Protein 6D2C (pdb70)

Secondary structure (DSSP, 8-state):
------S---S--GGG--SSTT---SS-SS-SEEEEE-SS---EEEEETTEEEEEEEEETT-----TTSSPPEEEEE---B---STT-EEEEEEEEEEEE----SSGGG--EE--EE--BTT--S-SS-EEEEEEEEEEEEE-SSS-EEEEEEEEEEEEESSTT--HHHHEEEEEEEEEETT--EEEEEEEEEEE-TTSTT-EEEEEEEEETTEEE--BPS-GGGB--BEEEEEEE--SSSEEEEEEEEEEEEEE---/------S---S--STT--SSTT---SS-SS-SEEEEE-SS---EEEEETTEEEEEEEEETT-----TTSSPPEEEEE---B---STT-EEEEEEEEEEEE----SSGGG--EE--EE--BSS--SSSS-EEEEEEEEEEEEE-SSS-EEEEEEEEEEEEESSTT--HHHHEEEEEEEEEETT--EEEEEEEEEEEETTEEEEEEEEEEEEETTEEE--EES-GGGB--BEEEEEEE--SSSEEEEEEEEEEEEEE---

InterPro domains:
  IPR054591 PL28 ulvan lyase [PF22826] (44-300)

Solvent-accessible surface area: 21473 Å² total

Organism: Nonlabens ulvanivorans (NCBI:txid906888)

Structure (mmCIF, N/CA/C/O backbone):
data_6D2C
#
_entry.id   6D2C
#
_cell.length_a   82.488
_cell.length_b   102.117
_cell.length_c   103.708
_cell.angle_alpha   90.00
_cell.angle_beta   90.00
_cell.angle_gamma   90.00
#
_symmetry.space_group_name_H-M   'P 21 21 21'
#
loop_
_entity.id
_entity.type
_entity.pdbx_description
1 polymer 'Ulvan lyase'
2 non-polymer 'PHOSPHATE ION'
3 non-polymer 'CALCIUM ION'
4 non-polymer 1,2-ETHANEDIOL
5 water water
#
loop_
_atom_site.group_PDB
_atom_site.id
_atom_site.type_symbol
_atom_site.label_atom_id
_atom_site.label_alt_id
_atom_site.label_comp_id
_atom_site.label_asym_id
_atom_site.label_entity_id
_atom_site.label_seq_id
_atom_site.pdbx_PDB_ins_code
_atom_site.Cartn_x
_atom_site.Cartn_y
_atom_site.Cartn_z
_atom_site.occupancy
_atom_site.B_iso_or_equiv
_atom_site.auth_seq_id
_atom_site.auth_comp_id
_atom_site.auth_asym_id
_atom_site.auth_atom_id
_atom_site.pdbx_PDB_model_num
ATOM 1 N N . GLN A 1 44 ? 10.814 13.363 24.869 1.00 62.92 44 GLN A N 1
ATOM 2 C CA . GLN A 1 44 ? 12.039 13.954 24.322 1.00 59.59 44 GLN A CA 1
ATOM 3 C C . GLN A 1 44 ? 12.398 15.240 25.081 1.00 63.18 44 GLN A C 1
ATOM 4 O O . GLN A 1 44 ? 11.612 16.207 25.108 1.00 57.34 44 GLN A O 1
ATOM 6 N N . THR A 1 45 ? 13.593 15.251 25.681 1.00 61.15 45 THR A N 1
ATOM 7 C CA . THR A 1 45 ? 14.010 16.321 26.583 1.00 51.83 45 THR A CA 1
ATOM 8 C C . THR A 1 45 ? 15.485 16.651 26.391 1.00 45.28 45 THR A C 1
ATOM 9 O O . THR A 1 45 ? 16.306 15.768 26.126 1.00 43.45 45 THR A O 1
ATOM 13 N N . ASP A 1 46 ? 15.836 17.938 26.546 1.00 33.67 46 ASP A N 1
ATOM 14 C CA . ASP A 1 46 ? 17.250 18.297 26.532 1.00 30.02 46 ASP A CA 1
ATOM 15 C C . ASP A 1 46 ? 17.647 19.012 27.837 1.00 31.46 46 ASP A C 1
ATOM 16 O O . ASP A 1 46 ? 18.554 19.851 27.849 1.00 27.44 46 ASP A O 1
ATOM 21 N N . GLU A 1 47 ? 16.939 18.685 28.927 1.00 30.01 47 GLU A N 1
ATOM 22 C CA . GLU A 1 47 ? 17.131 19.296 30.235 1.00 25.35 47 GLU A CA 1
ATOM 23 C C . GLU A 1 47 ? 18.282 18.657 30.985 1.00 31.22 47 GLU A C 1
ATOM 24 O O . GLU A 1 47 ? 18.358 17.432 31.088 1.00 27.37 47 GLU A O 1
ATOM 30 N N . ASP A 1 48 ? 19.137 19.487 31.563 1.00 23.59 48 ASP A N 1
ATOM 31 C CA . ASP A 1 48 ? 20.122 19.008 32.518 1.00 29.93 48 ASP A CA 1
ATOM 32 C C . ASP A 1 48 ? 19.421 18.700 33.823 1.00 28.34 48 ASP A C 1
ATOM 33 O O . ASP A 1 48 ? 18.774 19.586 34.393 1.00 26.80 48 ASP A O 1
ATOM 38 N N . THR A 1 49 ? 19.553 17.457 34.323 1.00 27.22 49 THR A N 1
ATOM 39 C CA . THR A 1 49 ? 19.000 17.118 35.640 1.00 25.74 49 THR A CA 1
ATOM 40 C C . THR A 1 49 ? 20.061 16.624 36.616 1.00 31.38 49 THR A C 1
ATOM 41 O O . THR A 1 49 ? 19.713 16.222 37.722 1.00 30.78 49 THR A O 1
ATOM 45 N N . GLY A 1 50 ? 21.334 16.630 36.244 1.00 28.06 50 GLY A N 1
ATOM 46 C CA . GLY A 1 50 ? 22.365 16.199 37.141 1.00 28.57 50 GLY A CA 1
ATOM 47 C C . GLY A 1 50 ? 22.605 17.200 38.261 1.00 30.79 50 GLY A C 1
ATOM 48 O O . GLY A 1 50 ? 21.937 18.227 38.347 1.00 26.53 50 GLY A O 1
ATOM 49 N N . PRO A 1 51 ? 23.573 16.886 39.139 1.00 28.37 51 PRO A N 1
ATOM 50 C CA . PRO A 1 51 ? 23.897 17.788 40.249 1.00 30.78 51 PRO A CA 1
ATOM 51 C C . PRO A 1 51 ? 24.357 19.143 39.739 1.00 25.87 51 PRO A C 1
ATOM 52 O O . PRO A 1 51 ? 25.034 19.252 38.720 1.00 25.61 51 PRO A O 1
ATOM 56 N N . VAL A 1 52 ? 24.000 20.174 40.481 1.00 20.79 52 VAL A N 1
ATOM 57 C CA . VAL A 1 52 ? 24.443 21.530 40.180 1.00 20.68 52 VAL A CA 1
ATOM 58 C C . VAL A 1 52 ? 25.890 21.644 40.639 1.00 27.34 52 VAL A C 1
ATOM 59 O O . VAL A 1 52 ? 26.186 21.487 41.821 1.00 29.56 52 VAL A O 1
ATOM 63 N N . VAL A 1 53 ? 26.800 21.897 39.702 1.00 21.93 53 VAL A N 1
ATOM 64 C CA . VAL A 1 53 ? 28.193 22.124 40.016 1.00 24.58 53 VAL A CA 1
ATOM 65 C C . VAL A 1 53 ? 28.573 23.396 39.278 1.00 21.80 53 VAL A C 1
ATOM 66 O O . VAL A 1 53 ? 27.842 23.854 38.400 1.00 23.66 53 VAL A O 1
ATOM 70 N N . ASP A 1 54 ? 29.708 23.986 39.669 1.00 23.94 54 ASP A N 1
ATOM 71 C CA . ASP A 1 54 ? 30.090 25.248 39.040 1.00 27.09 54 ASP A CA 1
ATOM 72 C C . ASP A 1 54 ? 30.793 25.035 37.701 1.00 28.29 54 ASP A C 1
ATOM 73 O O . ASP A 1 54 ? 30.635 25.843 36.797 1.00 35.60 54 ASP A O 1
ATOM 78 N N A CYS A 1 55 ? 31.615 24.001 37.554 0.53 23.33 55 CYS A N 1
ATOM 79 N N B CYS A 1 55 ? 31.466 23.911 37.512 0.47 23.39 55 CYS A N 1
ATOM 80 C CA A CYS A 1 55 ? 32.277 23.804 36.273 0.53 22.93 55 CYS A CA 1
ATOM 81 C CA B CYS A 1 55 ? 32.322 23.786 36.345 0.47 22.94 55 CYS A CA 1
ATOM 82 C C A CYS A 1 55 ? 32.194 22.344 35.849 0.53 28.53 55 CYS A C 1
ATOM 83 C C B CYS A 1 55 ? 32.337 22.344 35.853 0.47 28.52 55 CYS A C 1
ATOM 84 O O A CYS A 1 55 ? 32.140 21.433 36.683 0.53 26.03 55 CYS A O 1
ATOM 85 O O B CYS A 1 55 ? 32.469 21.427 36.673 0.47 26.11 55 CYS A O 1
ATOM 90 N N . THR A 1 56 ? 32.188 22.138 34.527 1.00 23.46 56 THR A N 1
ATOM 91 C CA . THR A 1 56 ? 32.487 20.844 33.931 1.00 25.12 56 THR A CA 1
ATOM 92 C C . THR A 1 56 ? 33.595 21.039 32.912 1.00 27.11 56 THR A C 1
ATOM 93 O O . THR A 1 56 ? 33.805 22.151 32.405 1.00 22.75 56 THR A O 1
ATOM 97 N N . ASN A 1 57 ? 34.352 19.964 32.650 1.00 22.69 57 ASN A N 1
ATOM 98 C CA . ASN A 1 57 ? 35.382 20.040 31.613 1.00 21.36 57 ASN A CA 1
ATOM 99 C C . ASN A 1 57 ? 34.811 20.601 30.331 1.00 21.37 57 ASN A C 1
ATOM 100 O O . ASN A 1 57 ? 35.394 21.515 29.731 1.00 24.45 57 ASN A O 1
ATOM 105 N N . GLN A 1 58 ? 33.705 20.002 29.862 1.00 22.52 58 GLN A N 1
ATOM 106 C CA . GLN A 1 58 ? 33.150 20.339 28.558 1.00 24.02 58 GLN A CA 1
ATOM 107 C C . GLN A 1 58 ? 32.624 21.765 28.510 1.00 26.00 58 GLN A C 1
ATOM 108 O O . GLN A 1 58 ? 32.422 22.302 27.406 1.00 23.45 58 GLN A O 1
ATOM 114 N N . GLY A 1 59 ? 32.357 22.373 29.663 1.00 20.89 59 GLY A N 1
ATOM 115 C CA . GLY A 1 59 ? 31.963 23.768 29.647 1.00 18.59 59 GLY A CA 1
ATOM 116 C C . GLY A 1 59 ? 33.084 24.754 29.953 1.00 26.03 59 GLY A C 1
ATOM 117 O O . GLY A 1 59 ? 32.842 25.968 30.005 1.00 23.51 59 GLY A O 1
ATOM 118 N N . THR A 1 60 ? 34.309 24.284 30.180 1.00 21.31 60 THR A N 1
ATOM 119 C CA . THR A 1 60 ? 35.380 25.189 30.609 1.00 22.48 60 THR A CA 1
ATOM 120 C C . THR A 1 60 ? 36.082 25.733 29.373 1.00 31.25 60 THR A C 1
ATOM 121 O O . THR A 1 60 ? 37.210 25.376 29.057 1.00 25.71 60 THR A O 1
ATOM 125 N N . ASN A 1 61 ? 35.415 26.675 28.696 1.00 21.48 61 ASN A N 1
ATOM 126 C CA . ASN A 1 61 ? 36.006 27.283 27.502 1.00 22.72 61 ASN A CA 1
ATOM 127 C C . ASN A 1 61 ? 37.170 28.203 27.873 1.00 24.51 61 ASN A C 1
ATOM 128 O O . ASN A 1 61 ? 37.114 28.908 28.886 1.00 25.75 61 ASN A O 1
ATOM 133 N N . PRO A 1 62 ? 38.206 28.277 27.036 1.00 23.93 62 PRO A N 1
ATOM 134 C CA . PRO A 1 62 ? 39.351 29.149 27.352 1.00 24.18 62 PRO A CA 1
ATOM 135 C C . PRO A 1 62 ? 39.158 30.617 26.953 1.00 25.74 62 PRO A C 1
ATOM 136 O O . PRO A 1 62 ? 39.878 31.473 27.479 1.00 24.90 62 PRO A O 1
ATOM 140 N N . THR A 1 63 ? 38.230 30.940 26.057 1.00 22.50 63 THR A N 1
ATOM 141 C CA . THR A 1 63 ? 37.997 32.314 25.610 1.00 24.34 63 THR A CA 1
ATOM 142 C C . THR A 1 63 ? 36.491 32.530 25.527 1.00 22.71 63 THR A C 1
ATOM 143 O O . THR A 1 63 ? 35.748 31.587 25.287 1.00 20.36 63 THR A O 1
ATOM 147 N N . ARG A 1 64 ? 36.040 33.794 25.666 1.00 20.56 64 ARG A N 1
ATOM 148 C CA . ARG A 1 64 ? 34.603 34.062 25.605 1.00 19.21 64 ARG A CA 1
ATOM 149 C C . ARG A 1 64 ? 34.035 33.749 24.234 1.00 20.74 64 ARG A C 1
ATOM 150 O O . ARG A 1 64 ? 32.832 33.492 24.096 1.00 23.68 64 ARG A O 1
ATOM 158 N N . ASP A 1 65 ? 34.848 33.807 23.200 1.00 20.46 65 ASP A N 1
ATOM 159 C CA . ASP A 1 65 ? 34.308 33.584 21.867 1.00 22.49 65 ASP A CA 1
ATOM 160 C C . ASP A 1 65 ? 34.328 32.117 21.457 1.00 24.87 65 ASP A C 1
ATOM 161 O O . ASP A 1 65 ? 34.238 31.804 20.262 1.00 28.98 65 ASP A O 1
ATOM 166 N N . THR A 1 66 ? 34.363 31.213 22.402 1.00 23.67 66 THR A N 1
ATOM 167 C CA . THR A 1 66 ? 34.302 29.792 22.049 1.00 24.72 66 THR A CA 1
ATOM 168 C C . THR A 1 66 ? 32.915 29.397 21.572 1.00 27.00 66 THR A C 1
ATOM 169 O O . THR A 1 66 ? 31.946 29.522 22.326 1.00 26.11 66 THR A O 1
ATOM 173 N N . ASP A 1 67 ? 32.824 28.857 20.351 1.00 25.10 67 ASP A N 1
ATOM 174 C CA . ASP A 1 67 ? 31.546 28.520 19.711 1.00 29.59 67 ASP A CA 1
ATOM 175 C C . ASP A 1 67 ? 31.693 27.185 18.967 1.00 30.34 67 ASP A C 1
ATOM 176 O O . ASP A 1 67 ? 32.801 26.737 18.677 1.00 27.40 67 ASP A O 1
ATOM 181 N N . ILE A 1 68 ? 30.574 26.623 18.533 1.00 28.81 68 ILE A N 1
ATOM 182 C CA . ILE A 1 68 ? 30.614 25.441 17.662 1.00 28.36 68 ILE A CA 1
ATOM 183 C C . ILE A 1 68 ? 30.712 25.934 16.216 1.00 35.85 68 ILE A C 1
ATOM 184 O O . ILE A 1 68 ? 30.521 27.135 15.955 1.00 29.78 68 ILE A O 1
ATOM 189 N N A PRO A 1 69 ? 31.014 25.069 15.250 0.58 34.72 69 PRO A N 1
ATOM 190 N N B PRO A 1 69 ? 30.998 25.058 15.244 0.42 34.73 69 PRO A N 1
ATOM 191 C CA A PRO A 1 69 ? 30.967 25.507 13.850 0.58 37.38 69 PRO A CA 1
ATOM 192 C CA B PRO A 1 69 ? 31.451 25.555 13.921 0.42 37.02 69 PRO A CA 1
ATOM 193 C C A PRO A 1 69 ? 29.522 25.691 13.413 0.58 32.49 69 PRO A C 1
ATOM 194 C C B PRO A 1 69 ? 30.436 26.386 13.134 0.42 34.07 69 PRO A C 1
ATOM 195 O O A PRO A 1 69 ? 28.640 24.940 13.820 0.58 35.63 69 PRO A O 1
ATOM 196 O O B PRO A 1 69 ? 30.823 27.411 12.554 0.42 33.73 69 PRO A O 1
ATOM 203 N N A ASN A 1 70 ? 29.274 26.722 12.615 0.58 34.74 70 ASN A N 1
ATOM 204 N N B ASN A 1 70 ? 29.164 25.972 13.061 0.42 33.02 70 ASN A N 1
ATOM 205 C CA A ASN A 1 70 ? 27.955 26.987 12.051 0.58 30.98 70 ASN A CA 1
ATOM 206 C CA B ASN A 1 70 ? 28.132 26.700 12.309 0.42 31.99 70 ASN A CA 1
ATOM 207 C C A ASN A 1 70 ? 26.815 26.860 13.069 0.58 34.80 70 ASN A C 1
ATOM 208 C C B ASN A 1 70 ? 26.861 26.781 13.147 0.42 34.79 70 ASN A C 1
ATOM 209 O O A ASN A 1 70 ? 25.928 26.011 12.918 0.58 33.34 70 ASN A O 1
ATOM 210 O O B ASN A 1 70 ? 25.896 26.030 12.915 0.42 33.34 70 ASN A O 1
ATOM 219 N N . PRO A 1 71 ? 26.817 27.684 14.129 1.00 29.65 71 PRO A N 1
ATOM 220 C CA . PRO A 1 71 ? 25.680 27.702 15.054 1.00 29.35 71 PRO A CA 1
ATOM 221 C C . PRO A 1 71 ? 24.388 28.094 14.366 1.00 29.83 71 PRO A C 1
ATOM 222 O O . PRO A 1 71 ? 24.359 28.933 13.468 1.00 28.29 71 PRO A O 1
ATOM 226 N N . ARG A 1 72 ? 23.297 27.489 14.816 1.00 31.90 72 ARG A N 1
ATOM 227 C CA . ARG A 1 72 ? 22.000 27.879 14.266 1.00 31.89 72 ARG A CA 1
ATOM 228 C C . ARG A 1 72 ? 21.505 29.194 14.824 1.00 30.01 72 ARG A C 1
ATOM 229 O O . ARG A 1 72 ? 20.863 29.964 14.097 1.00 28.27 72 ARG A O 1
ATOM 237 N N . ASN A 1 73 ? 21.800 29.468 16.094 1.00 26.05 73 ASN A N 1
ATOM 238 C CA . ASN A 1 73 ? 21.461 30.755 16.703 1.00 26.53 73 ASN A CA 1
ATOM 239 C C . ASN A 1 73 ? 22.347 31.872 16.152 1.00 29.15 73 ASN A C 1
ATOM 240 O O . ASN A 1 73 ? 23.584 31.738 16.080 1.00 26.67 73 ASN A O 1
ATOM 245 N N . ILE A 1 74 ? 21.712 33.014 15.838 1.00 23.82 74 ILE A N 1
ATOM 246 C CA . ILE A 1 74 ? 22.376 34.166 15.239 1.00 24.16 74 ILE A CA 1
ATOM 247 C C . ILE A 1 74 ? 23.038 35.011 16.327 1.00 26.87 74 ILE A C 1
ATOM 248 O O . ILE A 1 74 ? 22.567 35.048 17.466 1.00 23.23 74 ILE A O 1
ATOM 253 N N . GLY A 1 75 ? 24.142 35.684 15.982 1.00 22.71 75 GLY A N 1
ATOM 254 C CA . GLY A 1 75 ? 24.862 36.579 16.872 1.00 27.06 75 GLY A CA 1
ATOM 255 C C . GLY A 1 75 ? 26.141 35.942 17.400 1.00 28.61 75 GLY A C 1
ATOM 256 O O . GLY A 1 75 ? 26.360 34.722 17.311 1.00 25.94 75 GLY A O 1
ATOM 257 N N . ASP A 1 76 ? 27.004 36.790 17.963 1.00 25.01 76 ASP A N 1
ATOM 258 C CA . ASP A 1 76 ? 28.362 36.373 18.360 1.00 25.66 76 ASP A CA 1
ATOM 259 C C . ASP A 1 76 ? 28.366 35.843 19.796 1.00 25.57 76 ASP A C 1
ATOM 260 O O . ASP A 1 76 ? 27.934 36.545 20.719 1.00 22.79 76 ASP A O 1
ATOM 265 N N . ILE A 1 77 ? 28.923 34.646 20.003 1.00 21.50 77 ILE A N 1
ATOM 266 C CA . ILE A 1 77 ? 28.859 34.018 21.326 1.00 20.30 77 ILE A CA 1
ATOM 267 C C . ILE A 1 77 ? 29.705 34.802 22.313 1.00 21.14 77 ILE A C 1
ATOM 268 O O . ILE A 1 77 ? 30.734 35.387 21.966 1.00 22.96 77 ILE A O 1
ATOM 273 N N . ASP A 1 78 ? 29.282 34.791 23.573 1.00 19.56 78 ASP A N 1
ATOM 274 C CA . ASP A 1 78 ? 29.979 35.456 24.679 1.00 21.55 78 ASP A CA 1
ATOM 275 C C . ASP A 1 78 ? 29.762 34.513 25.869 1.00 22.06 78 ASP A C 1
ATOM 276 O O . ASP A 1 78 ? 28.747 34.613 26.581 1.00 19.62 78 ASP A O 1
ATOM 281 N N . ASP A 1 79 ? 30.686 33.550 26.029 1.00 19.13 79 ASP A N 1
ATOM 282 C CA . ASP A 1 79 ? 30.548 32.424 26.962 1.00 19.12 79 ASP A CA 1
ATOM 283 C C . ASP A 1 79 ? 31.380 32.731 28.199 1.00 18.79 79 ASP A C 1
ATOM 284 O O . ASP A 1 79 ? 32.624 32.700 28.159 1.00 21.15 79 ASP A O 1
ATOM 289 N N . ARG A 1 80 ? 30.708 33.047 29.295 1.00 17.85 80 ARG A N 1
ATOM 290 C CA . ARG A 1 80 ? 31.363 33.317 30.567 1.00 16.35 80 ARG A CA 1
ATOM 291 C C . ARG A 1 80 ? 30.795 32.415 31.657 1.00 19.90 80 ARG A C 1
ATOM 292 O O . ARG A 1 80 ? 30.413 32.885 32.742 1.00 23.15 80 ARG A O 1
ATOM 300 N N . SER A 1 81 ? 30.752 31.099 31.366 1.00 20.50 81 SER A N 1
ATOM 301 C CA . SER A 1 81 ? 30.328 30.086 32.335 1.00 22.66 81 SER A CA 1
ATOM 302 C C . SER A 1 81 ? 31.157 28.845 32.081 1.00 20.55 81 SER A C 1
ATOM 303 O O . SER A 1 81 ? 31.195 28.348 30.939 1.00 19.88 81 SER A O 1
ATOM 306 N N . CYS A 1 82 ? 31.805 28.332 33.125 1.00 20.92 82 CYS A N 1
ATOM 307 C CA . CYS A 1 82 ? 32.549 27.099 32.927 1.00 21.18 82 CYS A CA 1
ATOM 308 C C . CYS A 1 82 ? 31.645 25.884 33.138 1.00 25.73 82 CYS A C 1
ATOM 309 O O . CYS A 1 82 ? 32.123 24.739 33.060 1.00 24.49 82 CYS A O 1
ATOM 312 N N . TYR A 1 83 ? 30.338 26.104 33.393 1.00 22.50 83 TYR A N 1
ATOM 313 C CA . TYR A 1 83 ? 29.413 24.984 33.558 1.00 23.06 83 TYR A CA 1
ATOM 314 C C . TYR A 1 83 ? 29.130 24.295 32.226 1.00 22.82 83 TYR A C 1
ATOM 315 O O . TYR A 1 83 ? 29.044 23.046 32.159 1.00 20.92 83 TYR A O 1
ATOM 324 N N . ALA A 1 84 ? 28.952 25.078 31.166 1.00 22.30 84 ALA A N 1
ATOM 325 C CA . ALA A 1 84 ? 28.566 24.528 29.878 1.00 21.94 84 ALA A CA 1
ATOM 326 C C . ALA A 1 84 ? 29.108 25.445 28.804 1.00 24.09 84 ALA A C 1
ATOM 327 O O . ALA A 1 84 ? 29.504 26.574 29.072 1.00 23.70 84 ALA A O 1
ATOM 329 N N . ASN A 1 85 ? 29.148 24.937 27.584 1.00 21.64 85 ASN A N 1
ATOM 330 C CA . ASN A 1 85 ? 29.364 25.760 26.407 1.00 19.75 85 ASN A CA 1
ATOM 331 C C . ASN A 1 85 ? 28.072 25.743 25.608 1.00 24.93 85 ASN A C 1
ATOM 332 O O . ASN A 1 85 ? 27.228 24.864 25.775 1.00 23.54 85 ASN A O 1
ATOM 337 N N . TYR A 1 86 ? 27.966 26.655 24.659 1.00 22.56 86 TYR A N 1
ATOM 338 C CA . TYR A 1 86 ? 26.873 26.555 23.702 1.00 26.13 86 TYR A CA 1
ATOM 339 C C . TYR A 1 86 ? 26.912 25.195 22.996 1.00 25.15 86 TYR A C 1
ATOM 340 O O . TYR A 1 86 ? 27.980 24.726 22.584 1.00 22.91 86 TYR A O 1
ATOM 349 N N . SER A 1 87 ? 25.730 24.579 22.870 1.00 22.15 87 SER A N 1
ATOM 350 C CA . SER A 1 87 ? 25.514 23.349 22.115 1.00 24.75 87 SER A CA 1
ATOM 351 C C . SER A 1 87 ? 24.095 23.376 21.589 1.00 30.66 87 SER A C 1
ATOM 352 O O . SER A 1 87 ? 23.345 24.310 21.844 1.00 24.23 87 SER A O 1
ATOM 355 N N . GLU A 1 88 ? 23.709 22.342 20.865 1.00 22.43 88 GLU A N 1
ATOM 356 C CA . GLU A 1 88 ? 22.415 22.343 20.210 1.00 25.94 88 GLU A CA 1
ATOM 357 C C . GLU A 1 88 ? 21.720 21.003 20.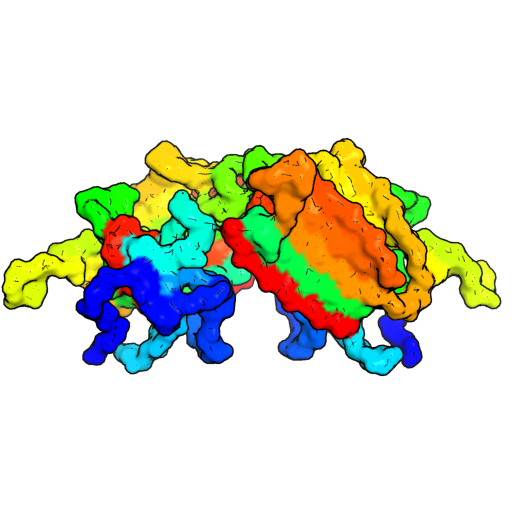404 1.00 30.78 88 GLU A C 1
ATOM 358 O O . GLU A 1 88 ? 22.368 19.960 20.505 1.00 28.44 88 GLU A O 1
ATOM 364 N N . SER A 1 89 ? 20.395 21.028 20.410 1.00 25.50 89 SER A N 1
ATOM 365 C CA . SER A 1 89 ? 19.626 19.804 20.485 1.00 29.46 89 SER A CA 1
ATOM 366 C C . SER A 1 89 ? 18.664 19.775 19.309 1.00 35.12 89 SER A C 1
ATOM 367 O O . SER A 1 89 ? 18.337 20.806 18.710 1.00 29.85 89 SER A O 1
ATOM 370 N N . SER A 1 90 ? 18.202 18.580 18.973 1.00 28.49 90 SER A N 1
ATOM 371 C CA . SER A 1 90 ? 17.220 18.435 17.905 1.00 30.97 90 SER A CA 1
ATOM 372 C C . SER A 1 90 ? 16.000 17.800 18.552 1.00 40.11 90 SER A C 1
ATOM 373 O O . SER A 1 90 ? 15.950 16.573 18.695 1.00 40.89 90 SER A O 1
ATOM 376 N N . ILE A 1 91 ? 15.028 18.605 18.975 1.00 35.94 91 ILE A N 1
ATOM 377 C CA . ILE A 1 91 ? 13.845 18.017 19.598 1.00 33.38 91 ILE A CA 1
ATOM 378 C C . ILE A 1 91 ? 12.661 18.901 19.309 1.00 31.51 91 ILE A C 1
ATOM 379 O O . ILE A 1 91 ? 12.801 20.066 18.942 1.00 31.99 91 ILE A O 1
ATOM 384 N N . LEU A 1 92 ? 11.471 18.335 19.518 1.00 37.90 92 LEU A N 1
ATOM 385 C CA . LEU A 1 92 ? 10.232 19.070 19.347 1.00 33.89 92 LEU A CA 1
ATOM 386 C C . LEU A 1 92 ? 10.091 19.628 17.945 1.00 34.01 92 LEU A C 1
ATOM 387 O O . LEU A 1 92 ? 9.322 20.567 17.724 1.00 37.21 92 LEU A O 1
ATOM 392 N N . GLY A 1 93 ? 10.774 19.028 16.973 1.00 34.96 93 GLY A N 1
ATOM 393 C CA . GLY A 1 93 ? 10.662 19.488 15.602 1.00 38.09 93 GLY A CA 1
ATOM 394 C C . GLY A 1 93 ? 11.486 20.715 15.277 1.00 37.00 93 GLY A C 1
ATOM 395 O O . GLY A 1 93 ? 11.260 21.333 14.228 1.00 33.23 93 GLY A O 1
ATOM 396 N N . LYS A 1 94 ? 12.429 21.093 16.152 1.00 34.02 94 LYS A N 1
ATOM 397 C CA . LYS A 1 94 ? 13.240 22.270 15.944 1.00 27.88 94 LYS A CA 1
ATOM 398 C C . LYS A 1 94 ? 14.665 21.988 16.375 1.00 28.10 94 LYS A C 1
ATOM 399 O O . LYS A 1 94 ? 14.968 20.977 17.021 1.00 29.52 94 LYS A O 1
ATOM 405 N N . PHE A 1 95 ? 15.542 22.911 16.012 1.00 29.43 95 PHE A N 1
ATOM 406 C CA . PHE A 1 95 ? 16.913 22.900 16.492 1.00 29.78 95 PHE A CA 1
ATOM 407 C C . PHE A 1 95 ? 17.070 24.013 17.524 1.00 27.70 95 PHE A C 1
ATOM 408 O O . PHE A 1 95 ? 16.784 25.179 17.218 1.00 28.76 95 PHE A O 1
ATOM 416 N N . TRP A 1 96 ? 17.568 23.656 18.701 1.00 26.78 96 TRP A N 1
ATOM 417 C CA . TRP A 1 96 ? 17.654 24.573 19.846 1.00 28.12 96 TRP A CA 1
ATOM 418 C C . TRP A 1 96 ? 19.107 24.828 20.245 1.00 24.30 96 TRP A C 1
ATOM 419 O O . TRP A 1 96 ? 19.896 23.884 20.418 1.00 27.14 96 TRP A O 1
ATOM 430 N N . GLY A 1 97 ? 19.448 26.105 20.411 1.00 28.23 97 GLY A N 1
ATOM 431 C CA . GLY A 1 97 ? 20.657 26.467 21.118 1.00 24.71 97 GLY A CA 1
ATOM 432 C C . GLY A 1 97 ? 20.404 26.300 22.603 1.00 25.96 97 GLY A C 1
ATOM 433 O O . GLY A 1 97 ? 19.366 26.716 23.129 1.00 21.67 97 GLY A O 1
ATOM 434 N N . ILE A 1 98 ? 21.348 25.682 23.281 1.00 26.33 98 ILE A N 1
ATOM 435 C CA . ILE A 1 98 ? 21.226 25.340 24.692 1.00 17.22 98 ILE A CA 1
ATOM 436 C C . ILE A 1 98 ? 22.097 26.317 25.478 1.00 23.79 98 ILE A C 1
ATOM 437 O O . ILE A 1 98 ? 23.295 26.405 25.203 1.00 19.68 98 ILE A O 1
ATOM 442 N N . TYR A 1 99 ? 21.508 27.016 26.477 1.00 20.47 99 TYR A N 1
ATOM 443 C CA . TYR A 1 99 ? 22.220 28.010 27.305 1.00 20.80 99 TYR A CA 1
ATOM 444 C C . TYR A 1 99 ? 22.006 27.642 28.778 1.00 22.24 99 TYR A C 1
ATOM 445 O O . TYR A 1 99 ? 20.940 27.927 29.324 1.00 20.25 99 TYR A O 1
ATOM 454 N N . ASN A 1 100 ? 22.970 26.948 29.392 1.00 22.23 100 ASN A N 1
ATOM 455 C CA . ASN A 1 100 ? 22.886 26.497 30.778 1.00 21.06 100 ASN A CA 1
ATOM 456 C C . ASN A 1 100 ? 23.987 27.149 31.571 1.00 19.48 100 ASN A C 1
ATOM 457 O O . ASN A 1 100 ? 25.145 27.129 31.130 1.00 23.23 100 ASN A O 1
ATOM 462 N N . ILE A 1 101 ? 23.657 27.700 32.753 1.00 20.14 101 ILE A N 1
ATOM 463 C CA . ILE A 1 101 ? 24.678 28.299 33.595 1.00 18.96 101 ILE A CA 1
ATOM 464 C C . ILE A 1 101 ? 24.348 27.977 35.049 1.00 22.71 101 ILE A C 1
ATOM 465 O O . ILE A 1 101 ? 23.210 27.679 35.406 1.00 22.72 101 ILE A O 1
ATOM 470 N N . THR A 1 102 ? 25.367 28.005 35.891 1.00 23.24 102 THR A N 1
ATOM 471 C CA . THR A 1 102 ? 25.172 27.730 37.309 1.00 17.36 102 THR A CA 1
ATOM 472 C C . THR A 1 102 ? 25.889 28.779 38.146 1.00 20.51 102 THR A C 1
ATOM 473 O O . THR A 1 102 ? 26.851 29.437 37.698 1.00 23.29 102 THR A O 1
ATOM 477 N N . ASP A 1 103 ? 25.382 28.894 39.382 1.00 21.54 103 ASP A N 1
ATOM 478 C CA . ASP A 1 103 ? 25.946 29.774 40.391 1.00 22.63 103 ASP A CA 1
ATOM 479 C C . ASP A 1 103 ? 27.437 29.516 40.559 1.00 23.42 103 ASP A C 1
ATOM 480 O O . ASP A 1 103 ? 27.886 28.364 40.636 1.00 27.72 103 ASP A O 1
ATOM 485 N N . GLY A 1 104 ? 28.217 30.588 40.553 1.00 21.51 104 GLY A N 1
ATOM 486 C CA . GLY A 1 104 ? 29.636 30.441 40.778 1.00 24.39 104 GLY A CA 1
ATOM 487 C C . GLY A 1 104 ? 30.447 29.996 39.586 1.00 24.49 104 GLY A C 1
ATOM 488 O O . GLY A 1 104 ? 31.636 29.717 39.759 1.00 24.23 104 GLY A O 1
ATOM 489 N N . SER A 1 105 ? 29.871 29.958 38.367 1.00 23.25 105 SER A N 1
ATOM 490 C CA . SER A 1 105 ? 30.563 29.388 37.220 1.00 22.21 105 SER A CA 1
ATOM 491 C C . SER A 1 105 ? 31.238 30.431 36.344 1.00 22.40 105 SER A C 1
ATOM 492 O O . SER A 1 105 ? 31.647 30.113 35.225 1.00 24.59 105 SER A O 1
ATOM 495 N N . ASN A 1 106 ? 31.384 31.662 36.806 1.00 22.83 106 ASN A N 1
ATOM 496 C CA . ASN A 1 106 ? 31.944 32.678 35.916 1.00 22.17 106 ASN A CA 1
ATOM 497 C C . ASN A 1 106 ? 33.458 32.623 36.034 1.00 26.32 106 ASN A C 1
ATOM 498 O O . ASN A 1 106 ? 34.028 33.163 36.980 1.00 25.86 106 ASN A O 1
ATOM 503 N N . HIS A 1 107 ? 34.118 31.989 35.043 1.00 22.84 107 HIS A N 1
ATOM 504 C CA . HIS A 1 107 ? 35.581 31.908 35.006 1.00 23.75 107 HIS A CA 1
ATOM 505 C C . HIS A 1 107 ? 36.227 32.902 34.045 1.00 27.93 107 HIS A C 1
ATOM 506 O O . HIS A 1 107 ? 37.444 32.849 33.848 1.00 24.91 107 HIS A O 1
ATOM 521 N N . ASP A 1 109 ? 35.074 36.603 33.683 1.00 23.65 109 ASP A N 1
ATOM 522 C CA . ASP A 1 109 ? 35.198 37.911 34.335 1.00 29.85 109 ASP A CA 1
ATOM 523 C C . ASP A 1 109 ? 36.084 37.825 35.574 1.00 31.91 109 ASP A C 1
ATOM 524 O O . ASP A 1 109 ? 36.243 36.766 36.181 1.00 27.57 109 ASP A O 1
ATOM 529 N N . ALA A 1 110 ? 36.624 38.967 35.987 1.00 29.89 110 ALA A N 1
ATOM 530 C CA . ALA A 1 110 ? 37.352 38.988 37.249 1.00 31.72 110 ALA A CA 1
ATOM 531 C C . ALA A 1 110 ? 36.463 38.466 38.373 1.00 29.68 110 ALA A C 1
ATOM 532 O O . ALA A 1 110 ? 35.250 38.719 38.396 1.00 31.69 110 ALA A O 1
ATOM 534 N N . PRO A 1 111 ? 37.056 37.785 39.350 1.00 33.66 111 PRO A N 1
ATOM 535 C CA . PRO A 1 111 ? 36.273 37.168 40.423 1.00 36.44 111 PRO A CA 1
ATOM 536 C C . PRO A 1 111 ? 35.416 38.182 41.160 1.00 36.51 111 PRO A C 1
ATOM 537 O O . PRO A 1 111 ? 35.767 39.358 41.293 1.00 35.60 111 PRO A O 1
ATOM 541 N N . ASN A 1 112 ? 34.271 37.700 41.626 1.00 37.22 112 ASN A N 1
ATOM 542 C CA . ASN A 1 112 ? 33.357 38.472 42.449 1.00 40.37 112 ASN A CA 1
ATOM 543 C C . ASN A 1 112 ? 32.963 39.769 41.781 1.00 38.81 112 ASN A C 1
ATOM 544 O O . ASN A 1 112 ? 32.828 40.794 42.453 1.00 38.55 112 ASN A O 1
ATOM 549 N N . THR A 1 113 ? 32.765 39.737 40.455 1.00 32.32 113 THR A N 1
ATOM 550 C CA . THR A 1 113 ? 32.209 40.892 39.758 1.00 32.62 113 THR A CA 1
ATOM 551 C C . THR A 1 113 ? 30.864 40.472 39.185 1.00 30.11 113 THR A C 1
ATOM 552 O O . THR A 1 113 ? 29.886 40.372 39.933 1.00 31.91 113 THR A O 1
ATOM 556 N N . LEU A 1 114 ? 30.772 40.176 37.890 1.00 26.52 114 LEU A N 1
ATOM 557 C CA . LEU A 1 114 ? 29.525 39.947 37.170 1.00 25.72 114 LEU A CA 1
ATOM 558 C C . LEU A 1 114 ? 29.066 38.497 37.284 1.00 25.31 114 LEU A C 1
ATOM 559 O O . LEU A 1 114 ? 29.865 37.596 37.497 1.00 22.24 114 LEU A O 1
ATOM 564 N N . GLN A 1 115 ? 27.766 38.284 37.094 1.00 23.98 115 GLN A N 1
ATOM 565 C CA . GLN A 1 115 ? 27.185 36.936 37.109 1.00 21.13 115 GLN A CA 1
ATOM 566 C C . GLN A 1 115 ? 27.628 36.133 35.886 1.00 18.09 115 GLN A C 1
ATOM 567 O O . GLN A 1 115 ? 27.941 36.702 34.848 1.00 20.48 115 GLN A O 1
ATOM 573 N N . PRO A 1 116 ? 27.633 34.798 35.986 1.00 21.54 116 PRO A N 1
ATOM 574 C CA . PRO A 1 116 ? 27.886 33.953 34.812 1.00 19.55 116 PRO A CA 1
ATOM 575 C C . PRO A 1 116 ? 26.911 34.274 33.730 1.00 24.26 116 PRO A C 1
ATOM 576 O O . PRO A 1 116 ? 25.778 34.676 34.024 1.00 22.15 116 PRO A O 1
ATOM 580 N N . ARG A 1 117 ? 27.353 34.058 32.479 1.00 21.24 117 ARG A N 1
ATOM 581 C CA . ARG A 1 117 ? 26.421 34.205 31.358 1.00 22.00 117 ARG A CA 1
ATOM 582 C C . ARG A 1 117 ? 26.907 33.332 30.207 1.00 22.76 117 ARG A C 1
ATOM 583 O O . ARG A 1 117 ? 28.082 33.026 30.112 1.00 23.76 117 ARG A O 1
ATOM 591 N N . ILE A 1 118 ? 25.996 32.957 29.314 1.00 19.16 118 ILE A N 1
ATOM 592 C CA . ILE A 1 118 ? 26.369 32.589 27.951 1.00 20.66 118 ILE A CA 1
ATOM 593 C C . ILE A 1 118 ? 25.353 33.319 27.102 1.00 20.58 118 ILE A C 1
ATOM 594 O O . ILE A 1 118 ? 24.172 32.983 27.160 1.00 18.75 118 ILE A O 1
ATOM 599 N N . GLU A 1 119 ? 25.787 34.340 26.355 1.00 20.69 119 GLU A N 1
ATOM 600 C CA . GLU A 1 119 ? 24.866 35.145 25.555 1.00 18.31 119 GLU A CA 1
ATOM 601 C C . GLU A 1 119 ? 25.364 35.225 24.127 1.00 21.49 119 GLU A C 1
ATOM 602 O O . GLU A 1 119 ? 26.504 34.923 23.852 1.00 20.54 119 GLU A O 1
ATOM 608 N N . ARG A 1 120 ? 24.510 35.670 23.209 1.00 22.05 120 ARG A N 1
ATOM 609 C CA . ARG A 1 120 ? 24.956 36.066 21.892 1.00 21.08 120 ARG A CA 1
ATOM 610 C C . ARG A 1 120 ? 24.682 37.558 21.763 1.00 21.85 120 ARG A C 1
ATOM 611 O O . ARG A 1 120 ? 23.615 38.027 22.160 1.00 20.92 120 ARG A O 1
ATOM 619 N N . SER A 1 121 ? 25.644 38.282 21.240 1.00 23.86 121 SER A N 1
ATOM 620 C CA . SER A 1 121 ? 25.435 39.700 20.997 1.00 26.46 121 SER A CA 1
ATOM 621 C C . SER A 1 121 ? 25.051 39.946 19.548 1.00 25.21 121 SER A C 1
ATOM 622 O O . SER A 1 121 ? 25.452 39.216 18.639 1.00 25.76 121 SER A O 1
ATOM 625 N N . LEU A 1 122 ? 24.239 40.979 19.343 1.00 22.57 122 LEU A N 1
ATOM 626 C CA . LEU A 1 122 ? 23.715 41.303 18.032 1.00 22.22 122 LEU A CA 1
ATOM 627 C C . LEU A 1 122 ? 24.193 42.702 17.654 1.00 23.58 122 LEU A C 1
ATOM 628 O O . LEU A 1 122 ? 24.169 43.606 18.488 1.00 22.86 122 LEU A O 1
ATOM 633 N N . SER A 1 123 ? 24.616 42.883 16.400 1.00 23.31 123 SER A N 1
ATOM 634 C CA . SER A 1 123 ? 25.140 44.179 15.968 1.00 23.75 123 SER A CA 1
ATOM 635 C C . SER A 1 123 ? 24.151 45.316 16.287 1.00 23.64 123 SER A C 1
ATOM 636 O O . SER A 1 123 ? 23.006 45.279 15.866 1.00 26.43 123 SER A O 1
ATOM 639 N N . ARG A 1 124 ? 24.583 46.309 17.047 1.00 23.88 124 ARG A N 1
ATOM 640 C CA . ARG A 1 124 ? 23.665 47.344 17.530 1.00 26.04 124 ARG A CA 1
ATOM 641 C C . ARG A 1 124 ? 23.289 48.337 16.413 1.00 26.39 124 ARG A C 1
ATOM 642 O O . ARG A 1 124 ? 24.062 48.598 15.492 1.00 22.05 124 ARG A O 1
ATOM 650 N N . SER A 1 125 ? 22.087 48.895 16.525 1.00 23.67 125 SER A N 1
ATOM 651 C CA . SER A 1 125 ? 21.598 49.954 15.637 1.00 26.33 125 SER A CA 1
ATOM 652 C C . SER A 1 125 ? 22.166 51.257 16.158 1.00 21.55 125 SER A C 1
ATOM 653 O O . SER A 1 125 ? 21.725 51.776 17.179 1.00 23.56 125 SER A O 1
ATOM 656 N N . GLN A 1 126 ? 23.213 51.756 15.511 1.00 22.29 126 GLN A N 1
ATOM 657 C CA . GLN A 1 126 ? 23.891 52.940 16.028 1.00 24.99 126 GLN A CA 1
ATOM 658 C C . GLN A 1 126 ? 23.343 54.195 15.348 1.00 30.87 126 GLN A C 1
ATOM 659 O O . GLN A 1 126 ? 24.027 54.863 14.576 1.00 28.02 126 GLN A O 1
ATOM 665 N N . ALA A 1 127 ? 22.066 54.470 15.601 1.00 29.17 127 ALA A N 1
ATOM 666 C CA . ALA A 1 127 ? 21.427 55.680 15.080 1.00 26.56 127 ALA A CA 1
ATOM 667 C C . ALA A 1 127 ? 20.238 56.005 15.971 1.00 34.12 127 ALA A C 1
ATOM 668 O O . ALA A 1 127 ? 19.740 55.148 16.708 1.00 29.64 127 ALA A O 1
ATOM 670 N N . THR A 1 128 ? 19.795 57.262 15.922 1.00 25.24 128 THR A N 1
ATOM 671 C CA . THR A 1 128 ? 18.741 57.655 16.820 1.00 29.22 128 THR A CA 1
ATOM 672 C C . THR A 1 128 ? 17.578 58.338 16.122 1.00 31.99 128 THR A C 1
ATOM 673 O O . THR A 1 128 ? 16.670 58.803 16.814 1.00 32.45 128 THR A O 1
ATOM 677 N N . GLY A 1 129 ? 17.586 58.426 14.795 1.00 34.15 129 GLY A N 1
ATOM 678 C CA . GLY A 1 129 ? 16.429 58.947 14.097 1.00 34.34 129 GLY A CA 1
ATOM 679 C C . GLY A 1 129 ? 15.264 57.974 14.140 1.00 37.62 129 GLY A C 1
ATOM 680 O O . GLY A 1 129 ? 15.437 56.755 14.226 1.00 29.65 129 GLY A O 1
ATOM 681 N N . ALA A 1 130 ? 14.050 58.535 14.097 1.00 30.55 130 ALA A N 1
ATOM 682 C CA . ALA A 1 130 ? 12.827 57.748 13.981 1.00 33.20 130 ALA A CA 1
ATOM 683 C C . ALA A 1 130 ? 12.948 56.717 12.868 1.00 33.02 130 ALA A C 1
ATOM 684 O O . ALA A 1 130 ? 13.337 57.038 11.742 1.00 34.10 130 ALA A O 1
ATOM 686 N N . GLY A 1 131 ? 12.614 55.471 13.176 1.00 26.42 131 GLY A N 1
ATOM 687 C CA . GLY A 1 131 ? 12.798 54.385 12.232 1.00 29.02 131 GLY A CA 1
ATOM 688 C C . GLY A 1 131 ? 14.038 53.535 12.486 1.00 27.25 131 GLY A C 1
ATOM 689 O O . GLY A 1 131 ? 14.179 52.485 11.856 1.00 31.63 131 GLY A O 1
ATOM 690 N N . SER A 1 132 ? 14.963 53.991 13.333 1.00 29.25 132 SER A N 1
ATOM 691 C CA . SER A 1 132 ? 16.088 53.152 13.731 1.00 31.69 132 SER A CA 1
ATOM 692 C C . SER A 1 132 ? 15.602 52.067 14.695 1.00 26.30 132 SER A C 1
ATOM 693 O O . SER A 1 132 ? 14.756 52.321 15.552 1.00 29.35 132 SER A O 1
ATOM 696 N N . TYR A 1 133 ? 16.105 50.841 14.527 1.00 31.45 133 TYR A N 1
ATOM 697 C CA . TYR A 1 133 ? 15.719 49.794 15.465 1.00 29.11 133 TYR A CA 1
ATOM 698 C C . TYR A 1 133 ? 16.683 48.611 15.368 1.00 25.99 133 TYR A C 1
ATOM 699 O O . TYR A 1 133 ? 17.360 48.411 14.358 1.00 27.23 133 TYR A O 1
ATOM 708 N N . ALA A 1 134 ? 16.664 47.810 16.429 1.00 23.71 134 ALA A N 1
ATOM 709 C CA . ALA A 1 134 ? 17.243 46.473 16.536 1.00 25.22 134 ALA A CA 1
ATOM 710 C C . ALA A 1 134 ? 16.096 45.513 16.815 1.00 25.19 134 ALA A C 1
ATOM 711 O O . ALA A 1 134 ? 15.308 45.750 17.741 1.00 25.89 134 ALA A O 1
ATOM 713 N N . ARG A 1 135 ? 15.982 44.440 16.022 1.00 24.63 135 ARG A N 1
ATOM 714 C CA . ARG A 1 135 ? 14.842 43.527 16.134 1.00 28.28 135 ARG A CA 1
ATOM 715 C C . ARG A 1 135 ? 15.290 42.075 16.163 1.00 25.28 135 ARG A C 1
ATOM 716 O O . ARG A 1 135 ? 15.788 41.548 15.160 1.00 24.90 135 ARG A O 1
ATOM 724 N N . PHE A 1 136 ? 15.060 41.431 17.306 1.00 25.66 136 PHE A N 1
ATOM 725 C CA . PHE A 1 136 ? 15.352 40.022 17.534 1.00 23.89 136 PHE A CA 1
ATOM 726 C C . PHE A 1 136 ? 14.055 39.215 17.644 1.00 28.71 136 PHE A C 1
ATOM 727 O O . PHE A 1 136 ? 13.086 39.661 18.275 1.00 27.32 136 PHE A O 1
ATOM 735 N N . ARG A 1 137 ? 14.043 38.024 17.062 1.00 24.87 137 ARG A N 1
ATOM 736 C CA . ARG A 1 137 ? 12.926 37.110 17.238 1.00 24.88 137 ARG A CA 1
ATOM 737 C C . ARG A 1 137 ? 13.469 35.717 17.485 1.00 25.11 137 ARG A C 1
ATOM 738 O O . ARG A 1 137 ? 14.549 35.369 17.001 1.00 27.67 137 ARG A O 1
ATOM 746 N N . GLY A 1 138 ? 12.707 34.908 18.214 1.00 30.66 138 GLY A N 1
ATOM 747 C CA . GLY A 1 138 ? 13.095 33.510 18.364 1.00 25.62 138 GLY A CA 1
ATOM 748 C C . GLY A 1 138 ? 11.997 32.767 19.090 1.00 24.50 138 GLY A C 1
ATOM 749 O O . GLY A 1 138 ? 10.986 33.345 19.479 1.00 24.72 138 GLY A O 1
ATOM 750 N N . VAL A 1 139 ? 12.213 31.476 19.289 1.00 24.61 139 VAL A N 1
ATOM 751 C CA . VAL A 1 139 ? 11.323 30.655 20.097 1.00 24.53 139 VAL A CA 1
ATOM 752 C C . VAL A 1 139 ? 12.065 30.225 21.345 1.00 23.31 139 VAL A C 1
ATOM 753 O O . VAL A 1 139 ? 13.178 29.699 21.265 1.00 24.10 139 VAL A O 1
ATOM 757 N N . LEU A 1 140 ? 11.452 30.438 22.491 1.00 21.61 140 LEU A N 1
ATOM 758 C CA . LEU A 1 140 ? 12.108 30.192 23.776 1.00 22.94 140 LEU A CA 1
ATOM 759 C C . LEU A 1 140 ? 11.454 29.036 24.504 1.00 22.87 140 LEU A C 1
ATOM 760 O O . LEU A 1 140 ? 10.232 28.910 24.494 1.00 25.14 140 LEU A O 1
ATOM 765 N N . ARG A 1 141 ? 12.258 28.175 25.128 1.00 21.28 141 ARG A N 1
ATOM 766 C CA . ARG A 1 141 ? 11.764 27.313 26.192 1.00 25.61 141 ARG A CA 1
ATOM 767 C C . ARG A 1 141 ? 12.551 27.636 27.447 1.00 27.03 141 ARG A C 1
ATOM 768 O O . ARG A 1 141 ? 13.788 27.746 27.411 1.00 24.90 141 ARG A O 1
ATOM 776 N N . ILE A 1 142 ? 11.855 27.732 28.561 1.00 20.53 142 ILE A N 1
ATOM 777 C CA . ILE A 1 142 ? 12.509 27.891 29.858 1.00 24.37 142 ILE A CA 1
ATOM 778 C C . ILE A 1 142 ? 12.386 26.581 30.622 1.00 23.33 142 ILE A C 1
ATOM 779 O O . ILE A 1 142 ? 11.269 26.079 30.824 1.00 22.27 142 ILE A O 1
ATOM 784 N N . LEU A 1 143 ? 13.520 26.047 31.080 1.00 20.46 143 LEU A N 1
ATOM 785 C CA . LEU A 1 143 ? 13.542 24.794 31.825 1.00 23.08 143 LEU A CA 1
ATOM 786 C C . LEU A 1 143 ? 13.856 24.974 33.289 1.00 23.52 143 LEU A C 1
ATOM 787 O O . LEU A 1 143 ? 13.371 24.191 34.097 1.00 23.74 143 LEU A O 1
ATOM 792 N N . GLU A 1 144 ? 14.633 25.994 33.650 1.00 19.28 144 GLU A N 1
ATOM 793 C CA . GLU A 1 144 ? 15.062 26.191 35.026 1.00 21.42 144 GLU A CA 1
ATOM 794 C C . GLU A 1 144 ? 15.607 27.600 35.131 1.00 23.72 144 GLU A C 1
ATOM 795 O O . GLU A 1 144 ? 16.199 28.093 34.175 1.00 22.31 144 GLU A O 1
ATOM 801 N N . VAL A 1 145 ? 15.469 28.221 36.306 1.00 20.12 145 VAL A N 1
ATOM 802 C CA . VAL A 1 145 ? 16.086 29.525 36.530 1.00 23.16 145 VAL A CA 1
ATOM 803 C C . VAL A 1 145 ? 16.693 29.565 37.929 1.00 25.16 145 VAL A C 1
ATOM 804 O O . VAL A 1 145 ? 16.386 28.740 38.791 1.00 25.03 145 VAL A O 1
ATOM 808 N N . GLY A 1 146 ? 17.596 30.526 38.133 1.00 26.97 146 GLY A N 1
ATOM 809 C CA . GLY A 1 146 ? 18.229 30.669 39.426 1.00 23.45 146 GLY A CA 1
ATOM 810 C C . GLY A 1 146 ? 17.237 31.002 40.528 1.00 25.64 146 GLY A C 1
ATOM 811 O O . GLY A 1 146 ? 16.169 31.584 40.310 1.00 24.12 146 GLY A O 1
ATOM 812 N N . ASP A 1 147 ? 17.594 30.613 41.743 1.00 23.51 147 ASP A N 1
ATOM 813 C CA . ASP A 1 147 ? 16.726 30.833 42.884 1.00 25.58 147 ASP A CA 1
ATOM 814 C C . ASP A 1 147 ? 17.595 30.971 44.119 1.00 26.67 147 ASP A C 1
ATOM 815 O O . ASP A 1 147 ? 18.435 30.109 44.368 1.00 27.22 147 ASP A O 1
ATOM 820 N N . THR A 1 148 ? 17.444 32.088 44.839 1.00 26.49 148 THR A N 1
ATOM 821 C CA . THR A 1 148 ? 18.062 32.274 46.146 1.00 27.67 148 THR A CA 1
ATOM 822 C C . THR A 1 148 ? 17.060 32.178 47.273 1.00 31.02 148 THR A C 1
ATOM 823 O O . THR A 1 148 ? 17.464 32.244 48.429 1.00 29.88 148 THR A O 1
ATOM 827 N N . GLY A 1 149 ? 15.767 32.042 46.977 1.00 28.97 149 GLY A N 1
ATOM 828 C CA . GLY A 1 149 ? 14.767 32.146 48.010 1.00 36.65 149 GLY A CA 1
ATOM 829 C C . GLY A 1 149 ? 14.331 33.555 48.355 1.00 35.82 149 GLY A C 1
ATOM 830 O O . GLY A 1 149 ? 13.416 33.708 49.171 1.00 37.39 149 GLY A O 1
ATOM 831 N N . THR A 1 150 ? 14.970 34.586 47.786 1.00 30.53 150 THR A N 1
ATOM 832 C CA . THR A 1 150 ? 14.582 35.988 47.928 1.00 33.59 150 THR A CA 1
ATOM 833 C C . THR A 1 150 ? 14.380 36.570 46.538 1.00 27.98 150 THR A C 1
ATOM 834 O O . THR A 1 150 ? 15.267 36.453 45.686 1.00 27.00 150 THR A O 1
ATOM 838 N N . PHE A 1 151 ? 13.235 37.212 46.315 1.00 25.72 151 PHE A N 1
ATOM 839 C CA . PHE A 1 151 ? 12.866 37.599 44.951 1.00 27.73 151 PHE A CA 1
ATOM 840 C C . PHE A 1 151 ? 13.940 38.456 44.273 1.00 28.39 151 PHE A C 1
ATOM 841 O O . PHE A 1 151 ? 14.294 38.239 43.101 1.00 27.17 151 PHE A O 1
ATOM 849 N N A SER A 1 152 ? 14.452 39.453 44.986 0.61 29.78 152 SER A N 1
ATOM 850 N N B SER A 1 152 ? 14.454 39.455 44.984 0.39 29.77 152 SER A N 1
ATOM 851 C CA A SER A 1 152 ? 15.287 40.472 44.368 0.61 29.89 152 SER A CA 1
ATOM 852 C CA B SER A 1 152 ? 15.284 40.466 44.345 0.39 29.89 152 SER A CA 1
ATOM 853 C C A SER A 1 152 ? 16.603 39.903 43.850 0.61 29.06 152 SER A C 1
ATOM 854 C C B SER A 1 152 ? 16.617 39.912 43.862 0.39 29.10 152 SER A C 1
ATOM 855 O O A SER A 1 152 ? 17.224 40.504 42.971 0.61 30.52 152 SER A O 1
ATOM 856 O O B SER A 1 152 ? 17.266 40.537 43.018 0.39 30.53 152 SER A O 1
ATOM 861 N N . SER A 1 153 ? 17.028 38.749 44.345 1.00 29.49 153 SER A N 1
ATOM 862 C CA . SER A 1 153 ? 18.240 38.108 43.845 1.00 33.07 153 SER A CA 1
ATOM 863 C C . SER A 1 153 ? 17.951 36.810 43.084 1.00 30.76 153 SER A C 1
ATOM 864 O O . SER A 1 153 ? 18.896 36.152 42.602 1.00 26.11 153 SER A O 1
ATOM 867 N N . SER A 1 154 ? 16.681 36.433 42.924 1.00 22.68 154 SER A N 1
ATOM 868 C CA . SER A 1 154 ? 16.365 35.187 42.218 1.00 24.98 154 SER A CA 1
ATOM 869 C C . SER A 1 154 ? 16.085 35.494 40.735 1.00 23.79 154 SER A C 1
ATOM 870 O O . SER A 1 154 ? 16.090 36.658 40.307 1.00 23.66 154 SER A O 1
ATOM 873 N N . GLY A 1 155 ? 15.793 34.454 39.948 1.00 25.04 155 GLY A N 1
ATOM 874 C CA . GLY A 1 155 ? 15.477 34.622 38.538 1.00 23.71 155 GLY A CA 1
ATOM 875 C C . GLY A 1 155 ? 16.711 34.782 37.662 1.00 26.18 155 GLY A C 1
ATOM 876 O O . GLY A 1 155 ? 17.799 35.100 38.125 1.00 21.99 155 GLY A O 1
ATOM 877 N N . SER A 1 156 ? 16.522 34.570 36.344 1.00 19.04 156 SER A N 1
ATOM 878 C CA . SER A 1 156 ? 17.628 34.600 35.395 1.00 20.58 156 SER A CA 1
ATOM 879 C C . SER A 1 156 ? 17.136 35.244 34.116 1.00 21.69 156 SER A C 1
ATOM 880 O O . SER A 1 156 ? 15.941 35.150 33.789 1.00 20.07 156 SER A O 1
ATOM 883 N N . TYR A 1 157 ? 18.033 35.938 33.428 1.00 18.80 157 TYR A N 1
ATOM 884 C CA . TYR A 1 157 ? 17.667 36.655 32.218 1.00 22.35 157 TYR A CA 1
ATOM 885 C C . TYR A 1 157 ? 17.852 35.810 30.977 1.00 23.74 157 TYR A C 1
ATOM 886 O O . TYR A 1 157 ? 18.923 35.239 30.754 1.00 20.39 157 TYR A O 1
ATOM 895 N N . PHE A 1 158 ? 16.856 35.853 30.100 1.00 20.03 158 PHE A N 1
ATOM 896 C CA . PHE A 1 158 ? 17.013 35.195 28.811 1.00 20.47 158 PHE A CA 1
ATOM 897 C C . PHE A 1 158 ? 17.303 36.163 27.670 1.00 18.57 158 PHE A C 1
ATOM 898 O O . PHE A 1 158 ? 17.690 35.715 26.581 1.00 20.35 158 PHE A O 1
ATOM 914 N N . GLN A 1 160 ? 18.096 40.816 26.855 1.00 22.42 160 GLN A N 1
ATOM 915 C CA . GLN A 1 160 ? 18.197 42.146 27.454 1.00 20.07 160 GLN A CA 1
ATOM 916 C C . GLN A 1 160 ? 18.387 43.191 26.352 1.00 23.37 160 GLN A C 1
ATOM 917 O O . GLN A 1 160 ? 18.929 42.906 25.271 1.00 23.48 160 GLN A O 1
ATOM 923 N N . ALA A 1 161 ? 17.932 44.403 26.652 1.00 22.90 161 ALA A N 1
ATOM 924 C CA . ALA A 1 161 ? 18.154 45.564 25.815 1.00 22.03 161 ALA A CA 1
ATOM 925 C C . ALA A 1 161 ? 19.264 46.410 26.438 1.00 22.65 161 ALA A C 1
ATOM 926 O O . ALA A 1 161 ? 19.315 46.599 27.658 1.00 21.47 161 ALA A O 1
ATOM 928 N N . LYS A 1 162 ? 20.179 46.883 25.601 1.00 20.97 162 LYS A N 1
ATOM 929 C CA . LYS A 1 162 ? 21.296 47.708 26.049 1.00 27.15 162 LYS A CA 1
ATOM 930 C C . LYS A 1 162 ? 21.431 48.883 25.098 1.00 25.44 162 LYS A C 1
ATOM 931 O O . LYS A 1 162 ? 20.843 48.907 24.021 1.00 24.61 162 LYS A O 1
ATOM 937 N N . GLY A 1 163 ? 22.235 49.855 25.486 1.00 25.91 163 GLY A N 1
ATOM 938 C CA . GLY A 1 163 ? 22.427 50.982 24.589 1.00 21.23 163 GLY A CA 1
ATOM 939 C C . GLY A 1 163 ? 23.151 52.058 25.396 1.00 25.37 163 GLY A C 1
ATOM 940 O O . GLY A 1 163 ? 22.777 52.331 26.539 1.00 24.06 163 GLY A O 1
ATOM 941 N N . LYS A 1 164 ? 24.247 52.595 24.855 1.00 22.70 164 LYS A N 1
ATOM 942 C CA . LYS A 1 164 ? 25.010 53.619 25.553 1.00 20.19 164 LYS A CA 1
ATOM 943 C C . LYS A 1 164 ? 24.282 54.954 25.463 1.00 24.57 164 LYS A C 1
ATOM 944 O O . LYS A 1 164 ? 23.336 55.107 24.699 1.00 22.20 164 LYS A O 1
ATOM 950 N N . HIS A 1 165 ? 24.700 55.903 26.301 1.00 27.97 165 HIS A N 1
ATOM 951 C CA . HIS A 1 165 ? 24.042 57.198 26.330 1.00 26.38 165 HIS A CA 1
ATOM 952 C C . HIS A 1 165 ? 25.074 58.283 26.584 1.00 26.62 165 HIS A C 1
ATOM 953 O O . HIS A 1 165 ? 26.180 58.024 27.087 1.00 28.97 165 HIS A O 1
ATOM 960 N N . THR A 1 166 ? 24.679 59.528 26.278 1.00 28.99 166 THR A N 1
ATOM 961 C CA . THR A 1 166 ? 25.553 60.677 26.524 1.00 33.66 166 THR A CA 1
ATOM 962 C C . THR A 1 166 ? 25.386 61.153 27.961 1.00 36.37 166 THR A C 1
ATOM 963 O O . THR A 1 166 ? 24.351 60.916 28.594 1.00 37.44 166 THR A O 1
ATOM 967 N N . GLY A 1 167 ? 26.424 61.813 28.478 1.00 38.37 167 GLY A N 1
ATOM 968 C CA . GLY A 1 167 ? 26.361 62.480 29.771 1.00 39.75 167 GLY A CA 1
ATOM 969 C C . GLY A 1 167 ? 26.777 61.669 30.989 1.00 39.73 167 GLY A C 1
ATOM 970 O O . GLY A 1 167 ? 26.604 62.153 32.109 1.00 44.02 167 GLY A O 1
ATOM 971 N N . GLY A 1 168 ? 27.308 60.449 30.819 1.00 38.22 168 GLY A N 1
ATOM 972 C CA . GLY A 1 168 ? 27.719 59.668 31.971 1.00 33.25 168 GLY A CA 1
ATOM 973 C C . GLY A 1 168 ? 26.539 59.021 32.685 1.00 33.49 168 GLY A C 1
ATOM 974 O O . GLY A 1 168 ? 25.397 59.019 32.209 1.00 36.07 168 GLY A O 1
ATOM 975 N N . GLY A 1 169 ? 26.833 58.454 33.852 1.00 34.68 169 GLY A N 1
ATOM 976 C CA . GLY A 1 169 ? 25.847 57.734 34.657 1.00 28.58 169 GLY A CA 1
ATOM 977 C C . GLY A 1 169 ? 25.873 56.266 34.280 1.00 30.19 169 GLY A C 1
ATOM 978 O O . GLY A 1 169 ? 25.691 55.937 33.106 1.00 26.29 169 GLY A O 1
ATOM 979 N N . GLY A 1 170 ? 26.102 55.375 35.243 1.00 27.78 170 GLY A N 1
ATOM 980 C CA . GLY A 1 170 ? 26.081 53.952 34.953 1.00 34.52 170 GLY A CA 1
ATOM 981 C C . GLY A 1 170 ? 27.442 53.396 34.545 1.00 37.26 170 GLY A C 1
ATOM 982 O O . GLY A 1 170 ? 28.470 54.093 34.484 1.00 30.28 170 GLY A O 1
ATOM 983 N N . SER A 1 171 ? 27.455 52.090 34.294 1.00 29.88 171 SER A N 1
ATOM 984 C CA . SER A 1 171 ? 28.695 51.478 33.859 1.00 30.36 171 SER A CA 1
ATOM 985 C C . SER A 1 171 ? 28.977 51.922 32.429 1.00 27.06 171 SER A C 1
ATOM 986 O O . SER A 1 171 ? 28.131 52.517 31.771 1.00 26.72 171 SER A O 1
ATOM 989 N N . PRO A 1 172 ? 30.182 51.707 31.925 1.00 27.42 172 PRO A N 1
ATOM 990 C CA . PRO A 1 172 ? 30.486 52.242 30.590 1.00 26.84 172 PRO A CA 1
ATOM 991 C C . PRO A 1 172 ? 29.665 51.597 29.487 1.00 34.98 172 PRO A C 1
ATOM 992 O O . PRO A 1 172 ? 29.541 52.195 28.419 1.00 26.96 172 PRO A O 1
ATOM 996 N N . ASP A 1 173 ? 29.101 50.398 29.684 1.00 27.97 173 ASP A N 1
ATOM 997 C CA . ASP A 1 173 ? 28.204 49.796 28.688 1.00 27.69 173 ASP A CA 1
ATOM 998 C C . ASP A 1 173 ? 26.967 49.309 29.433 1.00 31.87 173 ASP A C 1
ATOM 999 O O . ASP A 1 173 ? 26.829 48.111 29.731 1.00 25.47 173 ASP A O 1
ATOM 1004 N N . PRO A 1 174 ? 26.037 50.216 29.728 1.00 26.10 174 PRO A N 1
ATOM 1005 C CA . PRO A 1 174 ? 24.981 49.940 30.703 1.00 25.41 174 PRO A CA 1
ATOM 1006 C C . PRO A 1 174 ? 23.759 49.284 30.082 1.00 25.65 174 PRO A C 1
ATOM 1007 O O . PRO A 1 174 ? 23.385 49.543 28.938 1.00 28.56 174 PRO A O 1
ATOM 1011 N N . ALA A 1 175 ? 23.123 48.425 30.867 1.00 20.64 175 ALA A N 1
ATOM 1012 C CA . ALA A 1 175 ? 21.863 47.839 30.457 1.00 22.38 175 ALA A CA 1
ATOM 1013 C C . ALA A 1 175 ? 20.766 48.897 30.493 1.00 21.71 175 ALA A C 1
ATOM 1014 O O . ALA A 1 175 ? 20.831 49.877 31.257 1.00 25.37 175 ALA A O 1
ATOM 1016 N N . ILE A 1 176 ? 19.765 48.674 29.659 1.00 21.77 176 ILE A N 1
ATOM 1017 C CA . ILE A 1 176 ? 18.528 49.457 29.650 1.00 26.13 176 ILE A CA 1
ATOM 1018 C C . ILE A 1 176 ? 17.392 48.675 30.296 1.00 26.89 176 ILE A C 1
ATOM 1019 O O . ILE A 1 176 ? 16.790 49.127 31.271 1.00 22.35 176 ILE A O 1
ATOM 1024 N N . CYS A 1 177 ? 17.133 47.458 29.820 1.00 22.50 177 CYS A N 1
ATOM 1025 C CA . CYS A 1 177 ? 16.203 46.596 30.534 1.00 22.19 177 CYS A CA 1
ATOM 1026 C C . CYS A 1 177 ? 16.515 45.137 30.224 1.00 22.43 177 CYS A C 1
ATOM 1027 O O . CYS A 1 177 ? 17.108 44.811 29.188 1.00 21.97 177 CYS A O 1
ATOM 1030 N N . LEU A 1 178 ? 16.108 44.252 31.153 1.00 22.43 178 LEU A N 1
ATOM 1031 C CA . LEU A 1 178 ? 16.368 42.822 31.031 1.00 24.09 178 LEU A CA 1
ATOM 1032 C C . LEU A 1 178 ? 15.073 42.062 31.299 1.00 28.99 178 LEU A C 1
ATOM 1033 O O . LEU A 1 178 ? 14.212 42.524 32.051 1.00 24.88 178 LEU A O 1
ATOM 1038 N N . TYR A 1 179 ? 14.955 40.877 30.709 1.00 19.68 179 TYR A N 1
ATOM 1039 C CA . TYR A 1 179 ? 13.756 40.053 30.821 1.00 20.95 179 TYR A CA 1
ATOM 1040 C C . TYR A 1 179 ? 14.125 38.866 31.708 1.00 25.99 179 TYR A C 1
ATOM 1041 O O . TYR A 1 179 ? 14.869 37.953 31.282 1.00 23.94 179 TYR A O 1
ATOM 1050 N N . ARG A 1 180 ? 13.627 38.925 32.956 1.00 22.56 180 ARG A N 1
ATOM 1051 C CA . ARG A 1 180 ? 14.095 38.134 34.091 1.00 22.43 180 ARG A CA 1
ATOM 1052 C C . ARG A 1 180 ? 13.001 37.140 34.448 1.00 23.57 180 ARG A C 1
ATOM 1053 O O . ARG A 1 180 ? 11.884 37.534 34.797 1.00 21.58 180 ARG A O 1
ATOM 1061 N N . ALA A 1 181 ? 13.305 35.867 34.347 1.00 22.58 181 ALA A N 1
ATOM 1062 C CA . ALA A 1 181 ? 12.326 34.817 34.613 1.00 23.23 181 ALA A CA 1
ATOM 1063 C C . ALA A 1 181 ? 12.546 34.278 36.016 1.00 20.92 181 ALA A C 1
ATOM 1064 O O . ALA A 1 181 ? 13.652 33.840 36.360 1.00 22.69 181 ALA A O 1
ATOM 1066 N N . HIS A 1 182 ? 11.491 34.264 36.795 1.00 21.10 182 HIS A N 1
ATOM 1067 C CA . HIS A 1 182 ? 11.482 33.829 38.184 1.00 22.36 182 HIS A CA 1
ATOM 1068 C C . HIS A 1 182 ? 10.766 32.506 38.310 1.00 23.62 182 HIS A C 1
ATOM 1069 O O . HIS A 1 182 ? 9.825 32.235 37.547 1.00 26.19 182 HIS A O 1
ATOM 1076 N N . PRO A 1 183 ? 11.184 31.648 39.250 1.00 21.10 183 PRO A N 1
ATOM 1077 C CA . PRO A 1 183 ? 10.589 30.311 39.339 1.00 20.47 183 PRO A CA 1
ATOM 1078 C C . PRO A 1 183 ? 9.273 30.313 40.097 1.00 28.86 183 PRO A C 1
ATOM 1079 O O . PRO A 1 183 ? 9.115 31.015 41.097 1.00 24.78 183 PRO A O 1
ATOM 1083 N N . VAL A 1 184 ? 8.357 29.471 39.639 1.00 25.90 184 VAL A N 1
ATOM 1084 C CA . VAL A 1 184 ? 7.120 29.113 40.342 1.00 23.29 184 VAL A CA 1
ATOM 1085 C C . VAL A 1 184 ? 7.175 27.607 40.561 1.00 28.83 184 VAL A C 1
ATOM 1086 O O . VAL A 1 184 ? 7.405 26.844 39.596 1.00 28.25 184 VAL A O 1
ATOM 1090 N N . TYR A 1 185 ? 6.998 27.193 41.826 1.00 26.75 185 TYR A N 1
ATOM 1091 C CA . TYR A 1 185 ? 7.172 25.803 42.261 1.00 29.55 185 TYR A CA 1
ATOM 1092 C C . TYR A 1 185 ? 5.841 25.068 42.310 1.00 31.55 185 TYR A C 1
ATOM 1093 O O . TYR A 1 185 ? 4.787 25.666 42.552 1.00 30.41 185 TYR A O 1
ATOM 1102 N N . GLY A 1 186 ? 5.915 23.761 42.118 1.00 31.40 186 GLY A N 1
ATOM 1103 C CA . GLY A 1 186 ? 4.754 22.890 42.205 1.00 34.86 186 GLY A CA 1
ATOM 1104 C C . GLY A 1 186 ? 5.247 21.492 42.483 1.00 37.13 186 GLY A C 1
ATOM 1105 O O . GLY A 1 186 ? 6.434 21.194 42.346 1.00 38.20 186 GLY A O 1
ATOM 1106 N N . ASP A 1 187 ? 4.331 20.621 42.879 1.00 41.09 187 ASP A N 1
ATOM 1107 C CA . ASP A 1 187 ? 4.742 19.257 43.181 1.00 43.04 187 ASP A CA 1
ATOM 1108 C C . ASP A 1 187 ? 5.019 18.483 41.895 1.00 37.07 187 ASP A C 1
ATOM 1109 O O . ASP A 1 187 ? 4.386 18.703 40.858 1.00 42.34 187 ASP A O 1
ATOM 1114 N N . ASP A 1 188 ? 5.991 17.582 41.962 1.00 46.39 188 ASP A N 1
ATOM 1115 C CA . ASP A 1 188 ? 6.382 16.791 40.800 1.00 49.05 188 ASP A CA 1
ATOM 1116 C C . ASP A 1 188 ? 5.571 15.507 40.639 1.00 57.84 188 ASP A C 1
ATOM 1117 O O . ASP A 1 188 ? 5.800 14.757 39.683 1.00 55.83 188 ASP A O 1
ATOM 1122 N N . GLY A 1 189 ? 4.649 15.226 41.548 1.00 57.68 189 GLY A N 1
ATOM 1123 C CA . GLY A 1 189 ? 3.903 13.987 41.529 1.00 66.70 189 GLY A CA 1
ATOM 1124 C C . GLY A 1 189 ? 4.382 12.960 42.526 1.00 66.65 189 GLY A C 1
ATOM 1125 O O . GLY A 1 189 ? 3.743 11.913 42.671 1.00 75.45 189 GLY A O 1
ATOM 1126 N N . ASN A 1 190 ? 5.476 13.240 43.227 1.00 59.63 190 ASN A N 1
ATOM 1127 C CA . ASN A 1 190 ? 6.040 12.323 44.204 1.00 58.60 190 ASN A CA 1
ATOM 1128 C C . ASN A 1 190 ? 6.396 13.037 45.503 1.00 62.91 190 ASN A C 1
ATOM 1129 O O . ASN A 1 190 ? 7.134 12.485 46.327 1.00 67.42 190 ASN A O 1
ATOM 1134 N N . GLY A 1 191 ? 5.878 14.246 45.709 1.00 55.77 191 GLY A N 1
ATOM 1135 C CA . GLY A 1 191 ? 6.067 14.949 46.959 1.00 59.59 191 GLY A CA 1
ATOM 1136 C C . GLY A 1 191 ? 7.168 15.982 47.000 1.00 59.95 191 GLY A C 1
ATOM 1137 O O . GLY A 1 191 ? 7.445 16.510 48.082 1.00 59.11 191 GLY A O 1
ATOM 1138 N N . ASN A 1 192 ? 7.802 16.284 45.868 1.00 56.16 192 ASN A N 1
ATOM 1139 C CA . ASN A 1 192 ? 8.926 17.213 45.797 1.00 54.34 192 ASN A CA 1
ATOM 1140 C C . ASN A 1 192 ? 8.488 18.491 45.094 1.00 44.21 192 ASN A C 1
ATOM 1141 O O . ASN A 1 192 ? 7.818 18.438 44.056 1.00 45.32 192 ASN A O 1
ATOM 1146 N N . GLN A 1 193 ? 8.858 19.624 45.665 1.00 42.88 193 GLN A N 1
ATOM 1147 C CA . GLN A 1 193 ? 8.591 20.908 45.036 1.00 41.37 193 GLN A CA 1
ATOM 1148 C C . GLN A 1 193 ? 9.637 21.138 43.952 1.00 39.76 193 GLN A C 1
ATOM 1149 O O . GLN A 1 193 ? 10.837 21.103 44.234 1.00 37.23 193 GLN A O 1
ATOM 1155 N N . VAL A 1 194 ? 9.199 21.350 42.715 1.00 35.90 194 VAL A N 1
ATOM 1156 C CA . VAL A 1 194 ? 10.117 21.637 41.626 1.00 33.09 194 VAL A CA 1
ATOM 1157 C C . VAL A 1 194 ? 9.605 22.858 40.862 1.00 30.72 194 VAL A C 1
ATOM 1158 O O . VAL A 1 194 ? 8.455 23.273 41.016 1.00 29.26 194 VAL A O 1
ATOM 1162 N N . GLN A 1 195 ? 10.472 23.419 40.001 1.00 25.81 195 GLN A N 1
ATOM 1163 C CA . GLN A 1 195 ? 10.060 24.544 39.172 1.00 26.86 195 GLN A CA 1
ATOM 1164 C C . GLN A 1 195 ? 9.120 24.028 38.078 1.00 26.21 195 GLN A C 1
ATOM 1165 O O . GLN A 1 195 ? 9.481 23.118 37.318 1.00 27.30 195 GLN A O 1
ATOM 1171 N N . VAL A 1 196 ? 7.892 24.547 38.059 1.00 27.22 196 VAL A N 1
ATOM 1172 C CA . VAL A 1 196 ? 6.884 24.141 37.096 1.00 29.79 196 VAL A CA 1
ATOM 1173 C C . VAL A 1 196 ? 6.517 25.245 36.137 1.00 26.78 196 VAL A C 1
ATOM 1174 O O . VAL A 1 196 ? 5.927 24.947 35.075 1.00 28.68 196 VAL A O 1
ATOM 1178 N N . SER A 1 197 ? 6.752 26.510 36.498 1.00 23.78 197 SER A N 1
ATOM 1179 C CA . SER A 1 197 ? 6.473 27.570 35.549 1.00 23.64 197 SER A CA 1
ATOM 1180 C C . SER A 1 197 ? 7.324 28.779 35.943 1.00 25.20 197 SER A C 1
ATOM 1181 O O . SER A 1 197 ? 8.036 28.753 36.949 1.00 25.38 197 SER A O 1
ATOM 1184 N N . PHE A 1 198 ? 7.217 29.852 35.172 1.00 22.38 198 PHE A N 1
ATOM 1185 C CA . PHE A 1 198 ? 8.145 30.977 35.284 1.00 25.87 198 PHE A CA 1
ATOM 1186 C C . PHE A 1 198 ? 7.391 32.282 35.097 1.00 26.14 198 PHE A C 1
ATOM 1187 O O . PHE A 1 198 ? 6.750 32.489 34.064 1.00 28.95 198 PHE A O 1
ATOM 1195 N N . ASP A 1 199 ? 7.476 33.151 36.105 1.00 23.53 199 ASP A N 1
ATOM 1196 C CA . ASP A 1 199 ? 6.959 34.512 36.004 1.00 23.62 199 ASP A CA 1
ATOM 1197 C C . ASP A 1 199 ? 8.010 35.386 35.324 1.00 27.53 199 ASP A C 1
ATOM 1198 O O . ASP A 1 199 ? 9.106 35.554 35.857 1.00 26.64 199 ASP A O 1
ATOM 1203 N N . ILE A 1 200 ? 7.675 35.970 34.184 1.00 28.71 200 ILE A N 1
ATOM 1204 C CA . ILE A 1 200 ? 8.613 36.831 33.469 1.00 24.41 200 ILE A CA 1
ATOM 1205 C C . ILE A 1 200 ? 8.335 38.274 33.881 1.00 27.54 200 ILE A C 1
ATOM 1206 O O . ILE A 1 200 ? 7.203 38.776 33.742 1.00 25.54 200 ILE A O 1
ATOM 1211 N N . TRP A 1 201 ? 9.385 38.930 34.379 1.00 23.02 201 TRP A N 1
ATOM 1212 C CA . TRP A 1 201 ? 9.384 40.324 34.810 1.00 24.64 201 TRP A CA 1
ATOM 1213 C C . TRP A 1 201 ? 10.359 41.088 33.935 1.00 28.83 201 TRP A C 1
ATOM 1214 O O . TRP A 1 201 ? 11.371 40.523 33.502 1.00 24.77 201 TRP A O 1
ATOM 1225 N N . ARG A 1 202 ? 10.110 42.383 33.727 1.00 25.55 202 ARG A N 1
ATOM 1226 C CA . ARG A 1 202 ? 11.085 43.254 33.070 1.00 24.73 202 ARG A CA 1
ATOM 1227 C C . ARG A 1 202 ? 11.774 44.079 34.146 1.00 29.32 202 ARG A C 1
ATOM 1228 O O . ARG A 1 202 ? 11.117 44.826 34.901 1.00 29.74 202 ARG A O 1
ATOM 1236 N N . GLU A 1 203 ? 13.095 43.946 34.216 1.00 23.00 203 GLU A N 1
ATOM 1237 C CA . GLU A 1 203 ? 13.921 44.758 35.099 1.00 27.25 203 GLU A CA 1
ATOM 1238 C C . GLU A 1 203 ? 14.373 45.960 34.286 1.00 27.81 203 GLU A C 1
ATOM 1239 O O . GLU A 1 203 ? 15.045 45.792 33.269 1.00 25.48 203 GLU A O 1
ATOM 1245 N N . GLN A 1 204 ? 13.973 47.172 34.688 1.00 27.22 204 GLN A N 1
ATOM 1246 C CA . GLN A 1 204 ? 14.136 48.327 33.800 1.00 19.79 204 GLN A CA 1
ATOM 1247 C C . GLN A 1 204 ? 14.771 49.493 34.540 1.00 22.76 204 GLN A C 1
ATOM 1248 O O . GLN A 1 204 ? 14.576 49.658 35.741 1.00 25.61 204 GLN A O 1
ATOM 1254 N N . ILE A 1 205 ? 15.544 50.307 33.812 1.00 23.83 205 ILE A N 1
ATOM 1255 C CA . ILE A 1 205 ? 16.175 51.451 34.448 1.00 23.68 205 ILE A CA 1
ATOM 1256 C C . ILE A 1 205 ? 15.103 52.466 34.849 1.00 26.66 205 ILE A C 1
ATOM 1257 O O . ILE A 1 205 ? 14.096 52.656 34.155 1.00 23.25 205 ILE A O 1
ATOM 1262 N N . ASN A 1 206 ? 15.331 53.127 35.970 1.00 25.24 206 ASN A N 1
ATOM 1263 C CA . ASN A 1 206 ? 14.527 54.303 36.303 1.00 24.02 206 ASN A CA 1
ATOM 1264 C C . ASN A 1 206 ? 14.996 55.549 35.584 1.00 30.59 206 ASN A C 1
ATOM 1265 O O . ASN A 1 206 ? 14.214 56.490 35.431 1.00 30.29 206 ASN A O 1
ATOM 1270 N N . PHE A 1 207 ? 16.279 55.597 35.225 1.00 28.65 207 PHE A N 1
ATOM 1271 C CA . PHE A 1 207 ? 16.952 56.726 34.567 1.00 27.86 207 PHE A CA 1
ATOM 1272 C C . PHE A 1 207 ? 18.189 56.122 33.921 1.00 29.85 207 PHE A C 1
ATOM 1273 O O . PHE A 1 207 ? 18.607 55.021 34.294 1.00 29.90 207 PHE A O 1
ATOM 1281 N N . ARG A 1 208 ? 18.787 56.841 32.976 1.00 27.87 208 ARG A N 1
ATOM 1282 C CA . ARG A 1 208 ? 19.920 56.281 32.241 1.00 31.20 208 ARG A CA 1
ATOM 1283 C C . ARG A 1 208 ? 21.026 55.841 33.179 1.00 31.52 208 ARG A C 1
ATOM 1284 O O . ARG A 1 208 ? 21.465 56.596 34.051 1.00 30.45 208 ARG A O 1
ATOM 1292 N N . GLY A 1 209 ? 21.495 54.612 32.989 1.00 26.91 209 GLY A N 1
ATOM 1293 C CA . GLY A 1 209 ? 22.563 54.084 33.803 1.00 26.23 209 GLY A CA 1
ATOM 1294 C C . GLY A 1 209 ? 22.134 53.576 35.153 1.00 25.65 209 GLY A C 1
ATOM 1295 O O . GLY A 1 209 ? 22.973 53.085 35.906 1.00 26.23 209 GLY A O 1
ATOM 1296 N N . GLY A 1 210 ? 20.849 53.631 35.482 1.00 25.03 210 GLY A N 1
ATOM 1297 C CA . GLY A 1 210 ? 20.428 53.184 36.800 1.00 31.28 210 GLY A CA 1
ATOM 1298 C C . GLY A 1 210 ? 20.768 51.724 37.051 1.00 30.67 210 GLY A C 1
ATOM 1299 O O . GLY A 1 210 ? 20.749 50.893 36.131 1.00 26.23 210 GLY A O 1
ATOM 1300 N N . SER A 1 211 ? 21.100 51.421 38.317 1.00 29.03 211 SER A N 1
ATOM 1301 C CA . SER A 1 211 ? 21.338 50.055 38.788 1.00 34.21 211 SER A CA 1
ATOM 1302 C C . SER A 1 211 ? 20.947 49.962 40.261 1.00 34.80 211 SER A C 1
ATOM 1303 O O . SER A 1 211 ? 20.785 50.978 40.946 1.00 32.56 211 SER A O 1
ATOM 1306 N N . GLY A 1 212 ? 20.799 48.720 40.756 1.00 33.03 212 GLY A N 1
ATOM 1307 C CA . GLY A 1 212 ? 20.495 48.525 42.164 1.00 35.33 212 GLY A CA 1
ATOM 1308 C C . GLY A 1 212 ? 19.058 48.908 42.513 1.00 33.81 212 GLY A C 1
ATOM 1309 O O . GLY A 1 212 ? 18.215 49.178 41.654 1.00 31.72 212 GLY A O 1
ATOM 1310 N N . SER A 1 213 ? 18.791 48.905 43.821 1.00 32.33 213 SER A N 1
ATOM 1311 C CA . SER A 1 213 ? 17.424 49.100 44.324 1.00 35.15 213 SER A CA 1
ATOM 1312 C C . SER A 1 213 ? 16.856 50.448 43.924 1.00 31.62 213 SER A C 1
ATOM 1313 O O . SER A 1 213 ? 15.676 50.549 43.572 1.00 37.02 213 SER A O 1
ATOM 1316 N N . ALA A 1 214 ? 17.665 51.505 44.019 1.00 32.87 214 ALA A N 1
ATOM 1317 C CA . ALA A 1 214 ? 17.215 52.830 43.637 1.00 35.75 214 ALA A CA 1
ATOM 1318 C C . ALA A 1 214 ? 17.235 53.044 42.133 1.00 32.28 214 ALA A C 1
ATOM 1319 O O . ALA A 1 214 ? 16.523 53.922 41.637 1.00 35.69 214 ALA A O 1
ATOM 1321 N N . GLY A 1 215 ? 18.029 52.274 41.387 1.00 26.53 215 GLY A N 1
ATOM 1322 C CA . GLY A 1 215 ? 18.213 52.612 39.981 1.00 26.68 215 GLY A CA 1
ATOM 1323 C C . GLY A 1 215 ? 17.345 51.830 38.996 1.00 28.77 215 GLY A C 1
ATOM 1324 O O . GLY A 1 215 ? 17.265 52.209 37.831 1.00 28.90 215 GLY A O 1
ATOM 1325 N N . ARG A 1 216 ? 16.674 50.758 39.436 1.00 27.12 216 ARG A N 1
ATOM 1326 C CA . ARG A 1 216 ? 15.874 49.918 38.552 1.00 28.21 216 ARG A CA 1
ATOM 1327 C C . ARG A 1 216 ? 14.583 49.456 39.218 1.00 26.43 216 ARG A C 1
ATOM 1328 O O . ARG A 1 216 ? 14.513 49.287 40.436 1.00 29.65 216 ARG A O 1
ATOM 1336 N N . THR A 1 217 ? 13.580 49.203 38.382 1.00 26.67 217 THR A N 1
ATOM 1337 C CA . THR A 1 217 ? 12.263 48.750 38.809 1.00 27.74 217 THR A CA 1
ATOM 1338 C C . THR A 1 217 ? 11.883 47.470 38.086 1.00 30.41 217 THR A C 1
ATOM 1339 O O . THR A 1 217 ? 12.247 47.266 36.932 1.00 30.74 217 THR A O 1
ATOM 1343 N N . GLU A 1 218 ? 11.079 46.646 38.753 1.00 30.45 218 GLU A N 1
ATOM 1344 C CA . GLU A 1 218 ? 10.639 45.347 38.266 1.00 25.98 218 GLU A CA 1
ATOM 1345 C C . GLU A 1 218 ? 9.163 45.445 37.852 1.00 29.05 218 GLU A C 1
ATOM 1346 O O . GLU A 1 218 ? 8.332 45.913 38.626 1.00 31.41 218 GLU A O 1
ATOM 1352 N N . VAL A 1 219 ? 8.832 45.069 36.621 1.00 27.77 219 VAL A N 1
ATOM 1353 C CA . VAL A 1 219 ? 7.444 45.130 36.153 1.00 26.89 219 VAL A CA 1
ATOM 1354 C C . VAL A 1 219 ? 7.035 43.729 35.721 1.00 26.46 219 VAL A C 1
ATOM 1355 O O . VAL A 1 219 ? 7.654 43.166 34.816 1.00 25.37 219 VAL A O 1
ATOM 1359 N N . PHE A 1 220 ? 5.981 43.165 36.347 1.00 29.06 220 PHE A N 1
ATOM 1360 C CA . PHE A 1 220 ? 5.583 41.805 35.995 1.00 26.79 220 PHE A CA 1
ATOM 1361 C C . PHE A 1 220 ? 4.914 41.781 34.625 1.00 28.93 220 PHE A C 1
ATOM 1362 O O . PHE A 1 220 ? 4.034 42.594 34.326 1.00 27.57 220 PHE A O 1
ATOM 1370 N N . LEU A 1 221 ? 5.317 40.821 33.796 1.00 24.69 221 LEU A N 1
ATOM 1371 C CA . LEU A 1 221 ? 4.788 40.682 32.445 1.00 23.22 221 LEU A CA 1
ATOM 1372 C C . LEU A 1 221 ? 3.824 39.502 32.389 1.00 31.84 221 LEU A C 1
ATOM 1373 O O . LEU A 1 221 ? 2.606 39.717 32.340 1.00 28.41 221 LEU A O 1
ATOM 1378 N N . LYS A 1 222 ? 4.313 38.258 32.454 1.00 24.51 222 LYS A N 1
ATOM 1379 C CA . LYS A 1 222 ? 3.346 37.155 32.342 1.00 29.47 222 LYS A CA 1
ATOM 1380 C C . LYS A 1 222 ? 4.031 35.847 32.720 1.00 29.63 222 LYS A C 1
ATOM 1381 O O . LYS A 1 222 ? 5.258 35.770 32.773 1.00 25.87 222 LYS A O 1
ATOM 1387 N N . ASN A 1 223 ? 3.228 34.804 32.941 1.00 24.08 223 ASN A N 1
ATOM 1388 C CA . ASN A 1 223 ? 3.732 33.497 33.347 1.00 28.12 223 ASN A CA 1
ATOM 1389 C C . ASN A 1 223 ? 3.764 32.582 32.139 1.00 30.40 223 ASN A C 1
ATOM 1390 O O . ASN A 1 223 ? 2.909 32.687 31.256 1.00 28.79 223 ASN A O 1
ATOM 1395 N N . VAL A 1 224 ? 4.783 31.716 32.071 1.00 26.15 224 VAL A N 1
ATOM 1396 C CA . VAL A 1 224 ? 4.881 30.701 31.020 1.00 27.15 224 VAL A CA 1
ATOM 1397 C C . VAL A 1 224 ? 5.240 29.378 31.681 1.00 26.85 224 VAL A C 1
ATOM 1398 O O . VAL A 1 224 ? 5.925 29.349 32.710 1.00 25.54 224 VAL A O 1
ATOM 1402 N N . LEU A 1 225 ? 4.736 28.268 31.112 1.00 25.06 225 LEU A N 1
ATOM 1403 C CA . LEU A 1 225 ? 4.967 26.964 31.697 1.00 23.53 225 LEU A CA 1
ATOM 1404 C C . LEU A 1 225 ? 6.366 26.480 31.349 1.00 26.79 225 LEU A C 1
ATOM 1405 O O . LEU A 1 225 ? 6.927 26.848 30.315 1.00 27.44 225 LEU A O 1
ATOM 1410 N N . LYS A 1 226 ? 6.902 25.627 32.214 1.00 22.50 226 LYS A N 1
ATOM 1411 C CA . LYS A 1 226 ? 8.166 24.948 31.930 1.00 30.63 226 LYS A CA 1
ATOM 1412 C C . LYS A 1 226 ? 8.057 24.194 30.614 1.00 30.29 226 LYS A C 1
ATOM 1413 O O . LYS A 1 226 ? 7.060 23.528 30.349 1.00 30.84 226 LYS A O 1
ATOM 1419 N N . ASN A 1 227 ? 9.068 24.334 29.771 1.00 25.71 227 ASN A N 1
ATOM 1420 C CA . ASN A 1 227 ? 9.202 23.635 28.507 1.00 27.40 227 ASN A CA 1
ATOM 1421 C C . ASN A 1 227 ? 8.163 24.075 27.477 1.00 33.26 227 ASN A C 1
ATOM 1422 O O . ASN A 1 227 ? 8.142 23.557 26.363 1.00 30.31 227 ASN A O 1
ATOM 1427 N N . GLU A 1 228 ? 7.288 25.003 27.808 1.00 25.53 228 GLU A N 1
ATOM 1428 C CA . GLU A 1 228 ? 6.365 25.476 26.797 1.00 27.86 228 GLU A CA 1
ATOM 1429 C C . GLU A 1 228 ? 7.133 26.317 25.776 1.00 31.19 228 GLU A C 1
ATOM 1430 O O . GLU A 1 228 ? 7.997 27.108 26.152 1.00 28.48 228 GLU A O 1
ATOM 1436 N N . GLN A 1 229 ? 6.847 26.127 24.479 1.00 29.80 229 GLN A N 1
ATOM 1437 C CA . GLN A 1 229 ? 7.516 26.890 23.417 1.00 27.65 229 GLN A CA 1
ATOM 1438 C C . GLN A 1 229 ? 6.842 28.245 23.298 1.00 28.25 229 GLN A C 1
ATOM 1439 O O . GLN A 1 229 ? 5.638 28.316 23.015 1.00 30.84 229 GLN A O 1
ATOM 1445 N N . ILE A 1 230 ? 7.615 29.315 23.470 1.00 29.00 230 ILE A N 1
ATOM 1446 C CA . ILE A 1 230 ? 7.109 30.680 23.560 1.00 26.52 230 ILE A CA 1
ATOM 1447 C C . ILE A 1 230 ? 7.683 31.482 22.398 1.00 28.54 230 ILE A C 1
ATOM 1448 O O . ILE A 1 230 ? 8.907 31.654 22.307 1.00 25.67 230 ILE A O 1
ATOM 1453 N N . ASP A 1 231 ? 6.818 32.030 21.554 1.00 29.28 231 ASP A N 1
ATOM 1454 C CA . ASP A 1 231 ? 7.299 32.990 20.556 1.00 29.39 231 ASP A CA 1
ATOM 1455 C C . ASP A 1 231 ? 7.773 34.267 21.244 1.00 29.23 231 ASP A C 1
ATOM 1456 O O . ASP A 1 231 ? 7.067 34.810 22.103 1.00 28.18 231 ASP A O 1
ATOM 1461 N N . ILE A 1 232 ? 8.951 34.763 20.841 1.00 26.15 232 ILE A N 1
ATOM 1462 C CA . ILE A 1 232 ? 9.578 35.951 21.440 1.00 25.19 232 ILE A CA 1
ATOM 1463 C C . ILE A 1 232 ? 9.889 36.946 20.334 1.00 27.17 232 ILE A C 1
ATOM 1464 O O . ILE A 1 232 ? 10.446 36.565 19.286 1.00 26.00 232 ILE A O 1
ATOM 1469 N N . GLU A 1 233 ? 9.544 38.206 20.572 1.00 24.43 233 GLU A N 1
ATOM 1470 C CA . GLU A 1 233 ? 10.095 39.319 19.815 1.00 27.33 233 GLU A CA 1
ATOM 1471 C C . GLU A 1 233 ? 10.590 40.415 20.757 1.00 28.26 233 GLU A C 1
ATOM 1472 O O . GLU A 1 233 ? 9.986 40.692 21.789 1.00 26.87 233 GLU A O 1
ATOM 1478 N N . LEU A 1 234 ? 11.715 41.036 20.410 1.00 24.06 234 LEU A N 1
ATOM 1479 C CA . LEU A 1 234 ? 12.170 42.194 21.154 1.00 22.11 234 LEU A CA 1
ATOM 1480 C C . LEU A 1 234 ? 12.625 43.207 20.128 1.00 30.99 234 LEU A C 1
ATOM 1481 O O . LEU A 1 234 ? 13.485 42.909 19.298 1.00 27.50 234 LEU A O 1
ATOM 1486 N N . GLU A 1 235 ? 12.037 44.387 20.159 1.00 28.11 235 GLU A N 1
ATOM 1487 C CA . GLU A 1 235 ? 12.466 45.451 19.263 1.00 28.97 235 GLU A CA 1
ATOM 1488 C C . GLU A 1 235 ? 12.836 46.671 20.087 1.00 27.38 235 GLU A C 1
ATOM 1489 O O . GLU A 1 235 ? 12.022 47.192 20.854 1.00 24.94 235 GLU A O 1
ATOM 1495 N N . VAL A 1 236 ? 14.058 47.152 19.912 1.00 26.65 236 VAL A N 1
ATOM 1496 C CA . VAL A 1 236 ? 14.534 48.325 20.627 1.00 26.12 236 VAL A CA 1
ATOM 1497 C C . VAL A 1 236 ? 14.839 49.378 19.563 1.00 26.10 236 VAL A C 1
ATOM 1498 O O . VAL A 1 236 ? 15.567 49.092 18.607 1.00 23.83 236 VAL A O 1
ATOM 1502 N N . GLY A 1 237 ? 14.250 50.566 19.688 1.00 28.00 237 GLY A N 1
ATOM 1503 C CA . GLY A 1 237 ? 14.348 51.497 18.563 1.00 27.92 237 GLY A CA 1
ATOM 1504 C C . GLY A 1 237 ? 13.879 52.892 18.928 1.00 27.57 237 GLY A C 1
ATOM 1505 O O . GLY A 1 237 ? 13.551 53.177 20.074 1.00 23.99 237 GLY A O 1
ATOM 1506 N N . PHE A 1 238 ? 13.857 53.769 17.927 1.00 27.18 238 PHE A N 1
ATOM 1507 C CA . PHE A 1 238 ? 13.416 55.154 18.102 1.00 26.30 238 PHE A CA 1
ATOM 1508 C C . PHE A 1 238 ? 12.228 55.372 17.163 1.00 32.08 238 PHE A C 1
ATOM 1509 O O . PHE A 1 238 ? 12.270 54.964 15.996 1.00 30.45 238 PHE A O 1
ATOM 1517 N N . ARG A 1 239 ? 11.175 56.010 17.661 1.00 33.81 239 ARG A N 1
ATOM 1518 C CA . ARG A 1 239 ? 10.040 56.314 16.813 1.00 31.39 239 ARG A CA 1
ATOM 1519 C C . ARG A 1 239 ? 9.601 57.741 17.115 1.00 30.47 239 ARG A C 1
ATOM 1520 O O . ARG A 1 239 ? 9.979 58.323 18.128 1.00 34.20 239 ARG A O 1
ATOM 1528 N N . ASP A 1 240 ? 8.831 58.329 16.202 1.00 42.26 240 ASP A N 1
ATOM 1529 C CA . ASP A 1 240 ? 8.346 59.688 16.429 1.00 44.68 240 ASP A CA 1
ATOM 1530 C C . ASP A 1 240 ? 7.439 59.722 17.656 1.00 41.23 240 ASP A C 1
ATOM 1531 O O . ASP A 1 240 ? 6.585 58.851 17.835 1.00 42.95 240 ASP A O 1
ATOM 1536 N N . ASP A 1 241 ? 7.643 60.716 18.500 1.00 42.91 241 ASP A N 1
ATOM 1537 C CA . ASP A 1 241 ? 6.795 60.953 19.668 1.00 49.44 241 ASP A CA 1
ATOM 1538 C C . ASP A 1 241 ? 5.487 61.630 19.266 1.00 57.97 241 ASP A C 1
ATOM 1539 O O . ASP A 1 241 ? 5.498 62.807 18.880 1.00 59.33 241 ASP A O 1
ATOM 1544 N N . PRO A 1 242 ? 4.347 60.944 19.368 1.00 58.91 242 PRO A N 1
ATOM 1545 C CA . PRO A 1 242 ? 3.070 61.604 19.002 1.00 62.85 242 PRO A CA 1
ATOM 1546 C C . PRO A 1 242 ? 2.826 62.917 19.745 1.00 63.21 242 PRO A C 1
ATOM 1547 O O . PRO A 1 242 ? 2.517 63.943 19.120 1.00 71.43 242 PRO A O 1
ATOM 1551 N N . ASN A 1 243 ? 3.000 62.925 21.067 1.00 64.56 243 ASN A N 1
ATOM 1552 C CA . ASN A 1 243 ? 2.752 64.104 21.884 1.00 63.99 243 ASN A CA 1
ATOM 1553 C C . ASN A 1 243 ? 3.717 65.253 21.626 1.00 69.56 243 ASN A C 1
ATOM 1554 O O . ASN A 1 243 ? 3.474 66.349 22.138 1.00 80.74 243 ASN A O 1
ATOM 1559 N N . ASN A 1 244 ? 4.802 65.057 20.880 1.00 63.12 244 ASN A N 1
ATOM 1560 C CA . ASN A 1 244 ? 5.778 66.126 20.658 1.00 65.48 244 ASN A CA 1
ATOM 1561 C C . ASN A 1 244 ? 6.283 66.099 19.224 1.00 71.34 244 ASN A C 1
ATOM 1562 O O . ASN A 1 244 ? 7.103 65.239 18.866 1.00 66.84 244 ASN A O 1
ATOM 1567 N N . PRO A 1 245 ? 5.826 67.034 18.378 1.00 75.64 245 PRO A N 1
ATOM 1568 C CA . PRO A 1 245 ? 6.126 66.965 16.940 1.00 75.04 245 PRO A CA 1
ATOM 1569 C C . PRO A 1 245 ? 7.554 66.538 16.613 1.00 77.80 245 PRO A C 1
ATOM 1570 O O . PRO A 1 245 ? 7.759 65.480 16.006 1.00 83.72 245 PRO A O 1
ATOM 1572 N N . GLY A 1 246 ? 8.548 67.330 17.012 1.00 69.59 246 GLY A N 1
ATOM 1573 C CA . GLY A 1 246 ? 9.920 67.061 16.629 1.00 68.79 246 GLY A CA 1
ATOM 1574 C C . GLY A 1 246 ? 10.713 66.108 17.506 1.00 65.98 246 GLY A C 1
ATOM 1575 O O . GLY A 1 246 ? 11.890 65.861 17.223 1.00 63.60 246 GLY A O 1
ATOM 1576 N N . GLN A 1 247 ? 10.121 65.541 18.549 1.00 62.81 247 GLN A N 1
ATOM 1577 C CA . GLN A 1 247 ? 10.870 64.724 19.493 1.00 57.38 247 GLN A CA 1
ATOM 1578 C C . GLN A 1 247 ? 10.769 63.227 19.161 1.00 52.58 247 GLN A C 1
ATOM 1579 O O . GLN A 1 247 ? 9.932 62.755 18.382 1.00 49.50 247 GLN A O 1
ATOM 1582 N N . THR A 1 248 ? 11.637 62.469 19.796 1.00 44.43 248 THR A N 1
ATOM 1583 C CA . THR A 1 248 ? 11.742 61.043 19.554 1.00 42.94 248 THR A CA 1
ATOM 1584 C C . THR A 1 248 ? 11.427 60.286 20.844 1.00 35.39 248 THR A C 1
ATOM 1585 O O . THR A 1 248 ? 11.633 60.801 21.952 1.00 31.09 248 THR A O 1
ATOM 1589 N N . LEU A 1 249 ? 10.899 59.068 20.699 1.00 36.14 249 LEU A N 1
ATOM 1590 C CA . LEU A 1 249 ? 10.779 58.130 21.807 1.00 29.84 249 LEU A CA 1
ATOM 1591 C C . LEU A 1 249 ? 11.728 56.954 21.555 1.00 28.35 249 LEU A C 1
ATOM 1592 O O . LEU A 1 249 ? 11.850 56.496 20.427 1.00 31.55 249 LEU A O 1
ATOM 1597 N N . HIS A 1 250 ? 12.388 56.483 22.616 1.00 30.78 250 HIS A N 1
ATOM 1598 C CA . HIS A 1 250 ? 13.269 55.314 22.593 1.00 25.97 250 HIS A CA 1
ATOM 1599 C C . HIS A 1 250 ? 12.510 54.196 23.315 1.00 24.86 250 HIS A C 1
ATOM 1600 O O . HIS A 1 250 ? 12.125 54.369 24.478 1.00 26.75 250 HIS A O 1
ATOM 1607 N N . TYR A 1 251 ? 12.227 53.110 22.614 1.00 25.61 251 TYR A N 1
ATOM 1608 C CA . TYR A 1 251 ? 11.366 52.063 23.139 1.00 27.90 251 TYR A CA 1
ATOM 1609 C C . TYR A 1 251 ? 12.091 50.728 23.183 1.00 26.14 251 TYR A C 1
ATOM 1610 O O . TYR A 1 251 ? 13.007 50.466 22.391 1.00 26.87 251 TYR A O 1
ATOM 1619 N N . ALA A 1 252 ? 11.632 49.885 24.113 1.00 27.38 252 ALA A N 1
ATOM 1620 C CA . ALA A 1 252 ? 11.977 48.464 24.151 1.00 29.35 252 ALA A CA 1
ATOM 1621 C C . ALA A 1 252 ? 10.639 47.743 24.230 1.00 28.77 252 ALA A C 1
ATOM 1622 O O . ALA A 1 252 ? 10.036 47.662 25.307 1.00 26.86 252 ALA A O 1
ATOM 1624 N N . ASP A 1 253 ? 10.167 47.249 23.090 1.00 28.21 253 ASP A N 1
ATOM 1625 C CA . ASP A 1 253 ? 8.848 46.626 22.995 1.00 27.96 253 ASP A CA 1
ATOM 1626 C C . ASP A 1 253 ? 9.024 45.136 22.766 1.00 28.33 253 ASP A C 1
ATOM 1627 O O . ASP A 1 253 ? 9.649 44.730 21.781 1.00 27.30 253 ASP A O 1
ATOM 1632 N N . ALA A 1 254 ? 8.423 44.326 23.636 1.00 24.00 254 ALA A N 1
ATOM 1633 C CA . ALA A 1 254 ? 8.550 42.892 23.545 1.00 28.30 254 ALA A CA 1
ATOM 1634 C C . ALA A 1 254 ? 7.211 42.267 23.176 1.00 28.82 254 ALA A C 1
ATOM 1635 O O . ALA A 1 254 ? 6.157 42.785 23.522 1.00 31.14 254 ALA A O 1
ATOM 1637 N N . LYS A 1 255 ? 7.257 41.127 22.515 1.00 30.20 255 LYS A N 1
ATOM 1638 C CA . LYS A 1 255 ? 6.093 40.267 22.377 1.00 29.35 255 LYS A CA 1
ATOM 1639 C C . LYS A 1 255 ? 6.460 38.930 23.000 1.00 29.41 255 LYS A C 1
ATOM 1640 O O . LYS A 1 255 ? 7.502 38.359 22.670 1.00 29.74 255 LYS A O 1
ATOM 1646 N N . ILE A 1 256 ? 5.644 38.449 23.932 1.00 27.71 256 ILE A N 1
ATOM 1647 C CA . ILE A 1 256 ? 5.9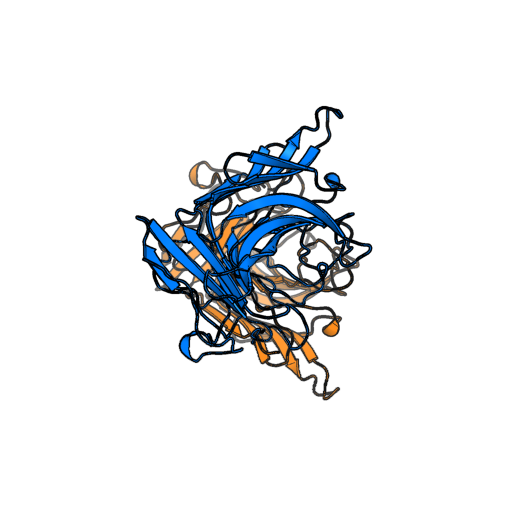23 37.192 24.604 1.00 25.22 256 ILE A CA 1
ATOM 1648 C C . ILE A 1 256 ? 4.693 36.302 24.456 1.00 28.77 256 ILE A C 1
ATOM 1649 O O . ILE A 1 256 ? 3.629 36.613 25.003 1.00 33.42 256 ILE A O 1
ATOM 1654 N N . GLY A 1 257 ? 4.834 35.210 23.707 1.00 30.97 257 GLY A N 1
ATOM 1655 C CA . GLY A 1 257 ? 3.709 34.295 23.512 1.00 30.64 257 GLY A CA 1
ATOM 1656 C C . GLY A 1 257 ? 2.461 34.995 23.022 1.00 40.96 257 GLY A C 1
ATOM 1657 O O . GLY A 1 257 ? 1.369 34.762 23.548 1.00 35.06 257 GLY A O 1
ATOM 1658 N N . GLY A 1 258 ? 2.614 35.912 22.064 1.00 33.07 258 GLY A N 1
ATOM 1659 C CA . GLY A 1 258 ? 1.487 36.597 21.469 1.00 37.24 258 GLY A CA 1
ATOM 1660 C C . GLY A 1 258 ? 1.034 37.853 22.178 1.00 39.12 258 GLY A C 1
ATOM 1661 O O . GLY A 1 258 ? 0.202 38.568 21.629 1.00 42.41 258 GLY A O 1
ATOM 1662 N N . GLU A 1 259 ? 1.554 38.163 23.364 1.00 29.60 259 GLU A N 1
ATOM 1663 C CA . GLU A 1 259 ? 1.126 39.348 24.098 1.00 30.96 259 GLU A CA 1
ATOM 1664 C C . GLU A 1 259 ? 2.179 40.446 24.024 1.00 34.42 259 GLU A C 1
ATOM 1665 O O . GLU A 1 259 ? 3.377 40.174 24.175 1.00 31.51 259 GLU A O 1
ATOM 1671 N N . GLU A 1 260 ? 1.743 41.691 23.815 1.00 30.71 260 GLU A N 1
ATOM 1672 C CA . GLU A 1 260 ? 2.667 42.838 23.732 1.00 33.49 260 GLU A CA 1
ATOM 1673 C C . GLU A 1 260 ? 2.994 43.404 25.115 1.00 34.41 260 GLU A C 1
ATOM 1674 O O . GLU A 1 260 ? 2.119 43.523 25.971 1.00 28.22 260 GLU A O 1
ATOM 1680 N N . PHE A 1 261 ? 4.270 43.753 25.338 1.00 26.52 261 PHE A N 1
ATOM 1681 C CA . PHE A 1 261 ? 4.692 44.441 26.565 1.00 30.22 261 PHE A CA 1
ATOM 1682 C C . PHE A 1 261 ? 5.620 45.537 26.080 1.00 32.17 261 PHE A C 1
ATOM 1683 O O . PHE A 1 261 ? 6.798 45.274 25.836 1.00 29.80 261 PHE A O 1
ATOM 1691 N N . ASN A 1 262 ? 5.062 46.738 25.887 1.00 32.69 262 ASN A N 1
ATOM 1692 C CA . ASN A 1 262 ? 5.750 47.883 25.310 1.00 27.38 262 ASN A CA 1
ATOM 1693 C C . ASN A 1 262 ? 6.181 48.823 26.406 1.00 31.10 262 ASN A C 1
ATOM 1694 O O . ASN A 1 262 ? 5.555 48.898 27.465 1.00 28.03 262 ASN A O 1
ATOM 1699 N N . TRP A 1 263 ? 7.287 49.519 26.170 1.00 29.81 263 TRP A N 1
ATOM 1700 C CA . TRP A 1 263 ? 7.818 50.335 27.246 1.00 24.21 263 TRP A CA 1
ATOM 1701 C C . TRP A 1 263 ? 8.709 51.393 26.642 1.00 31.11 263 TRP A C 1
ATOM 1702 O O . TRP A 1 263 ? 9.481 51.101 25.727 1.00 29.58 263 TRP A O 1
ATOM 1713 N N . ASN A 1 264 ? 8.600 52.618 27.142 1.00 31.14 264 ASN A N 1
ATOM 1714 C CA . ASN A 1 264 ? 9.443 53.704 26.651 1.00 27.35 264 ASN A CA 1
ATOM 1715 C C . ASN A 1 264 ? 10.582 53.942 27.634 1.00 28.20 264 ASN A C 1
ATOM 1716 O O . ASN A 1 264 ? 10.371 53.971 28.851 1.00 27.84 264 ASN A O 1
ATOM 1721 N N . ILE A 1 265 ? 11.784 54.007 27.083 1.00 27.90 265 ILE A N 1
ATOM 1722 C CA . ILE A 1 265 ? 13.031 54.133 27.827 1.00 26.42 265 ILE A CA 1
ATOM 1723 C C . ILE A 1 265 ? 13.170 55.580 28.287 1.00 28.99 265 ILE A C 1
ATOM 1724 O O . ILE A 1 265 ? 12.922 56.505 27.481 1.00 31.91 265 ILE A O 1
ATOM 1729 N N . PRO A 1 266 ? 13.548 55.815 29.533 1.00 26.54 266 PRO A N 1
ATOM 1730 C CA . PRO A 1 266 ? 13.658 57.201 30.014 1.00 30.72 266 PRO A CA 1
ATOM 1731 C C . PRO A 1 266 ? 14.740 57.978 29.297 1.00 35.86 266 PRO A C 1
ATOM 1732 O O . PRO A 1 266 ? 15.757 57.427 28.866 1.00 30.03 266 PRO A O 1
ATOM 1736 N N . GLU A 1 267 ? 14.494 59.293 29.169 1.00 32.48 267 GLU A N 1
ATOM 1737 C CA . GLU A 1 267 ? 15.439 60.233 28.578 1.00 31.37 267 GLU A CA 1
ATOM 1738 C C . GLU A 1 267 ? 15.832 59.781 27.182 1.00 30.67 267 GLU A C 1
ATOM 1739 O O . GLU A 1 267 ? 17.015 59.493 26.923 1.00 34.76 267 GLU A O 1
ATOM 1745 N N . PRO A 1 268 ? 14.881 59.688 26.259 1.00 30.20 268 PRO A N 1
ATOM 1746 C CA . PRO A 1 268 ? 15.232 59.208 24.910 1.00 31.00 268 PRO A CA 1
ATOM 1747 C C . PRO A 1 268 ? 16.300 60.053 24.232 1.00 37.03 268 PRO A C 1
ATOM 1748 O O . PRO A 1 268 ? 17.002 59.554 23.341 1.00 29.43 268 PRO A O 1
ATOM 1752 N N . GLU A 1 269 ? 16.427 61.324 24.605 1.00 30.97 269 GLU A N 1
ATOM 1753 C CA . GLU A 1 269 ? 17.360 62.215 23.934 1.00 33.46 269 GLU A CA 1
ATOM 1754 C C . GLU A 1 269 ? 18.814 61.919 24.298 1.00 34.85 269 GLU A C 1
ATOM 1755 O O . GLU A 1 269 ? 19.720 62.385 23.597 1.00 31.32 269 GLU A O 1
ATOM 1761 N N . ARG A 1 270 ? 19.059 61.140 25.350 1.00 33.72 270 ARG A N 1
ATOM 1762 C CA . ARG A 1 270 ? 20.424 60.776 25.679 1.00 33.05 270 ARG A CA 1
ATOM 1763 C C . ARG A 1 270 ? 20.891 59.473 25.022 1.00 30.57 270 ARG A C 1
ATOM 1764 O O . ARG A 1 270 ? 22.108 59.227 24.949 1.00 28.81 270 ARG A O 1
ATOM 1772 N N . GLY A 1 271 ? 19.986 58.650 24.503 1.00 30.29 271 GLY A N 1
ATOM 1773 C CA . GLY A 1 271 ? 20.423 57.394 23.903 1.00 27.02 271 GLY A CA 1
ATOM 1774 C C . GLY A 1 271 ? 21.159 57.618 22.589 1.00 33.60 271 GLY A C 1
ATOM 1775 O O . GLY A 1 271 ? 20.794 58.475 21.782 1.00 30.48 271 GLY A O 1
ATOM 1776 N N . ILE A 1 272 ? 22.205 56.818 22.356 1.00 22.00 272 ILE A N 1
ATOM 1777 C CA . ILE A 1 272 ? 22.913 56.897 21.086 1.00 26.24 272 ILE A CA 1
ATOM 1778 C C . ILE A 1 272 ? 22.690 55.669 20.220 1.00 28.82 272 ILE A C 1
ATOM 1779 O O . ILE A 1 272 ? 23.102 55.670 19.042 1.00 27.27 272 ILE A O 1
ATOM 1784 N N . GLU A 1 273 ? 22.032 54.631 20.732 1.00 23.92 273 GLU A N 1
ATOM 1785 C CA . GLU A 1 273 ? 21.970 53.383 19.983 1.00 23.18 273 GLU A CA 1
ATOM 1786 C C . GLU A 1 273 ? 20.939 52.469 20.626 1.00 22.92 273 GLU A C 1
ATOM 1787 O O . GLU A 1 273 ? 20.491 52.711 21.744 1.00 26.29 273 GLU A O 1
ATOM 1793 N N . SER A 1 274 ? 20.650 51.366 19.940 1.00 25.28 274 SER A N 1
ATOM 1794 C CA . SER A 1 274 ? 19.767 50.314 20.434 1.00 24.39 274 SER A CA 1
ATOM 1795 C C . SER A 1 274 ? 20.422 48.949 20.215 1.00 24.90 274 SER A C 1
ATOM 1796 O O . SER A 1 274 ? 20.841 48.629 19.095 1.00 24.26 274 SER A O 1
ATOM 1799 N N . GLY A 1 275 ? 20.525 48.154 21.281 1.00 23.26 275 GLY A N 1
ATOM 1800 C CA . GLY A 1 275 ? 21.195 46.863 21.186 1.00 19.48 275 GLY A CA 1
ATOM 1801 C C . GLY A 1 275 ? 20.428 45.788 21.928 1.00 23.24 275 GLY A C 1
ATOM 1802 O O . GLY A 1 275 ? 19.679 46.064 22.877 1.00 22.16 275 GLY A O 1
ATOM 1803 N N . ILE A 1 276 ? 20.676 44.544 21.513 1.00 21.81 276 ILE A N 1
ATOM 1804 C CA . ILE A 1 276 ? 20.002 43.377 22.083 1.00 18.99 276 ILE A CA 1
ATOM 1805 C C . ILE A 1 276 ? 21.022 42.273 22.316 1.00 18.59 276 ILE A C 1
ATOM 1806 O O . ILE A 1 276 ? 21.963 42.110 21.531 1.00 23.45 276 ILE A O 1
ATOM 1811 N N . ARG A 1 277 ? 20.854 41.546 23.409 1.00 19.29 277 ARG A N 1
ATOM 1812 C CA . ARG A 1 277 ? 21.619 40.327 23.668 1.00 22.35 277 ARG A CA 1
ATOM 1813 C C . ARG A 1 277 ? 20.664 39.256 24.148 1.00 22.18 277 ARG A C 1
ATOM 1814 O O . ARG A 1 277 ? 19.680 39.570 24.819 1.00 24.04 277 ARG A O 1
ATOM 1822 N N . TYR A 1 278 ? 20.963 37.988 23.839 1.00 20.80 278 TYR A N 1
ATOM 1823 C CA . TYR A 1 278 ? 20.072 36.956 24.370 1.00 19.47 278 TYR A CA 1
ATOM 1824 C C . TYR A 1 278 ? 20.851 35.704 24.725 1.00 23.88 278 TYR A C 1
ATOM 1825 O O . TYR A 1 278 ? 21.980 35.515 24.289 1.00 20.84 278 TYR A O 1
ATOM 1834 N N . GLY A 1 279 ? 20.227 34.840 25.513 1.00 18.85 279 GLY A N 1
ATOM 1835 C CA . GLY A 1 279 ? 20.895 33.618 25.926 1.00 22.03 279 GLY A CA 1
ATOM 1836 C C . GLY A 1 279 ? 20.485 33.250 27.322 1.00 21.00 279 GLY A C 1
ATOM 1837 O O . GLY A 1 279 ? 19.308 32.948 27.578 1.00 20.15 279 GLY A O 1
ATOM 1838 N N . ALA A 1 280 ? 21.462 33.314 28.223 1.00 19.51 280 ALA A N 1
ATOM 1839 C CA . ALA A 1 280 ? 21.270 33.081 29.652 1.00 18.19 280 ALA A CA 1
ATOM 1840 C C . ALA A 1 280 ? 22.250 33.952 30.429 1.00 20.75 280 ALA A C 1
ATOM 1841 O O . ALA A 1 280 ? 23.434 34.022 30.077 1.00 21.14 280 ALA A O 1
ATOM 1843 N N . TYR A 1 281 ? 21.768 34.603 31.486 1.00 20.93 281 TYR A N 1
ATOM 1844 C CA . TYR A 1 281 ? 22.605 35.506 32.273 1.00 19.79 281 TYR A CA 1
ATOM 1845 C C . TYR A 1 281 ? 21.993 35.612 33.663 1.00 18.30 281 TYR A C 1
ATOM 1846 O O . TYR A 1 281 ? 20.763 35.684 33.792 1.00 19.50 281 TYR A O 1
ATOM 1855 N N . ARG A 1 282 ? 22.846 35.581 34.678 1.00 20.33 282 ARG A N 1
ATOM 1856 C CA . ARG A 1 282 ? 22.478 35.714 36.090 1.00 23.28 282 ARG A CA 1
ATOM 1857 C C . ARG A 1 282 ? 21.934 34.423 36.682 1.00 25.48 282 ARG A C 1
ATOM 1858 O O . ARG A 1 282 ? 20.913 33.906 36.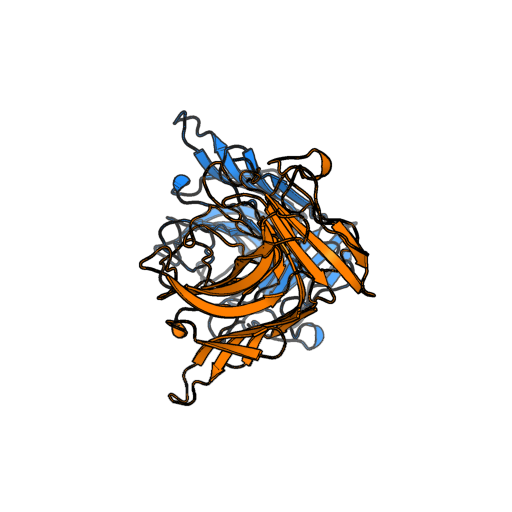216 1.00 20.51 282 ARG A O 1
ATOM 1866 N N . VAL A 1 283 ? 22.561 33.950 37.760 1.00 23.26 283 VAL A N 1
ATOM 1867 C CA . VAL A 1 283 ? 22.147 32.705 38.417 1.00 20.16 283 VAL A CA 1
ATOM 1868 C C . VAL A 1 283 ? 22.741 32.745 39.825 1.00 25.77 283 VAL A C 1
ATOM 1869 O O . VAL A 1 283 ? 23.798 32.171 40.093 1.00 23.38 283 VAL A O 1
ATOM 1873 N N . LYS A 1 284 ? 22.089 33.473 40.735 1.00 23.02 284 LYS A N 1
ATOM 1874 C CA . LYS A 1 284 ? 22.689 33.724 42.056 1.00 24.30 284 LYS A CA 1
ATOM 1875 C C . LYS A 1 284 ? 22.522 32.567 43.019 1.00 27.13 284 LYS A C 1
ATOM 1876 O O . LYS A 1 284 ? 23.117 32.579 44.109 1.00 27.12 284 LYS A O 1
ATOM 1882 N N . GLY A 1 285 ? 21.724 31.581 42.653 1.00 26.56 285 GLY A N 1
ATOM 1883 C CA . GLY A 1 285 ? 21.700 30.317 43.332 1.00 24.23 285 GLY A CA 1
ATOM 1884 C C . GLY A 1 285 ? 21.203 29.276 42.340 1.00 28.13 285 GLY A C 1
ATOM 1885 O O . GLY A 1 285 ? 20.296 29.559 41.547 1.00 27.62 285 GLY A O 1
ATOM 1886 N N . GLY A 1 286 ? 21.797 28.086 42.345 1.00 25.92 286 GLY A N 1
ATOM 1887 C CA . GLY A 1 286 ? 21.299 27.022 41.490 1.00 24.85 286 GLY A CA 1
ATOM 1888 C C . GLY A 1 286 ? 21.739 27.107 40.037 1.00 21.43 286 GLY A C 1
ATOM 1889 O O . GLY A 1 286 ? 22.909 27.376 39.748 1.00 21.69 286 GLY A O 1
ATOM 1890 N N . ARG A 1 287 ? 20.803 26.892 39.120 1.00 22.30 287 ARG A N 1
ATOM 1891 C CA . ARG A 1 287 ? 21.098 26.646 37.708 1.00 20.50 287 ARG A CA 1
ATOM 1892 C C . ARG A 1 287 ? 20.025 27.315 36.853 1.00 19.49 287 ARG A C 1
ATOM 1893 O O . ARG A 1 287 ? 18.868 27.405 37.258 1.00 22.47 287 ARG A O 1
ATOM 1901 N N . ALA A 1 288 ? 20.412 27.829 35.681 1.00 20.49 288 ALA A N 1
ATOM 1902 C CA . ALA A 1 288 ? 19.452 28.373 34.732 1.00 20.84 288 ALA A CA 1
ATOM 1903 C C . ALA A 1 288 ? 19.627 27.637 33.416 1.00 22.35 288 ALA A C 1
ATOM 1904 O O . ALA A 1 288 ? 20.764 27.342 33.015 1.00 21.62 288 ALA A O 1
ATOM 1906 N N . GLN A 1 289 ? 18.505 27.360 32.758 1.00 18.16 289 GLN A N 1
ATOM 1907 C CA . GLN A 1 289 ? 18.487 26.598 31.503 1.00 19.87 289 GLN A CA 1
ATOM 1908 C C . GLN A 1 289 ? 17.507 27.241 30.546 1.00 17.53 289 GLN A C 1
ATOM 1909 O O . GLN A 1 289 ? 16.305 27.092 30.731 1.00 24.19 289 GLN A O 1
ATOM 1915 N N . PHE A 1 290 ? 18.007 27.843 29.479 1.00 19.46 290 PHE A N 1
ATOM 1916 C CA . PHE A 1 290 ? 17.156 28.435 28.453 1.00 20.25 290 PHE A CA 1
ATOM 1917 C C . PHE A 1 290 ? 17.461 27.772 27.114 1.00 20.42 290 PHE A C 1
ATOM 1918 O O . PHE A 1 290 ? 18.591 27.349 26.866 1.00 20.06 290 PHE A O 1
ATOM 1926 N N . ARG A 1 291 ? 16.449 27.713 26.242 1.00 20.60 291 ARG A N 1
ATOM 1927 C CA . ARG A 1 291 ? 16.583 27.070 24.933 1.00 23.02 291 ARG A CA 1
ATOM 1928 C C . ARG A 1 291 ? 16.076 28.045 23.890 1.00 22.02 291 ARG A C 1
ATOM 1929 O O . ARG A 1 291 ? 15.001 28.619 24.076 1.00 25.26 291 ARG A O 1
ATOM 1937 N N . TRP A 1 292 ? 16.825 28.221 22.790 1.00 22.79 292 TRP A N 1
ATOM 1938 C CA . TRP A 1 292 ? 16.446 29.185 21.758 1.00 25.02 292 TRP A CA 1
ATOM 1939 C C . TRP A 1 292 ? 16.427 28.561 20.363 1.00 24.09 292 TRP A C 1
ATOM 1940 O O . TRP A 1 292 ? 17.424 28.001 19.921 1.00 23.37 292 TRP A O 1
ATOM 1951 N N . ALA A 1 293 ? 15.331 28.705 19.646 1.00 27.09 293 ALA A N 1
ATOM 1952 C CA . ALA A 1 293 ? 15.279 28.185 18.284 1.00 25.22 293 ALA A CA 1
ATOM 1953 C C . ALA A 1 293 ? 14.828 29.266 17.322 1.00 24.92 293 ALA A C 1
ATOM 1954 O O . ALA A 1 293 ? 14.209 30.253 17.718 1.00 27.34 293 ALA A O 1
ATOM 1956 N N . ASN A 1 294 ? 15.144 29.060 16.039 1.00 28.68 294 ASN A N 1
ATOM 1957 C CA . ASN A 1 294 ? 14.613 29.886 14.952 1.00 29.89 294 ASN A CA 1
ATOM 1958 C C . ASN A 1 294 ? 14.850 31.365 15.225 1.00 29.70 294 ASN A C 1
ATOM 1959 O O . ASN A 1 294 ? 13.940 32.193 15.150 1.00 30.08 294 ASN A O 1
ATOM 1964 N N . THR A 1 295 ? 16.068 31.698 15.627 1.00 25.73 295 THR A N 1
ATOM 1965 C CA . THR A 1 295 ? 16.367 33.090 15.942 1.00 25.87 295 THR A CA 1
ATOM 1966 C C . THR A 1 295 ? 16.613 33.885 14.681 1.00 31.00 295 THR A C 1
ATOM 1967 O O . THR A 1 295 ? 17.150 33.369 13.710 1.00 27.32 295 THR A O 1
ATOM 1971 N N . SER A 1 296 ? 16.248 35.168 14.715 1.00 27.17 296 SER A N 1
ATOM 1972 C CA . SER A 1 296 ? 16.529 36.048 13.605 1.00 28.02 296 SER A CA 1
ATOM 1973 C C . SER A 1 296 ? 16.801 37.426 14.179 1.00 27.81 296 SER A C 1
ATOM 1974 O O . SER A 1 296 ? 16.357 37.771 15.293 1.00 25.80 296 SER A O 1
ATOM 1977 N N . TYR A 1 297 ? 17.550 38.204 13.415 1.00 24.07 297 TYR A N 1
ATOM 1978 C CA . TYR A 1 297 ? 17.922 39.549 13.835 1.00 28.29 297 TYR A CA 1
ATOM 1979 C C . TYR A 1 297 ? 18.002 40.437 12.610 1.00 30.05 297 TYR A C 1
ATOM 1980 O O . TYR A 1 297 ? 18.607 40.030 11.620 1.00 27.82 297 TYR A O 1
ATOM 1989 N N . THR A 1 298 ? 17.386 41.616 12.671 1.00 29.96 298 THR A N 1
ATOM 1990 C CA . THR A 1 298 ? 17.594 42.640 11.659 1.00 28.73 298 THR A CA 1
ATOM 1991 C C . THR A 1 298 ? 17.685 43.995 12.360 1.00 27.11 298 THR A C 1
ATOM 1992 O O . THR A 1 298 ? 17.293 44.157 13.517 1.00 26.00 298 THR A O 1
ATOM 1996 N N . LYS A 1 299 ? 18.211 44.987 11.654 1.00 28.67 299 LYS A N 1
ATOM 1997 C CA . LYS A 1 299 ? 18.298 46.322 12.234 1.00 30.06 299 LYS A CA 1
ATOM 1998 C C . LYS A 1 299 ? 18.160 47.367 11.138 1.00 29.77 299 LYS A C 1
ATOM 1999 O O . LYS A 1 299 ? 18.315 47.074 9.950 1.00 29.36 299 LYS A O 1
ATOM 2005 N N . ASP A 1 300 ? 17.903 48.602 11.559 1.00 26.20 300 ASP A N 1
ATOM 2006 C CA . ASP A 1 300 ? 17.941 49.718 10.629 1.00 27.49 300 ASP A CA 1
ATOM 2007 C C . ASP A 1 300 ? 18.546 50.894 11.351 1.00 28.14 300 ASP A C 1
ATOM 2008 O O . ASP A 1 300 ? 18.291 51.088 12.547 1.00 28.99 300 ASP A O 1
ATOM 2013 N N . GLU A 1 301 ? 19.354 51.675 10.632 1.00 28.25 301 GLU A N 1
ATOM 2014 C CA . GLU A 1 301 ? 19.938 52.891 11.182 1.00 30.05 301 GLU A CA 1
ATOM 2015 C C . GLU A 1 301 ? 19.434 54.038 10.330 1.00 29.91 301 GLU A C 1
ATOM 2016 O O . GLU A 1 301 ? 19.719 54.080 9.131 1.00 30.35 301 GLU A O 1
ATOM 2022 N N . VAL A 1 302 ? 18.662 54.921 10.938 1.00 30.24 302 VAL A N 1
ATOM 2023 C CA . VAL A 1 302 ? 18.046 56.057 10.260 1.00 31.29 302 VAL A CA 1
ATOM 2024 C C . VAL A 1 302 ? 18.427 57.301 11.018 1.00 28.51 302 VAL A C 1
ATOM 2025 O O . VAL A 1 302 ? 18.161 57.402 12.226 1.00 31.62 302 VAL A O 1
ATOM 2029 N N . ASN A 1 303 ? 19.001 58.278 10.317 1.00 28.86 303 ASN A N 1
ATOM 2030 C CA . ASN A 1 303 ? 19.377 59.495 11.043 1.00 31.88 303 ASN A CA 1
ATOM 2031 C C . ASN A 1 303 ? 18.241 60.512 11.068 1.00 39.74 303 ASN A C 1
ATOM 2032 O O . ASN A 1 303 ? 17.304 60.372 10.304 1.00 38.54 303 ASN A O 1
ATOM 2038 N N . GLN B 1 44 ? 50.825 47.381 -11.493 1.00 65.75 44 GLN B N 1
ATOM 2039 C CA . GLN B 1 44 ? 51.920 48.132 -10.870 1.00 74.43 44 GLN B CA 1
ATOM 2040 C C . GLN B 1 44 ? 51.401 49.013 -9.743 1.00 66.92 44 GLN B C 1
ATOM 2041 O O . GLN B 1 44 ? 52.072 49.186 -8.715 1.00 60.09 44 GLN B O 1
ATOM 2043 N N . THR B 1 45 ? 50.207 49.576 -9.952 1.00 66.32 45 THR B N 1
ATOM 2044 C CA . THR B 1 45 ? 49.646 50.558 -9.039 1.00 57.36 45 THR B CA 1
ATOM 2045 C C . THR B 1 45 ? 48.145 50.334 -8.884 1.00 50.43 45 THR B C 1
ATOM 2046 O O . THR B 1 45 ? 47.456 49.975 -9.844 1.00 50.80 45 THR B O 1
ATOM 2050 N N . ASP B 1 46 ? 47.644 50.567 -7.664 1.00 39.99 46 ASP B N 1
ATOM 2051 C CA . ASP B 1 46 ? 46.223 50.533 -7.359 1.00 31.70 46 ASP B CA 1
ATOM 2052 C C . ASP B 1 46 ? 45.753 51.883 -6.807 1.00 32.68 46 ASP B C 1
ATOM 2053 O O . ASP B 1 46 ? 44.800 51.942 -6.019 1.00 34.50 46 ASP B O 1
ATOM 2058 N N . GLU B 1 47 ? 46.413 52.969 -7.196 1.00 34.32 47 GLU B N 1
ATOM 2059 C CA . GLU B 1 47 ? 46.059 54.290 -6.703 1.00 29.76 47 GLU B CA 1
ATOM 2060 C C . GLU B 1 47 ? 44.904 54.877 -7.509 1.00 34.07 47 GLU B C 1
ATOM 2061 O O . GLU B 1 47 ? 44.887 54.774 -8.730 1.00 33.57 47 GLU B O 1
ATOM 2067 N N . ASP B 1 48 ? 43.917 55.471 -6.818 1.00 28.99 48 ASP B N 1
ATOM 2068 C CA . ASP B 1 48 ? 42.919 56.322 -7.467 1.00 30.63 48 ASP B CA 1
ATOM 2069 C C . ASP B 1 48 ? 43.561 57.623 -7.915 1.00 30.11 48 ASP B C 1
ATOM 2070 O O . ASP B 1 48 ? 44.060 58.376 -7.069 1.00 29.88 48 ASP B O 1
ATOM 2075 N N . THR B 1 49 ? 43.453 57.953 -9.206 1.00 29.29 49 THR B N 1
ATOM 2076 C CA . THR B 1 49 ? 43.955 59.231 -9.699 1.00 32.23 49 THR B CA 1
ATOM 2077 C C . THR B 1 49 ? 42.883 60.075 -10.382 1.00 36.10 49 THR B C 1
ATOM 2078 O O . THR B 1 49 ? 43.205 61.133 -10.941 1.00 35.96 49 THR B O 1
ATOM 2082 N N . GLY B 1 50 ? 41.627 59.658 -10.351 1.00 35.96 50 GLY B N 1
ATOM 2083 C CA . GLY B 1 50 ? 40.588 60.464 -10.920 1.00 35.87 50 GLY B CA 1
ATOM 2084 C C . GLY B 1 50 ? 40.251 61.672 -10.061 1.00 33.04 50 GLY B C 1
ATOM 2085 O O . GLY B 1 50 ? 40.753 61.835 -8.936 1.00 31.00 50 GLY B O 1
ATOM 2086 N N . PRO B 1 51 ? 39.334 62.503 -10.565 1.00 31.15 51 PRO B N 1
ATOM 2087 C CA . PRO B 1 51 ? 38.929 63.705 -9.819 1.00 30.53 51 PRO B CA 1
ATOM 2088 C C . PRO B 1 51 ? 38.424 63.312 -8.438 1.00 29.96 51 PRO B C 1
ATOM 2089 O O . PRO B 1 51 ? 37.802 62.273 -8.266 1.00 28.54 51 PRO B O 1
ATOM 2093 N N . VAL B 1 52 ? 38.686 64.159 -7.450 1.00 29.26 52 VAL B N 1
ATOM 2094 C CA . VAL B 1 52 ? 38.145 63.948 -6.103 1.00 27.48 52 VAL B CA 1
ATOM 2095 C C . VAL B 1 52 ? 36.679 64.331 -6.130 1.00 33.03 52 VAL B C 1
ATOM 2096 O O . VAL B 1 52 ? 36.349 65.436 -6.555 1.00 27.97 52 VAL B O 1
ATOM 2100 N N . VAL B 1 53 ? 35.795 63.404 -5.748 1.00 25.37 53 VAL B N 1
ATOM 2101 C CA . VAL B 1 53 ? 34.368 63.704 -5.605 1.00 27.40 53 VAL B CA 1
ATOM 2102 C C . VAL B 1 53 ? 33.906 63.132 -4.261 1.00 26.84 53 VAL B C 1
ATOM 2103 O O . VAL B 1 53 ? 34.600 62.320 -3.642 1.00 26.89 53 VAL B O 1
ATOM 2107 N N . ASP B 1 54 ? 32.735 63.566 -3.794 1.00 24.02 54 ASP B N 1
ATOM 2108 C CA . ASP B 1 54 ? 32.318 63.112 -2.459 1.00 24.73 54 ASP B CA 1
ATOM 2109 C C . ASP B 1 54 ? 31.619 61.724 -2.482 1.00 32.02 54 ASP B C 1
ATOM 2110 O O . ASP B 1 54 ? 31.899 60.893 -1.622 1.00 37.13 54 ASP B O 1
ATOM 2115 N N A CYS B 1 55 ? 30.690 61.457 -3.419 0.67 29.62 55 CYS B N 1
ATOM 2116 N N B CYS B 1 55 ? 30.791 61.447 -3.475 0.33 29.65 55 CYS B N 1
ATOM 2117 C CA A CYS B 1 55 ? 30.033 60.148 -3.549 0.67 30.30 55 CYS B CA 1
ATOM 2118 C CA B CYS B 1 55 ? 30.170 60.140 -3.595 0.33 30.28 55 CYS B CA 1
ATOM 2119 C C A CYS B 1 55 ? 30.149 59.598 -4.967 0.67 30.67 55 CYS B C 1
ATOM 2120 C C B CYS B 1 55 ? 30.381 59.591 -4.996 0.33 30.47 55 CYS B C 1
ATOM 2121 O O A CYS B 1 55 ? 30.001 60.352 -5.935 0.67 35.29 55 CYS B O 1
ATOM 2122 O O B CYS B 1 55 ? 30.618 60.326 -5.955 0.33 32.19 55 CYS B O 1
ATOM 2127 N N . THR B 1 56 ? 30.309 58.275 -5.093 1.00 28.74 56 THR B N 1
ATOM 2128 C CA . THR B 1 56 ? 30.183 57.587 -6.375 1.00 27.19 56 THR B CA 1
ATOM 2129 C C . THR B 1 56 ? 29.166 56.476 -6.200 1.00 33.00 56 THR B C 1
ATOM 2130 O O . THR B 1 56 ? 28.935 56.000 -5.081 1.00 25.75 56 THR B O 1
ATOM 2134 N N . ASN B 1 57 ? 28.529 56.094 -7.310 1.00 32.86 57 ASN B N 1
ATOM 2135 C CA . ASN B 1 57 ? 27.643 54.941 -7.293 1.00 30.71 57 ASN B CA 1
ATOM 2136 C C . ASN B 1 57 ? 28.314 53.736 -6.641 1.00 26.41 57 ASN B C 1
ATOM 2137 O O . ASN B 1 57 ? 27.761 53.150 -5.716 1.00 25.75 57 ASN B O 1
ATOM 2142 N N . GLN B 1 58 ? 29.512 53.356 -7.103 1.00 26.63 58 GLN B N 1
ATOM 2143 C CA . GLN B 1 58 ? 30.124 52.136 -6.586 1.00 32.06 58 GLN B CA 1
ATOM 2144 C C . GLN B 1 58 ? 30.448 52.222 -5.093 1.00 30.51 58 GLN B C 1
ATOM 2145 O O . GLN B 1 58 ? 30.525 51.173 -4.419 1.00 26.70 58 GLN B O 1
ATOM 2151 N N . GLY B 1 59 ? 30.613 53.420 -4.542 1.00 26.96 59 GLY B N 1
ATOM 2152 C CA . GLY B 1 59 ? 30.910 53.499 -3.120 1.00 23.61 59 GLY B CA 1
ATOM 2153 C C . GLY B 1 59 ? 29.712 53.775 -2.233 1.00 24.17 59 GLY B C 1
ATOM 2154 O O . GLY B 1 59 ? 29.891 54.011 -1.047 1.00 23.18 59 GLY B O 1
ATOM 2155 N N . THR B 1 60 ? 28.501 53.881 -2.774 1.00 23.12 60 THR B N 1
ATOM 2156 C CA . THR B 1 60 ? 27.348 54.277 -1.955 1.00 24.30 60 THR B CA 1
ATOM 2157 C C . THR B 1 60 ? 26.711 53.010 -1.387 1.00 31.54 60 THR B C 1
ATOM 2158 O O . THR B 1 60 ? 25.706 52.494 -1.893 1.00 27.57 60 THR B O 1
ATOM 2162 N N . ASN B 1 61 ? 27.353 52.472 -0.337 1.00 26.61 61 ASN B N 1
ATOM 2163 C CA . ASN B 1 61 ? 26.851 51.282 0.350 1.00 25.73 61 ASN B CA 1
ATOM 2164 C C . ASN B 1 61 ? 25.600 51.625 1.158 1.00 22.75 61 ASN B C 1
ATOM 2165 O O . ASN B 1 61 ? 25.518 52.701 1.750 1.00 26.45 61 ASN B O 1
ATOM 2170 N N . PRO B 1 62 ? 24.621 50.712 1.242 1.00 26.15 62 PRO B N 1
ATOM 2171 C CA . PRO B 1 62 ? 23.392 51.036 1.971 1.00 27.30 62 PRO B CA 1
ATOM 2172 C C . PRO B 1 62 ? 23.498 50.849 3.477 1.00 26.59 62 PRO B C 1
ATOM 2173 O O . PRO B 1 62 ? 22.646 51.365 4.197 1.00 25.92 62 PRO B O 1
ATOM 2177 N N . THR B 1 63 ? 24.477 50.082 3.970 1.00 26.66 63 THR B N 1
ATOM 2178 C CA . THR B 1 63 ? 24.626 49.844 5.398 1.00 26.25 63 THR B CA 1
ATOM 2179 C C . THR B 1 63 ? 26.105 49.859 5.720 1.00 24.98 63 THR B C 1
ATOM 2180 O O . THR B 1 63 ? 26.949 49.594 4.858 1.00 24.53 63 THR B O 1
ATOM 2184 N N . ARG B 1 64 ? 26.424 50.135 6.979 1.00 21.46 64 ARG B N 1
ATOM 2185 C CA . ARG B 1 64 ? 27.837 50.188 7.343 1.00 23.99 64 ARG B CA 1
ATOM 2186 C C . ARG B 1 64 ? 28.520 48.830 7.192 1.00 27.61 64 ARG B C 1
ATOM 2187 O O . ARG B 1 64 ? 29.739 48.770 6.985 1.00 24.84 64 ARG B O 1
ATOM 2195 N N . ASP B 1 65 ? 27.771 47.734 7.306 1.00 24.67 65 ASP B N 1
ATOM 2196 C CA . ASP B 1 65 ? 28.396 46.425 7.299 1.00 27.80 65 ASP B CA 1
ATOM 2197 C C . ASP B 1 65 ? 28.537 45.842 5.899 1.00 31.32 65 ASP B C 1
ATOM 2198 O O . ASP B 1 65 ? 28.694 44.631 5.763 1.00 32.70 65 ASP B O 1
ATOM 2203 N N . THR B 1 66 ? 28.531 46.673 4.863 1.00 25.09 66 THR B N 1
ATOM 2204 C CA . THR B 1 66 ? 28.687 46.192 3.488 1.00 21.78 66 THR B CA 1
ATOM 2205 C C . THR B 1 66 ? 30.124 45.767 3.220 1.00 27.07 66 THR B C 1
ATOM 2206 O O . THR B 1 66 ? 31.042 46.572 3.321 1.00 27.19 66 THR B O 1
ATOM 2210 N N . ASP B 1 67 ? 30.323 44.514 2.822 1.00 26.55 67 ASP B N 1
ATOM 2211 C CA . ASP B 1 67 ? 31.655 43.943 2.694 1.00 26.91 67 ASP B CA 1
ATOM 2212 C C . ASP B 1 67 ? 31.672 43.090 1.427 1.00 31.33 67 ASP B C 1
ATOM 2213 O O . ASP B 1 67 ? 30.625 42.804 0.840 1.00 27.51 67 ASP B O 1
ATOM 2218 N N . ILE B 1 68 ? 32.854 42.659 1.010 1.00 30.94 68 ILE B N 1
ATOM 2219 C CA . ILE B 1 68 ? 32.939 41.682 -0.084 1.00 31.09 68 ILE B CA 1
ATOM 2220 C C . ILE B 1 68 ? 32.856 40.288 0.533 1.00 33.35 68 ILE B C 1
ATOM 2221 O O . ILE B 1 68 ? 33.059 40.153 1.750 1.00 33.47 68 ILE B O 1
ATOM 2226 N N A PRO B 1 69 ? 32.628 39.231 -0.249 0.55 33.02 69 PRO B N 1
ATOM 2227 N N B PRO B 1 69 ? 32.590 39.226 -0.244 0.45 33.02 69 PRO B N 1
ATOM 2228 C CA A PRO B 1 69 ? 32.756 37.882 0.315 0.55 32.87 69 PRO B CA 1
ATOM 2229 C CA B PRO B 1 69 ? 32.248 37.927 0.388 0.45 33.22 69 PRO B CA 1
ATOM 2230 C C A PRO B 1 69 ? 34.208 37.598 0.655 0.55 28.61 69 PRO B C 1
ATOM 2231 C C B PRO B 1 69 ? 33.276 37.360 1.365 0.45 31.53 69 PRO B C 1
ATOM 2232 O O A PRO B 1 69 ? 35.122 38.002 -0.067 0.55 30.71 69 PRO B O 1
ATOM 2233 O O B PRO B 1 69 ? 32.884 36.919 2.460 0.45 34.16 69 PRO B O 1
ATOM 2240 N N A ASN B 1 70 ? 34.425 36.922 1.777 0.55 31.05 70 ASN B N 1
ATOM 2241 N N B ASN B 1 70 ? 34.557 37.290 0.992 0.45 30.23 70 ASN B N 1
ATOM 2242 C CA A ASN B 1 70 ? 35.754 36.477 2.178 0.55 31.53 70 ASN B CA 1
ATOM 2243 C CA B ASN B 1 70 ? 35.602 36.681 1.826 0.45 31.70 70 ASN B CA 1
ATOM 2244 C C A ASN B 1 70 ? 36.827 37.562 2.012 0.55 32.61 70 ASN B C 1
ATOM 2245 C C B ASN B 1 70 ? 36.802 37.619 1.928 0.45 32.59 70 ASN B C 1
ATOM 2246 O O A ASN B 1 70 ? 37.792 37.383 1.262 0.55 28.96 70 ASN B O 1
ATOM 2247 O O B ASN B 1 70 ? 37.864 37.368 1.335 0.45 28.95 70 ASN B O 1
ATOM 2256 N N . PRO B 1 71 ? 36.688 38.694 2.708 1.00 31.55 71 PRO B N 1
ATOM 2257 C CA . PRO B 1 71 ? 37.776 39.691 2.713 1.00 27.32 71 PRO B CA 1
ATOM 2258 C C . PRO B 1 71 ? 39.063 39.099 3.282 1.00 25.40 71 PRO B C 1
ATOM 2259 O O . PRO B 1 71 ? 39.049 38.323 4.242 1.00 26.96 71 PRO B O 1
ATOM 2263 N N . ARG B 1 72 ? 40.194 39.518 2.714 1.00 26.88 72 ARG B N 1
ATOM 2264 C CA . ARG B 1 72 ? 41.477 39.077 3.259 1.00 32.18 72 ARG B CA 1
ATOM 2265 C C . ARG B 1 72 ? 41.865 39.851 4.519 1.00 30.01 72 ARG B C 1
ATOM 2266 O O . ARG B 1 72 ? 42.524 39.304 5.395 1.00 23.20 72 ARG B O 1
ATOM 2274 N N . ASN B 1 73 ? 41.490 41.119 4.625 1.00 23.52 73 ASN B N 1
ATOM 2275 C CA . ASN B 1 73 ? 41.707 41.857 5.876 1.00 23.70 73 ASN B CA 1
ATOM 2276 C C . ASN B 1 73 ? 40.778 41.362 6.997 1.00 25.27 73 ASN B C 1
ATOM 2277 O O . ASN B 1 73 ? 39.570 41.190 6.809 1.00 26.44 73 ASN B O 1
ATOM 2282 N N . ILE B 1 74 ? 41.336 41.212 8.198 1.00 21.58 74 ILE B N 1
ATOM 2283 C CA . ILE B 1 74 ? 40.612 40.727 9.360 1.00 26.24 74 ILE B CA 1
ATOM 2284 C C . ILE B 1 74 ? 39.849 41.865 10.033 1.00 28.17 74 ILE B C 1
ATOM 2285 O O . ILE B 1 74 ? 40.254 43.036 9.975 1.00 23.95 74 ILE B O 1
ATOM 2290 N N . GLY B 1 75 ? 38.737 41.512 10.663 1.00 22.94 75 GLY B N 1
ATOM 2291 C CA . GLY B 1 75 ? 37.897 42.431 11.408 1.00 27.30 75 GLY B CA 1
ATOM 2292 C C . GLY B 1 75 ? 36.632 42.778 10.638 1.00 28.06 75 GLY B C 1
ATOM 2293 O O . GLY B 1 75 ? 36.491 42.493 9.449 1.00 23.71 75 GLY B O 1
ATOM 2294 N N . ASP B 1 76 ? 35.681 43.379 11.357 1.00 23.94 76 ASP B N 1
ATOM 2295 C CA . ASP B 1 76 ? 34.348 43.657 10.807 1.00 20.79 76 ASP B CA 1
ATOM 2296 C C . ASP B 1 76 ? 34.297 45.029 10.147 1.00 26.41 76 ASP B C 1
ATOM 2297 O O . ASP B 1 76 ? 34.643 46.033 10.788 1.00 23.53 76 ASP B O 1
ATOM 2302 N N . ILE B 1 77 ? 33.791 45.090 8.902 1.00 24.77 77 ILE B N 1
ATOM 2303 C CA . ILE B 1 77 ? 33.827 46.350 8.152 1.00 27.25 77 ILE B CA 1
ATOM 2304 C C . ILE B 1 77 ? 32.860 47.364 8.755 1.00 25.01 77 ILE B C 1
ATOM 2305 O O . ILE B 1 77 ? 31.815 47.020 9.331 1.00 25.63 77 ILE B O 1
ATOM 2310 N N . ASP B 1 78 ? 33.210 48.641 8.619 1.00 21.86 78 ASP B N 1
ATOM 2311 C CA . ASP B 1 78 ? 32.409 49.783 9.106 1.00 19.77 78 ASP B CA 1
ATOM 2312 C C . ASP B 1 78 ? 32.628 50.867 8.029 1.00 26.46 78 ASP B C 1
ATOM 2313 O O . ASP B 1 78 ? 33.595 51.639 8.071 1.00 21.06 78 ASP B O 1
ATOM 2318 N N . ASP B 1 79 ? 31.780 50.839 6.984 1.00 20.81 79 ASP B N 1
ATOM 2319 C CA . ASP B 1 79 ? 31.965 51.651 5.792 1.00 20.49 79 ASP B CA 1
ATOM 2320 C C . ASP B 1 79 ? 31.056 52.864 5.939 1.00 19.82 79 ASP B C 1
ATOM 2321 O O . ASP B 1 79 ? 29.834 52.745 5.842 1.00 20.99 79 ASP B O 1
ATOM 2326 N N . ARG B 1 80 ? 31.651 54.011 6.230 1.00 17.95 80 ARG B N 1
ATOM 2327 C CA . ARG B 1 80 ? 30.944 55.277 6.332 1.00 22.20 80 ARG B CA 1
ATOM 2328 C C . ARG B 1 80 ? 31.512 56.288 5.349 1.00 19.39 80 ARG B C 1
ATOM 2329 O O . ARG B 1 80 ? 31.781 57.442 5.732 1.00 20.89 80 ARG B O 1
ATOM 2337 N N . SER B 1 81 ? 31.668 55.861 4.079 1.00 21.73 81 SER B N 1
ATOM 2338 C CA . SER B 1 81 ? 32.061 56.763 3.002 1.00 24.79 81 SER B CA 1
ATOM 2339 C C . SER B 1 81 ? 31.341 56.345 1.728 1.00 22.83 81 SER B C 1
ATOM 2340 O O . SER B 1 81 ? 31.449 55.178 1.313 1.00 20.91 81 SER B O 1
ATOM 2343 N N . CYS B 1 82 ? 30.643 57.296 1.091 1.00 22.05 82 CYS B N 1
ATOM 2344 C CA . CYS B 1 82 ? 30.005 56.946 -0.184 1.00 25.41 82 CYS B CA 1
ATOM 2345 C C . CYS B 1 82 ? 30.967 57.077 -1.347 1.00 29.41 82 CYS B C 1
ATOM 2346 O O . CYS B 1 82 ? 30.576 56.843 -2.505 1.00 21.58 82 CYS B O 1
ATOM 2349 N N . TYR B 1 83 ? 32.233 57.402 -1.051 1.00 25.64 83 TYR B N 1
ATOM 2350 C CA . TYR B 1 83 ? 33.220 57.531 -2.112 1.00 27.45 83 TYR B CA 1
ATOM 2351 C C . TYR B 1 83 ? 33.587 56.174 -2.696 1.00 25.03 83 TYR B C 1
ATOM 2352 O O . TYR B 1 83 ? 33.696 56.013 -3.929 1.00 24.11 83 TYR B O 1
ATOM 2361 N N . ALA B 1 84 ? 33.791 55.196 -1.827 1.00 22.86 84 ALA B N 1
ATOM 2362 C CA . ALA B 1 84 ? 34.273 53.890 -2.216 1.00 24.26 84 ALA B CA 1
ATOM 2363 C C . ALA B 1 84 ? 33.750 52.857 -1.236 1.00 23.60 84 ALA B C 1
ATOM 2364 O O . ALA B 1 84 ? 33.295 53.189 -0.139 1.00 24.69 84 ALA B O 1
ATOM 2366 N N . ASN B 1 85 ? 33.846 51.592 -1.632 1.00 22.65 85 ASN B N 1
ATOM 2367 C CA . ASN B 1 85 ? 33.635 50.475 -0.717 1.00 24.36 85 ASN B CA 1
ATOM 2368 C C . ASN B 1 85 ? 34.958 49.757 -0.511 1.00 24.10 85 ASN B C 1
ATOM 2369 O O . ASN B 1 85 ? 35.909 49.961 -1.270 1.00 25.58 85 ASN B O 1
ATOM 2374 N N . TYR B 1 86 ? 35.018 48.897 0.513 1.00 24.27 86 TYR B N 1
ATOM 2375 C CA . TYR B 1 86 ? 36.177 48.031 0.622 1.00 26.25 86 TYR B CA 1
ATOM 2376 C C . TYR B 1 86 ? 36.294 47.203 -0.655 1.00 30.19 86 TYR B C 1
ATOM 2377 O O . TYR B 1 86 ? 35.306 46.659 -1.134 1.00 26.68 86 TYR B O 1
ATOM 2386 N N . SER B 1 87 ? 37.500 47.113 -1.199 1.00 25.14 87 SER B N 1
ATOM 2387 C CA . SER B 1 87 ? 37.818 46.219 -2.311 1.00 28.28 87 SER B CA 1
ATOM 2388 C C . SER B 1 87 ? 39.271 45.788 -2.137 1.00 32.54 87 SER B C 1
ATOM 2389 O O . SER B 1 87 ? 39.938 46.185 -1.171 1.00 25.13 87 SER B O 1
ATOM 2392 N N . GLU B 1 88 ? 39.771 44.954 -3.061 1.00 28.20 88 GLU B N 1
ATOM 2393 C CA . GLU B 1 88 ? 41.108 44.389 -2.911 1.00 27.61 88 GLU B CA 1
ATOM 2394 C C . GLU B 1 88 ? 41.898 44.476 -4.198 1.00 28.95 88 GLU B C 1
ATOM 2395 O O . GLU B 1 88 ? 41.343 44.491 -5.297 1.00 31.81 88 GLU B O 1
ATOM 2401 N N . SER B 1 89 ? 43.206 44.545 -4.052 1.00 29.29 89 SER B N 1
ATOM 2402 C CA . SER B 1 89 ? 44.094 44.541 -5.209 1.00 32.91 89 SER B CA 1
ATOM 2403 C C . SER B 1 89 ? 45.117 43.433 -5.044 1.00 34.27 89 SER B C 1
ATOM 2404 O O . SER B 1 89 ? 45.388 42.963 -3.938 1.00 32.05 89 SER B O 1
ATOM 2407 N N . SER B 1 90 ? 45.693 43.024 -6.166 1.00 35.58 90 SER B N 1
ATOM 2408 C CA . SER B 1 90 ? 46.772 42.039 -6.173 1.00 34.34 90 SER B CA 1
ATOM 2409 C C . SER B 1 90 ? 48.002 42.694 -6.818 1.00 39.05 90 SER B C 1
ATOM 2410 O O . SER B 1 90 ? 48.119 42.716 -8.042 1.00 46.40 90 SER B O 1
ATOM 2413 N N . ILE B 1 91 ? 48.905 43.262 -6.016 1.00 34.43 91 ILE B N 1
ATOM 2414 C CA . ILE B 1 91 ? 50.097 43.907 -6.552 1.00 35.29 91 ILE B CA 1
ATOM 2415 C C . ILE B 1 91 ? 51.216 43.800 -5.529 1.00 37.21 91 ILE B C 1
ATOM 2416 O O . ILE B 1 91 ? 51.002 43.432 -4.365 1.00 35.57 91 ILE B O 1
ATOM 2421 N N . LEU B 1 92 ? 52.437 44.068 -5.991 1.00 37.23 92 LEU B N 1
ATOM 2422 C CA . LEU B 1 92 ? 53.637 44.001 -5.161 1.00 40.21 92 LEU B CA 1
ATOM 2423 C C . LEU B 1 92 ? 53.784 42.637 -4.490 1.00 36.05 92 LEU B C 1
ATOM 2424 O O . LEU B 1 92 ? 54.437 42.514 -3.451 1.00 37.49 92 LEU B O 1
ATOM 2429 N N . GLY B 1 93 ? 53.181 41.604 -5.067 1.00 36.48 93 GLY B N 1
ATOM 2430 C CA . GLY B 1 93 ? 53.318 40.281 -4.501 1.00 42.14 93 GLY B CA 1
ATOM 2431 C C . GLY B 1 93 ? 52.455 39.996 -3.294 1.00 42.32 93 GLY B C 1
ATOM 2432 O O . GLY B 1 93 ? 52.712 39.009 -2.593 1.00 35.72 93 GLY B O 1
ATOM 2433 N N . LYS B 1 94 ? 51.455 40.835 -3.022 1.00 38.95 94 LYS B N 1
ATOM 2434 C CA . LYS B 1 94 ? 50.555 40.675 -1.893 1.00 33.36 94 LYS B CA 1
ATOM 2435 C C . LYS B 1 94 ? 49.152 41.051 -2.350 1.00 34.28 94 LYS B C 1
ATOM 2436 O O . LYS B 1 94 ? 48.952 41.634 -3.437 1.00 30.99 94 LYS B O 1
ATOM 2442 N N . PHE B 1 95 ? 48.186 40.743 -1.481 1.00 31.80 95 PHE B N 1
ATOM 2443 C CA . PHE B 1 95 ? 46.790 41.152 -1.630 1.00 29.38 95 PHE B CA 1
ATOM 2444 C C . PHE B 1 95 ? 46.462 42.280 -0.652 1.00 26.55 95 PHE B C 1
ATOM 2445 O O . PHE B 1 95 ? 46.639 42.110 0.556 1.00 29.41 95 PHE B O 1
ATOM 2453 N N . TRP B 1 96 ? 45.928 43.383 -1.166 1.00 26.62 96 TRP B N 1
ATOM 2454 C CA . TRP B 1 96 ? 45.741 44.597 -0.372 1.00 26.46 96 TRP B CA 1
ATOM 2455 C C . TRP B 1 96 ? 44.266 44.913 -0.218 1.00 26.65 96 TRP B C 1
ATOM 2456 O O . TRP B 1 96 ? 43.507 44.894 -1.194 1.00 28.19 96 TRP B O 1
ATOM 2467 N N . GLY B 1 97 ? 43.856 45.212 1.012 1.00 27.51 97 GLY B N 1
ATOM 2468 C CA . GLY B 1 97 ? 42.601 45.884 1.204 1.00 24.50 97 GLY B CA 1
ATOM 2469 C C . GLY B 1 97 ? 42.794 47.363 0.912 1.00 25.16 97 GLY B C 1
ATOM 2470 O O . GLY B 1 97 ? 43.808 47.967 1.280 1.00 22.40 97 GLY B O 1
ATOM 2471 N N . ILE B 1 98 ? 41.828 47.925 0.191 1.00 25.51 98 ILE B N 1
ATOM 2472 C CA . ILE B 1 98 ? 41.854 49.302 -0.309 1.00 21.93 98 ILE B CA 1
ATOM 2473 C C . ILE B 1 98 ? 40.854 50.100 0.518 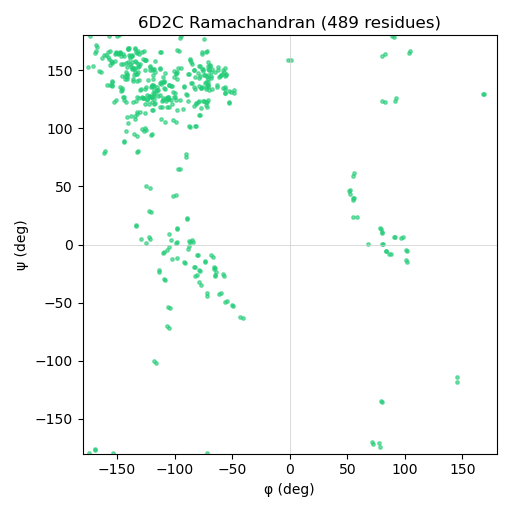1.00 22.04 98 ILE B C 1
ATOM 2474 O O . ILE B 1 98 ? 39.671 49.764 0.522 1.00 24.55 98 ILE B O 1
ATOM 2479 N N . TYR B 1 99 ? 41.308 51.186 1.165 1.00 26.73 99 TYR B N 1
ATOM 2480 C CA . TYR B 1 99 ? 40.455 52.056 1.995 1.00 24.60 99 TYR B CA 1
ATOM 2481 C C . TYR B 1 99 ? 40.608 53.492 1.449 1.00 23.28 99 TYR B C 1
ATOM 2482 O O . TYR B 1 99 ? 41.619 54.160 1.713 1.00 24.23 99 TYR B O 1
ATOM 2491 N N . ASN B 1 100 ? 39.655 53.941 0.622 1.00 22.85 100 ASN B N 1
ATOM 2492 C CA . ASN B 1 100 ? 39.726 55.257 -0.003 1.00 24.33 100 ASN B CA 1
ATOM 2493 C C . ASN B 1 100 ? 38.539 56.079 0.480 1.00 24.51 100 ASN B C 1
ATOM 2494 O O . ASN B 1 100 ? 37.401 55.624 0.393 1.00 22.02 100 ASN B O 1
ATOM 2499 N N . ILE B 1 101 ? 38.795 57.297 0.966 1.00 20.72 101 ILE B N 1
ATOM 2500 C CA . ILE B 1 101 ? 37.705 58.147 1.425 1.00 21.77 101 ILE B CA 1
ATOM 2501 C C . ILE B 1 101 ? 37.964 59.573 0.966 1.00 22.22 101 ILE B C 1
ATOM 2502 O O . ILE B 1 101 ? 39.103 59.988 0.755 1.00 23.25 101 ILE B O 1
ATOM 2507 N N . THR B 1 102 ? 36.887 60.345 0.844 1.00 23.00 102 THR B N 1
ATOM 2508 C CA . THR B 1 102 ? 37.015 61.729 0.443 1.00 22.17 102 THR B CA 1
ATOM 2509 C C . THR B 1 102 ? 36.219 62.649 1.359 1.00 23.27 102 THR B C 1
ATOM 2510 O O . THR B 1 102 ? 35.250 62.247 2.027 1.00 22.21 102 THR B O 1
ATOM 2514 N N . ASP B 1 103 ? 36.685 63.891 1.391 1.00 21.75 103 ASP B N 1
ATOM 2515 C CA . ASP B 1 103 ? 36.009 64.964 2.118 1.00 23.48 103 ASP B CA 1
ATOM 2516 C C . ASP B 1 103 ? 34.552 65.024 1.734 1.00 23.51 103 ASP B C 1
ATOM 2517 O O . ASP B 1 103 ? 34.219 65.034 0.550 1.00 24.36 103 ASP B O 1
ATOM 2522 N N . GLY B 1 104 ? 33.686 65.075 2.741 1.00 24.30 104 GLY B N 1
ATOM 2523 C CA . GLY B 1 104 ? 32.259 65.228 2.500 1.00 23.68 104 GLY B CA 1
ATOM 2524 C C . GLY B 1 104 ? 31.530 63.958 2.121 1.00 26.77 104 GLY B C 1
ATOM 2525 O O . GLY B 1 104 ? 30.348 64.025 1.769 1.00 26.53 104 GLY B O 1
ATOM 2526 N N . SER B 1 105 ? 32.163 62.790 2.245 1.00 28.31 105 SER B N 1
ATOM 2527 C CA . SER B 1 105 ? 31.575 61.541 1.772 1.00 24.61 105 SER B CA 1
ATOM 2528 C C . SER B 1 105 ? 30.900 60.736 2.862 1.00 22.68 105 SER B C 1
ATOM 2529 O O . SER B 1 105 ? 30.581 59.572 2.622 1.00 25.02 105 SER B O 1
ATOM 2532 N N . ASN B 1 106 ? 30.634 61.299 4.045 1.00 19.97 106 ASN B N 1
ATOM 2533 C CA . ASN B 1 106 ? 30.025 60.446 5.085 1.00 22.57 106 ASN B CA 1
ATOM 2534 C C . ASN B 1 106 ? 28.506 60.468 4.944 1.00 26.05 106 ASN B C 1
ATOM 2535 O O . ASN B 1 106 ? 27.849 61.426 5.366 1.00 24.51 106 ASN B O 1
ATOM 2540 N N . HIS B 1 107 ? 27.951 59.411 4.357 1.00 23.21 107 HIS B N 1
ATOM 2541 C CA . HIS B 1 107 ? 26.503 59.263 4.193 1.00 25.85 107 HIS B CA 1
ATOM 2542 C C . HIS B 1 107 ? 25.900 58.379 5.268 1.00 25.85 107 HIS B C 1
ATOM 2543 O O . HIS B 1 107 ? 24.685 58.157 5.279 1.00 24.68 107 HIS B O 1
ATOM 2558 N N . ASP B 1 109 ? 26.789 58.501 9.060 1.00 25.64 109 ASP B N 1
ATOM 2559 C CA . ASP B 1 109 ? 26.535 59.238 10.290 1.00 28.09 109 ASP B CA 1
ATOM 2560 C C . ASP B 1 109 ? 25.602 60.393 9.990 1.00 31.25 109 ASP B C 1
ATOM 2561 O O . ASP B 1 109 ? 25.492 60.834 8.851 1.00 27.64 109 ASP B O 1
ATOM 2566 N N . ALA B 1 110 ? 24.942 60.888 11.034 1.00 33.20 110 ALA B N 1
ATOM 2567 C CA . ALA B 1 110 ? 24.114 62.071 10.884 1.00 30.84 110 ALA B CA 1
ATOM 2568 C C . ALA B 1 110 ? 24.937 63.220 10.298 1.00 32.38 110 ALA B C 1
ATOM 2569 O O . ALA B 1 110 ? 26.142 63.339 10.550 1.00 29.26 110 ALA B O 1
ATOM 2571 N N . PRO B 1 111 ? 24.320 64.082 9.505 1.00 33.76 111 PRO B N 1
ATOM 2572 C CA . PRO B 1 111 ? 25.089 65.130 8.815 1.00 30.28 111 PRO B CA 1
ATOM 2573 C C . PRO B 1 111 ? 25.843 66.042 9.783 1.00 33.35 111 PRO B C 1
ATOM 2574 O O . PRO B 1 111 ? 25.389 66.323 10.893 1.00 36.61 111 PRO B O 1
ATOM 2578 N N . ASN B 1 112 ? 27.014 66.514 9.339 1.00 34.92 112 ASN B N 1
ATOM 2579 C CA . ASN B 1 112 ? 27.852 67.442 10.111 1.00 35.68 112 ASN B CA 1
ATOM 2580 C C . ASN B 1 112 ? 28.208 66.898 11.493 1.00 37.31 112 ASN B C 1
ATOM 2581 O O . ASN B 1 112 ? 28.213 67.630 12.492 1.00 35.46 112 ASN B O 1
ATOM 2586 N N . THR B 1 113 ? 28.513 65.601 11.582 1.00 27.81 113 THR B N 1
ATOM 2587 C CA . THR B 1 113 ? 29.014 65.075 12.836 1.00 28.14 113 THR B CA 1
ATOM 2588 C C . THR B 1 113 ? 30.416 64.558 12.555 1.00 33.99 113 THR B C 1
ATOM 2589 O O . THR B 1 113 ? 31.358 65.353 12.466 1.00 31.75 113 THR B O 1
ATOM 2593 N N . LEU B 1 114 ? 30.604 63.263 12.376 1.00 26.86 114 LEU B N 1
ATOM 2594 C CA . LEU B 1 114 ? 31.899 62.605 12.313 1.00 24.96 114 LEU B CA 1
ATOM 2595 C C . LEU B 1 114 ? 32.458 62.617 10.899 1.00 21.44 114 LEU B C 1
ATOM 2596 O O . LEU B 1 114 ? 31.719 62.726 9.929 1.00 23.84 114 LEU B O 1
ATOM 2601 N N . GLN B 1 115 ? 33.782 62.447 10.793 1.00 21.52 115 GLN B N 1
ATOM 2602 C CA . GLN B 1 115 ? 34.435 62.396 9.496 1.00 21.89 115 GLN B CA 1
ATOM 2603 C C . GLN B 1 115 ? 34.099 61.100 8.785 1.00 20.51 115 GLN B C 1
ATOM 2604 O O . GLN B 1 115 ? 33.747 60.125 9.429 1.00 22.65 115 GLN B O 1
ATOM 2610 N N . PRO B 1 116 ? 34.201 61.069 7.445 1.00 22.38 116 PRO B N 1
ATOM 2611 C CA . PRO B 1 116 ? 34.067 59.795 6.731 1.00 21.43 116 PRO B CA 1
ATOM 2612 C C . PRO B 1 116 ? 35.088 58.776 7.210 1.00 23.02 116 PRO B C 1
ATOM 2613 O O . PRO B 1 116 ? 36.211 59.128 7.599 1.00 22.38 116 PRO B O 1
ATOM 2617 N N . ARG B 1 117 ? 34.708 57.498 7.122 1.00 19.16 117 ARG B N 1
ATOM 2618 C CA . ARG B 1 117 ? 35.695 56.447 7.427 1.00 20.90 117 ARG B CA 1
ATOM 2619 C C . ARG B 1 117 ? 35.336 55.188 6.644 1.00 22.65 117 ARG B C 1
ATOM 2620 O O . ARG B 1 117 ? 34.201 55.013 6.225 1.00 20.15 117 ARG B O 1
ATOM 2628 N N . ILE B 1 118 ? 36.321 54.318 6.432 1.00 19.60 118 ILE B N 1
ATOM 2629 C CA . ILE B 1 118 ? 36.072 52.922 6.173 1.00 16.05 118 ILE B CA 1
ATOM 2630 C C . ILE B 1 118 ? 37.066 52.222 7.063 1.00 17.26 118 ILE B C 1
ATOM 2631 O O . ILE B 1 118 ? 38.273 52.326 6.820 1.00 19.06 118 ILE B O 1
ATOM 2636 N N . GLU B 1 119 ? 36.583 51.595 8.147 1.00 18.66 119 GLU B N 1
ATOM 2637 C CA . GLU B 1 119 ? 37.505 50.931 9.068 1.00 20.91 119 GLU B CA 1
ATOM 2638 C C . GLU B 1 119 ? 37.066 49.492 9.273 1.00 24.15 119 GLU B C 1
ATOM 2639 O O . GLU B 1 119 ? 35.917 49.139 9.028 1.00 22.89 119 GLU B O 1
ATOM 2645 N N . ARG B 1 120 ? 37.944 48.694 9.848 1.00 20.97 120 ARG B N 1
ATOM 2646 C CA . ARG B 1 120 ? 37.592 47.380 10.375 1.00 18.97 120 ARG B CA 1
ATOM 2647 C C . ARG B 1 120 ? 37.782 47.437 11.880 1.00 22.81 120 ARG B C 1
ATOM 2648 O O . ARG B 1 120 ? 38.781 47.996 12.367 1.00 21.17 120 ARG B O 1
ATOM 2656 N N . SER B 1 121 ? 36.798 46.937 12.609 1.00 21.23 121 SER B N 1
ATOM 2657 C CA . SER B 1 121 ? 36.894 46.865 14.060 1.00 19.03 121 SER B CA 1
ATOM 2658 C C . SER B 1 121 ? 37.315 45.448 14.480 1.00 23.76 121 SER B C 1
ATOM 2659 O O . SER B 1 121 ? 36.989 44.446 13.830 1.00 25.21 121 SER B O 1
ATOM 2662 N N . LEU B 1 122 ? 38.063 45.382 15.566 1.00 21.57 122 LEU B N 1
ATOM 2663 C CA . LEU B 1 122 ? 38.647 44.141 16.058 1.00 26.06 122 LEU B CA 1
ATOM 2664 C C . LEU B 1 122 ? 38.119 43.861 17.460 1.00 24.95 122 LEU B C 1
ATOM 2665 O O . LEU B 1 122 ? 38.015 44.775 18.293 1.00 24.63 122 LEU B O 1
ATOM 2670 N N . SER B 1 123 ? 37.774 42.598 17.720 1.00 20.85 123 SER B N 1
ATOM 2671 C CA . SER B 1 123 ? 37.187 42.219 19.001 1.00 20.57 123 SER B CA 1
ATOM 2672 C C . SER B 1 123 ? 38.032 42.687 20.184 1.00 23.17 123 SER B C 1
ATOM 2673 O O . SER B 1 123 ? 39.194 42.313 20.311 1.00 23.08 123 SER B O 1
ATOM 2676 N N . ARG B 1 124 ? 37.444 43.486 21.068 1.00 20.00 124 ARG B N 1
ATOM 2677 C CA . ARG B 1 124 ? 38.277 44.141 22.080 1.00 22.64 124 ARG B CA 1
ATOM 2678 C C . ARG B 1 124 ? 38.680 43.169 23.183 1.00 22.70 124 ARG B C 1
ATOM 2679 O O . ARG B 1 124 ? 37.960 42.214 23.503 1.00 23.94 124 ARG B O 1
ATOM 2687 N N . SER B 1 125 ? 39.840 43.426 23.770 1.00 20.98 125 SER B N 1
ATOM 2688 C CA . SER B 1 125 ? 40.299 42.709 24.969 1.00 23.02 125 SER B CA 1
ATOM 2689 C C . SER B 1 125 ? 39.636 43.328 26.198 1.00 25.47 125 SER B C 1
ATOM 2690 O O . SER B 1 125 ? 40.006 44.414 26.651 1.00 23.76 125 SER B O 1
ATOM 2693 N N . GLN B 1 126 ? 38.615 42.667 26.719 1.00 21.52 126 GLN B N 1
ATOM 2694 C CA . GLN B 1 126 ? 37.821 43.229 27.802 1.00 23.51 126 GLN B CA 1
ATOM 2695 C C . GLN B 1 126 ? 38.305 42.693 29.147 1.00 31.06 126 GLN B C 1
ATOM 2696 O O . GLN B 1 126 ? 37.625 41.937 29.856 1.00 28.74 126 GLN B O 1
ATOM 2702 N N . ALA B 1 127 ? 39.53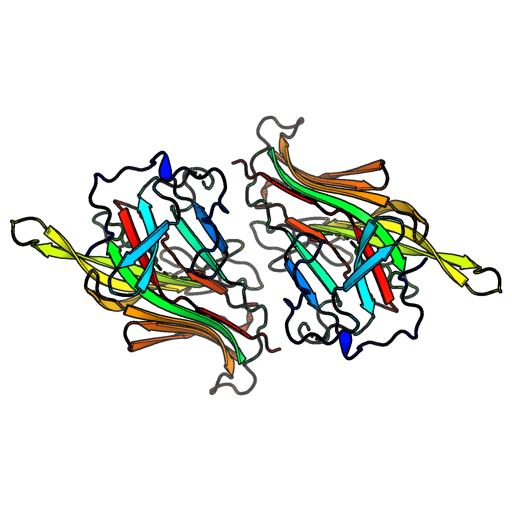5 43.055 29.471 1.00 27.89 127 ALA B N 1
ATOM 2703 C CA . ALA B 1 127 ? 40.117 42.649 30.740 1.00 30.27 127 ALA B CA 1
ATOM 2704 C C . ALA B 1 127 ? 41.190 43.677 31.048 1.00 29.39 127 ALA B C 1
ATOM 2705 O O . ALA B 1 127 ? 41.674 44.360 30.142 1.00 27.12 127 ALA B O 1
ATOM 2707 N N . THR B 1 128 ? 41.539 43.793 32.334 1.00 24.02 128 THR B N 1
ATOM 2708 C CA . THR B 1 128 ? 42.470 44.822 32.775 1.00 27.88 128 THR B CA 1
ATOM 2709 C C . THR B 1 128 ? 43.682 44.287 33.534 1.00 29.19 128 THR B C 1
ATOM 2710 O O . THR B 1 128 ? 44.553 45.087 33.918 1.00 28.26 128 THR B O 1
ATOM 2714 N N . GLY B 1 129 ? 43.803 42.968 33.706 1.00 26.57 129 GLY B N 1
ATOM 2715 C CA . GLY B 1 129 ? 44.958 42.423 34.392 1.00 26.40 129 GLY B CA 1
ATOM 2716 C C . GLY B 1 129 ? 46.203 42.443 33.531 1.00 29.93 129 GLY B C 1
ATOM 2717 O O . GLY B 1 129 ? 46.154 42.322 32.299 1.00 25.42 129 GLY B O 1
ATOM 2718 N N . ALA B 1 130 ? 47.353 42.581 34.196 1.00 29.39 130 ALA B N 1
ATOM 2719 C CA . ALA B 1 130 ? 48.621 42.498 33.484 1.00 29.88 130 ALA B CA 1
ATOM 2720 C C . ALA B 1 130 ? 48.621 41.269 32.596 1.00 31.77 130 ALA B C 1
ATOM 2721 O O . ALA B 1 130 ? 48.256 40.180 33.038 1.00 29.14 130 ALA B O 1
ATOM 2723 N N . GLY B 1 131 ? 49.027 41.437 31.347 1.00 25.65 131 GLY B N 1
ATOM 2724 C CA . GLY B 1 131 ? 49.008 40.367 30.360 1.00 24.23 131 GLY B CA 1
ATOM 2725 C C . GLY B 1 131 ? 47.836 40.440 29.379 1.00 24.51 131 GLY B C 1
ATOM 2726 O O . GLY B 1 131 ? 47.876 39.771 28.338 1.00 27.16 131 GLY B O 1
ATOM 2727 N N . SER B 1 132 ? 46.805 41.241 29.675 1.00 27.19 132 SER B N 1
ATOM 2728 C CA . SER B 1 132 ? 45.734 41.477 28.700 1.00 29.25 132 SER B CA 1
ATOM 2729 C C . SER B 1 132 ? 46.239 42.342 27.556 1.00 29.74 132 SER B C 1
ATOM 2730 O O . SER B 1 132 ? 46.994 43.295 27.775 1.00 27.78 132 SER B O 1
ATOM 2733 N N . TYR B 1 133 ? 45.832 42.019 26.324 1.00 25.26 133 TYR B N 1
ATOM 2734 C CA . TYR B 1 133 ? 46.227 42.884 25.225 1.00 25.93 133 TYR B CA 1
ATOM 2735 C C . TYR B 1 133 ? 45.326 42.632 24.023 1.00 26.01 133 TYR B C 1
ATOM 2736 O O . TYR B 1 133 ? 44.618 41.614 23.944 1.00 24.79 133 TYR B O 1
ATOM 2745 N N . ALA B 1 134 ? 45.362 43.602 23.102 1.00 24.09 134 ALA B N 1
ATOM 2746 C CA . ALA B 1 134 ? 44.888 43.502 21.722 1.00 20.56 134 ALA B CA 1
ATOM 2747 C C . ALA B 1 134 ? 46.097 43.740 20.847 1.00 27.04 134 ALA B C 1
ATOM 2748 O O . ALA B 1 134 ? 46.803 44.736 21.041 1.00 26.06 134 ALA B O 1
ATOM 2750 N N . ARG B 1 135 ? 46.337 42.868 19.862 1.00 22.89 135 ARG B N 1
ATOM 2751 C CA . ARG B 1 135 ? 47.548 42.980 19.048 1.00 24.51 135 ARG B CA 1
ATOM 2752 C C . ARG B 1 135 ? 47.189 42.863 17.575 1.00 23.34 135 ARG B C 1
ATOM 2753 O O . ARG B 1 135 ? 46.811 41.776 17.098 1.00 23.51 135 ARG B O 1
ATOM 2761 N N . PHE B 1 136 ? 47.356 43.965 16.847 1.00 21.90 136 PHE B N 1
ATOM 2762 C CA . PHE B 1 136 ? 47.133 44.016 15.405 1.00 20.58 136 PHE B CA 1
ATOM 2763 C C . PHE B 1 136 ? 48.473 44.151 14.692 1.00 25.14 136 PHE B C 1
ATOM 2764 O O . PHE B 1 136 ? 49.372 44.867 15.166 1.00 23.07 136 PHE B O 1
ATOM 2772 N N . ARG B 1 137 ? 48.616 43.456 13.558 1.00 23.91 137 ARG B N 1
ATOM 2773 C CA . ARG B 1 137 ? 49.799 43.610 12.725 1.00 21.67 137 ARG B CA 1
ATOM 2774 C C . ARG B 1 137 ? 49.347 43.676 11.281 1.00 22.55 137 ARG B C 1
ATOM 2775 O O . ARG B 1 137 ? 48.326 43.070 10.906 1.00 23.91 137 ARG B O 1
ATOM 2783 N N . GLY B 1 138 ? 50.128 44.366 10.463 1.00 23.54 138 GLY B N 1
ATOM 2784 C CA . GLY B 1 138 ? 49.831 44.321 9.040 1.00 21.94 138 GLY B CA 1
ATOM 2785 C C . GLY B 1 138 ? 50.911 45.055 8.280 1.00 24.95 138 GLY B C 1
ATOM 2786 O O . GLY B 1 138 ? 51.868 45.544 8.865 1.00 30.45 138 GLY B O 1
ATOM 2787 N N . VAL B 1 139 ? 50.761 45.114 6.964 1.00 21.22 139 VAL B N 1
ATOM 2788 C CA . VAL B 1 139 ? 51.637 45.907 6.112 1.00 24.53 139 VAL B CA 1
ATOM 2789 C C . VAL B 1 139 ? 50.812 47.028 5.482 1.00 23.41 139 VAL B C 1
ATOM 2790 O O . VAL B 1 139 ? 49.781 46.772 4.864 1.00 24.77 139 VAL B O 1
ATOM 2794 N N . LEU B 1 140 ? 51.289 48.252 5.612 1.00 23.15 140 LEU B N 1
ATOM 2795 C CA . LEU B 1 140 ? 50.585 49.448 5.186 1.00 22.31 140 LEU B CA 1
ATOM 2796 C C . LEU B 1 140 ? 51.310 50.074 4.007 1.00 25.57 140 LEU B C 1
ATOM 2797 O O . LEU B 1 140 ? 52.550 50.168 3.997 1.00 24.06 140 LEU B O 1
ATOM 2802 N N . ARG B 1 141 ? 50.548 50.530 3.020 1.00 22.83 141 ARG B N 1
ATOM 2803 C CA . ARG B 1 141 ? 51.060 51.531 2.085 1.00 22.70 141 ARG B CA 1
ATOM 2804 C C . ARG B 1 141 ? 50.200 52.779 2.211 1.00 23.12 141 ARG B C 1
ATOM 2805 O O . ARG B 1 141 ? 48.974 52.680 2.215 1.00 23.50 141 ARG B O 1
ATOM 2813 N N . ILE B 1 142 ? 50.825 53.939 2.242 1.00 22.46 142 ILE B N 1
ATOM 2814 C CA . ILE B 1 142 ? 50.088 55.209 2.200 1.00 25.16 142 ILE B CA 1
ATOM 2815 C C . ILE B 1 142 ? 50.266 55.816 0.822 1.00 26.51 142 ILE B C 1
ATOM 2816 O O . ILE B 1 142 ? 51.403 56.027 0.378 1.00 26.63 142 ILE B O 1
ATOM 2821 N N . LEU B 1 143 ? 49.151 56.113 0.160 1.00 22.41 143 LEU B N 1
ATOM 2822 C CA . LEU B 1 143 ? 49.193 56.713 -1.155 1.00 23.22 143 LEU B CA 1
ATOM 2823 C C . LEU B 1 143 ? 48.758 58.149 -1.146 1.00 26.82 143 LEU B C 1
ATOM 2824 O O . LEU B 1 143 ? 49.216 58.928 -1.991 1.00 25.13 143 LEU B O 1
ATOM 2829 N N . GLU B 1 144 ? 47.854 58.499 -0.229 1.00 23.79 144 GLU B N 1
ATOM 2830 C CA . GLU B 1 144 ? 47.325 59.867 -0.243 1.00 24.41 144 GLU B CA 1
ATOM 2831 C C . GLU B 1 144 ? 46.648 60.102 1.104 1.00 20.68 144 GLU B C 1
ATOM 2832 O O . GLU B 1 144 ? 46.125 59.162 1.692 1.00 21.52 144 GLU B O 1
ATOM 2838 N N . VAL B 1 145 ? 46.667 61.350 1.597 1.00 25.23 145 VAL B N 1
ATOM 2839 C CA . VAL B 1 145 ? 45.995 61.686 2.856 1.00 21.53 145 VAL B CA 1
ATOM 2840 C C . VAL B 1 145 ? 45.278 63.019 2.692 1.00 24.14 145 VAL B C 1
ATOM 2841 O O . VAL B 1 145 ? 45.554 63.774 1.765 1.00 20.59 145 VAL B O 1
ATOM 2845 N N . GLY B 1 146 ? 44.324 63.278 3.598 1.00 23.65 146 GLY B N 1
ATOM 2846 C CA . GLY B 1 146 ? 43.581 64.533 3.554 1.00 19.67 146 GLY B CA 1
ATOM 2847 C C . GLY B 1 146 ? 44.496 65.730 3.759 1.00 22.48 146 GLY B C 1
ATOM 2848 O O . GLY B 1 146 ? 45.498 65.662 4.467 1.00 21.43 146 GLY B O 1
ATOM 2849 N N . ASP B 1 147 ? 44.114 66.860 3.162 1.00 22.79 147 ASP B N 1
ATOM 2850 C CA . ASP B 1 147 ? 44.906 68.091 3.225 1.00 24.91 147 ASP B CA 1
ATOM 2851 C C . ASP B 1 147 ? 43.947 69.261 3.082 1.00 26.78 147 ASP B C 1
ATOM 2852 O O . ASP B 1 147 ? 43.201 69.333 2.104 1.00 25.00 147 ASP B O 1
ATOM 2857 N N . THR B 1 148 ? 43.942 70.153 4.062 1.00 27.18 148 THR B N 1
ATOM 2858 C CA . THR B 1 148 ? 43.193 71.394 3.991 1.00 29.45 148 THR B CA 1
ATOM 2859 C C . THR B 1 148 ? 44.123 72.572 3.740 1.00 30.56 148 THR B C 1
ATOM 2860 O O . THR B 1 148 ? 43.656 73.700 3.653 1.00 29.41 148 THR B O 1
ATOM 2864 N N . GLY B 1 149 ? 45.424 72.349 3.674 1.00 28.04 149 GLY B N 1
ATOM 2865 C CA . GLY B 1 149 ? 46.354 73.451 3.650 1.00 29.42 149 GLY B CA 1
ATOM 2866 C C . GLY B 1 149 ? 46.689 73.976 5.022 1.00 32.24 149 GLY B C 1
ATOM 2867 O O . GLY B 1 149 ? 47.587 74.807 5.136 1.00 29.33 149 GLY B O 1
ATOM 2868 N N . THR B 1 150 ? 46.029 73.475 6.073 1.00 27.73 150 THR B N 1
ATOM 2869 C CA . THR B 1 150 ? 46.319 73.836 7.453 1.00 26.03 150 THR B CA 1
ATOM 2870 C C . THR B 1 150 ? 46.669 72.585 8.261 1.00 27.43 150 THR B C 1
ATOM 2871 O O . THR B 1 150 ? 45.893 71.631 8.308 1.00 23.70 150 THR B O 1
ATOM 2875 N N . PHE B 1 151 ? 47.807 72.611 8.957 1.00 31.04 151 PHE B N 1
ATOM 2876 C CA . PHE B 1 151 ? 48.275 71.393 9.615 1.00 27.68 151 PHE B CA 1
ATOM 2877 C C . PHE B 1 151 ? 47.213 70.813 10.542 1.00 29.36 151 PHE B C 1
ATOM 2878 O O . PHE B 1 151 ? 46.906 69.609 10.483 1.00 22.71 151 PHE B O 1
ATOM 2886 N N A SER B 1 152 ? 46.667 71.648 11.436 0.66 25.68 152 SER B N 1
ATOM 2887 N N B SER B 1 152 ? 46.660 71.650 11.430 0.34 25.71 152 SER B N 1
ATOM 2888 C CA A SER B 1 152 ? 45.807 71.151 12.502 0.66 24.65 152 SER B CA 1
ATOM 2889 C CA B SER B 1 152 ? 45.800 71.151 12.498 0.34 24.71 152 SER B CA 1
ATOM 2890 C C A SER B 1 152 ? 44.621 70.348 11.972 0.66 26.71 152 SER B C 1
ATOM 2891 C C B SER B 1 152 ? 44.622 70.343 11.969 0.34 26.68 152 SER B C 1
ATOM 2892 O O A SER B 1 152 ? 44.090 69.499 12.688 0.66 23.99 152 SER B O 1
ATOM 2893 O O B SER B 1 152 ? 44.104 69.476 12.677 0.34 24.07 152 SER B O 1
ATOM 2898 N N . SER B 1 153 ? 44.164 70.626 10.756 1.00 25.15 153 SER B N 1
ATOM 2899 C CA . SER B 1 153 ? 42.964 69.982 10.220 1.00 24.65 153 SER B CA 1
ATOM 2900 C C . SER B 1 153 ? 43.296 69.018 9.094 1.00 28.20 153 SER B C 1
ATOM 2901 O O . SER B 1 153 ? 42.385 68.409 8.510 1.00 24.45 153 SER B O 1
ATOM 2904 N N . SER B 1 154 ? 44.574 68.827 8.808 1.00 25.25 154 SER B N 1
ATOM 2905 C CA . SER B 1 154 ? 44.996 67.962 7.728 1.00 23.11 154 SER B CA 1
ATOM 2906 C C . SER B 1 154 ? 45.326 66.552 8.255 1.00 21.94 154 SER B C 1
ATOM 2907 O O . SER B 1 154 ? 45.282 66.266 9.454 1.00 23.13 154 SER B O 1
ATOM 2910 N N . GLY B 1 155 ? 45.681 65.677 7.331 1.00 22.74 155 GLY B N 1
ATOM 2911 C CA . GLY B 1 155 ? 46.065 64.330 7.669 1.00 20.20 155 GLY B CA 1
ATOM 2912 C C . GLY B 1 155 ? 44.873 63.410 7.847 1.00 20.37 155 GLY B C 1
ATOM 2913 O O . GLY B 1 155 ? 43.735 63.837 8.003 1.00 20.37 155 GLY B O 1
ATOM 2914 N N . SER B 1 156 ? 45.167 62.107 7.830 1.00 19.42 156 SER B N 1
ATOM 2915 C CA . SER B 1 156 ? 44.146 61.074 7.897 1.00 19.59 156 SER B CA 1
ATOM 2916 C C . SER B 1 156 ? 44.672 59.947 8.764 1.00 21.66 156 SER B C 1
ATOM 2917 O O . SER B 1 156 ? 45.864 59.719 8.821 1.00 21.50 156 SER B O 1
ATOM 2920 N N . TYR B 1 157 ? 43.786 59.286 9.486 1.00 22.13 157 TYR B N 1
ATOM 2921 C CA . TYR B 1 157 ? 44.198 58.210 10.358 1.00 19.72 157 TYR B CA 1
ATOM 2922 C C . TYR B 1 157 ? 44.131 56.886 9.625 1.00 21.60 157 TYR B C 1
ATOM 2923 O O . TYR B 1 157 ? 43.131 56.590 8.984 1.00 21.76 157 TYR B O 1
ATOM 2932 N N . PHE B 1 158 ? 45.165 56.051 9.809 1.00 19.71 158 PHE B N 1
ATOM 2933 C CA . PHE B 1 158 ? 45.133 54.685 9.291 1.00 21.45 158 PHE B CA 1
ATOM 2934 C C . PHE B 1 158 ? 44.894 53.644 10.382 1.00 20.75 158 PHE B C 1
ATOM 2935 O O . PHE B 1 158 ? 44.565 52.496 10.056 1.00 21.38 158 PHE B O 1
ATOM 2951 N N . GLN B 1 160 ? 43.733 53.287 15.015 1.00 19.43 160 GLN B N 1
ATOM 2952 C CA . GLN B 1 160 ? 43.527 53.950 16.291 1.00 19.68 160 GLN B CA 1
ATOM 2953 C C . GLN B 1 160 ? 43.351 52.924 17.395 1.00 20.80 160 GLN B C 1
ATOM 2954 O O . GLN B 1 160 ? 42.936 51.782 17.170 1.00 21.74 160 GLN B O 1
ATOM 2960 N N . ALA B 1 161 ? 43.697 53.355 18.587 1.00 22.15 161 ALA B N 1
ATOM 2961 C CA . ALA B 1 161 ? 43.466 52.612 19.801 1.00 21.09 161 ALA B CA 1
ATOM 2962 C C . ALA B 1 161 ? 42.272 53.232 20.498 1.00 22.86 161 ALA B C 1
ATOM 2963 O O . ALA B 1 161 ? 42.158 54.469 20.588 1.00 21.04 161 ALA B O 1
ATOM 2965 N N . LYS B 1 162 ? 41.384 52.371 20.987 1.00 19.49 162 LYS B N 1
ATOM 2966 C CA . LYS B 1 162 ? 40.197 52.798 21.715 1.00 19.68 162 LYS B CA 1
ATOM 2967 C C . LYS B 1 162 ? 40.011 51.965 22.972 1.00 22.94 162 LYS B C 1
ATOM 2968 O O . LYS B 1 162 ? 40.638 50.921 23.159 1.00 24.22 162 LYS B O 1
ATOM 2974 N N . GLY B 1 163 ? 39.099 52.403 23.827 1.00 23.37 163 GLY B N 1
ATOM 2975 C CA . GLY B 1 163 ? 38.829 51.658 25.036 1.00 22.26 163 GLY B CA 1
ATOM 2976 C C . GLY B 1 163 ? 37.995 52.511 25.964 1.00 22.69 163 GLY B C 1
ATOM 2977 O O . GLY B 1 163 ? 38.315 53.667 26.207 1.00 25.16 163 GLY B O 1
ATOM 2978 N N . LYS B 1 164 ? 36.903 51.950 26.449 1.00 21.26 164 LYS B N 1
ATOM 2979 C CA . LYS B 1 164 ? 36.032 52.666 27.355 1.00 21.09 164 LYS B CA 1
ATOM 2980 C C . LYS B 1 164 ? 36.660 52.697 28.748 1.00 22.73 164 LYS B C 1
ATOM 2981 O O . LYS B 1 164 ? 37.618 51.974 29.042 1.00 23.89 164 LYS B O 1
ATOM 2987 N N . HIS B 1 165 ? 36.140 53.588 29.594 1.00 23.50 165 HIS B N 1
ATOM 2988 C CA . HIS B 1 165 ? 36.707 53.760 30.934 1.00 21.31 165 HIS B CA 1
ATOM 2989 C C . HIS B 1 165 ? 35.582 54.112 31.890 1.00 23.08 165 HIS B C 1
ATOM 2990 O O . HIS B 1 165 ? 34.493 54.535 31.483 1.00 24.88 165 HIS B O 1
ATOM 2997 N N . THR B 1 166 ? 35.863 53.946 33.175 1.00 24.87 166 THR B N 1
ATOM 2998 C CA . THR B 1 166 ? 34.862 54.245 34.182 1.00 27.50 166 THR B CA 1
ATOM 2999 C C . THR B 1 166 ? 34.925 55.720 34.551 1.00 34.79 166 THR B C 1
ATOM 3000 O O . THR B 1 166 ? 35.930 56.397 34.322 1.00 31.18 166 THR B O 1
ATOM 3004 N N . GLY B 1 167 ? 33.836 56.212 35.116 1.00 29.84 167 GLY B N 1
ATOM 3005 C CA . GLY B 1 167 ? 33.823 57.556 35.671 1.00 29.81 167 GLY B CA 1
ATOM 3006 C C . GLY B 1 167 ? 33.402 58.683 34.747 1.00 33.58 167 GLY B C 1
ATOM 3007 O O . GLY B 1 167 ? 33.499 59.848 35.147 1.00 35.81 167 GLY B O 1
ATOM 3008 N N . GLY B 1 168 ? 32.942 58.392 33.532 1.00 32.68 168 GLY B N 1
ATOM 3009 C CA . GLY B 1 168 ? 32.512 59.441 32.607 1.00 30.71 168 GLY B CA 1
ATOM 3010 C C . GLY B 1 168 ? 33.663 60.161 31.917 1.00 30.58 168 GLY B C 1
ATOM 3011 O O . GLY B 1 168 ? 34.842 59.826 32.081 1.00 32.82 168 GLY B O 1
ATOM 3012 N N . GLY B 1 169 ? 33.304 61.207 31.168 1.00 30.28 169 GLY B N 1
ATOM 3013 C CA . GLY B 1 169 ? 34.258 61.981 30.388 1.00 30.46 169 GLY B CA 1
ATOM 3014 C C . GLY B 1 169 ? 34.404 61.469 28.958 1.00 33.61 169 GLY B C 1
ATOM 3015 O O . GLY B 1 169 ? 34.669 60.278 28.729 1.00 28.03 169 GLY B O 1
ATOM 3016 N N . GLY B 1 170 ? 34.231 62.344 27.973 1.00 30.53 170 GLY B N 1
ATOM 3017 C CA . GLY B 1 170 ? 34.396 61.929 26.584 1.00 30.77 170 GLY B CA 1
ATOM 3018 C C . GLY B 1 170 ? 33.096 61.410 26.009 1.00 30.45 170 GLY B C 1
ATOM 3019 O O . GLY B 1 170 ? 32.047 61.378 26.665 1.00 27.08 170 GLY B O 1
ATOM 3020 N N . SER B 1 171 ? 33.157 61.030 24.739 1.00 28.70 171 SER B N 1
ATOM 3021 C CA . SER B 1 171 ? 32.005 60.448 24.085 1.00 25.97 171 SER B CA 1
ATOM 3022 C C . SER B 1 171 ? 31.799 59.022 24.623 1.00 28.81 171 SER B C 1
ATOM 3023 O O . SER B 1 171 ? 32.648 58.475 25.317 1.00 25.96 171 SER B O 1
ATOM 3026 N N . PRO B 1 172 ? 30.640 58.415 24.382 1.00 29.74 172 PRO B N 1
ATOM 3027 C CA . PRO B 1 172 ? 30.355 57.131 25.040 1.00 25.41 172 PRO B CA 1
ATOM 3028 C C . PRO B 1 172 ? 31.293 55.985 24.610 1.00 29.03 172 PRO B C 1
ATOM 3029 O O . PRO B 1 172 ? 31.449 55.021 25.357 1.00 29.35 172 PRO B O 1
ATOM 3033 N N . ASP B 1 173 ? 31.972 56.077 23.469 1.00 25.50 173 ASP B N 1
ATOM 3034 C CA . ASP B 1 173 ? 32.982 55.074 23.073 1.00 27.40 173 ASP B CA 1
ATOM 3035 C C . ASP B 1 173 ? 34.208 55.860 22.613 1.00 24.61 173 ASP B C 1
ATOM 3036 O O . ASP B 1 173 ? 34.372 56.123 21.414 1.00 23.68 173 ASP B O 1
ATOM 3041 N N . PRO B 1 174 ? 35.023 56.344 23.547 1.00 25.53 174 PRO B N 1
ATOM 3042 C CA . PRO B 1 174 ? 36.006 57.381 23.213 1.00 24.66 174 PRO B CA 1
ATOM 3043 C C . PRO B 1 174 ? 37.318 56.807 22.708 1.00 23.93 174 PRO B C 1
ATOM 3044 O O . PRO B 1 174 ? 37.779 55.742 23.121 1.00 26.47 174 PRO B O 1
ATOM 3048 N N . ALA B 1 175 ? 37.930 57.551 21.799 1.00 24.89 175 ALA B N 1
ATOM 3049 C CA . ALA B 1 175 ? 39.261 57.187 21.338 1.00 22.48 175 ALA B CA 1
ATOM 3050 C C . ALA B 1 175 ? 40.293 57.407 22.452 1.00 19.05 175 ALA B C 1
ATOM 3051 O O . ALA B 1 175 ? 40.147 58.282 23.316 1.00 23.14 175 ALA B O 1
ATOM 3053 N N . ILE B 1 176 ? 41.373 56.634 22.369 1.00 21.71 176 ILE B N 1
ATOM 3054 C CA . ILE B 1 176 ? 42.532 56.759 23.235 1.00 21.28 176 ILE B CA 1
ATOM 3055 C C . ILE B 1 176 ? 43.696 57.396 22.496 1.00 22.09 176 ILE B C 1
ATOM 3056 O O . ILE B 1 176 ? 44.249 58.390 22.950 1.00 21.73 176 ILE B O 1
ATOM 3061 N N . CYS B 1 177 ? 44.079 56.844 21.335 1.00 20.07 177 CYS B N 1
ATOM 3062 C CA . CYS B 1 177 ? 45.041 57.572 20.506 1.00 20.30 177 CYS B CA 1
ATOM 3063 C C . CYS B 1 177 ? 44.874 57.114 19.066 1.00 20.78 177 CYS B C 1
ATOM 3064 O O . CYS B 1 177 ? 44.406 56.007 18.807 1.00 21.18 177 CYS B O 1
ATOM 3067 N N . LEU B 1 178 ? 45.238 57.981 18.127 1.00 19.84 178 LEU B N 1
ATOM 3068 C CA . LEU B 1 178 ? 45.085 57.690 16.711 1.00 18.94 178 LEU B CA 1
ATOM 3069 C C . LEU B 1 178 ? 46.404 57.975 16.027 1.00 20.56 178 LEU B C 1
ATOM 3070 O O . LEU B 1 178 ? 47.208 58.774 16.518 1.00 20.87 178 LEU B O 1
ATOM 3075 N N . TYR B 1 179 ? 46.620 57.313 14.887 1.00 20.01 179 TYR B N 1
ATOM 3076 C CA . TYR B 1 179 ? 47.863 57.436 14.134 1.00 21.14 179 TYR B CA 1
ATOM 3077 C C . TYR B 1 179 ? 47.546 58.146 12.829 1.00 22.95 179 TYR B C 1
ATOM 3078 O O . TYR B 1 179 ? 46.873 57.578 11.938 1.00 21.93 179 TYR B O 1
ATOM 3087 N N . ARG B 1 180 ? 47.999 59.405 12.756 1.00 21.81 180 ARG B N 1
ATOM 3088 C CA . ARG B 1 180 ? 47.563 60.395 11.778 1.00 18.41 180 ARG B CA 1
ATOM 3089 C C . ARG B 1 180 ? 48.697 60.734 10.815 1.00 20.49 180 ARG B C 1
ATOM 3090 O O . ARG B 1 180 ? 49.740 61.278 11.234 1.00 23.90 180 ARG B O 1
ATOM 3098 N N . ALA B 1 181 ? 48.485 60.467 9.534 1.00 21.62 181 ALA B N 1
ATOM 3099 C CA . ALA B 1 181 ? 49.499 60.673 8.503 1.00 25.88 181 ALA B CA 1
ATOM 3100 C C . ALA B 1 181 ? 49.209 61.988 7.771 1.00 20.98 181 ALA B C 1
ATOM 3101 O O . ALA B 1 181 ? 48.083 62.209 7.300 1.00 21.57 181 ALA B O 1
ATOM 3103 N N . HIS B 1 182 ? 50.242 62.874 7.698 1.00 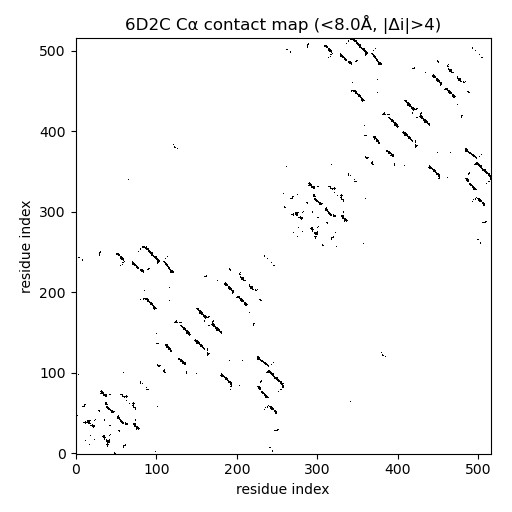21.67 182 HIS B N 1
ATOM 3104 C CA . HIS B 1 182 ? 50.215 64.222 7.131 1.00 23.78 182 HIS B CA 1
ATOM 3105 C C . HIS B 1 182 ? 51.015 64.261 5.844 1.00 26.55 182 HIS B C 1
ATOM 3106 O O . HIS B 1 182 ? 52.047 63.600 5.747 1.00 25.36 182 HIS B O 1
ATOM 3113 N N . PRO B 1 183 ? 50.574 65.040 4.859 1.00 26.32 183 PRO B N 1
ATOM 3114 C CA . PRO B 1 183 ? 51.263 65.037 3.560 1.00 23.52 183 PRO B CA 1
ATOM 3115 C C . PRO B 1 183 ? 52.538 65.865 3.565 1.00 26.64 183 PRO B C 1
ATOM 3116 O O . PRO B 1 183 ? 52.638 66.917 4.218 1.00 25.03 183 PRO B O 1
ATOM 3120 N N . VAL B 1 184 ? 53.535 65.362 2.842 1.00 23.32 184 VAL B N 1
ATOM 3121 C CA . VAL B 1 184 ? 54.732 66.131 2.507 1.00 26.38 184 VAL B CA 1
ATOM 3122 C C . VAL B 1 184 ? 54.788 66.162 0.990 1.00 28.96 184 VAL B C 1
ATOM 3123 O O . VAL B 1 184 ? 54.717 65.100 0.347 1.00 26.75 184 VAL B O 1
ATOM 3127 N N . TYR B 1 185 ? 54.888 67.370 0.431 1.00 26.89 185 TYR B N 1
ATOM 3128 C CA . TYR B 1 185 ? 54.816 67.590 -1.009 1.00 30.78 185 TYR B CA 1
ATOM 3129 C C . TYR B 1 185 ? 56.208 67.625 -1.623 1.00 31.47 185 TYR B C 1
ATOM 3130 O O . TYR B 1 185 ? 57.187 68.009 -0.974 1.00 33.17 185 TYR B O 1
ATOM 3139 N N . GLY B 1 186 ? 56.270 67.243 -2.890 1.00 32.96 186 GLY B N 1
ATOM 3140 C CA . GLY B 1 186 ? 57.471 67.340 -3.695 1.00 39.37 186 GLY B CA 1
ATOM 3141 C C . GLY B 1 186 ? 57.057 67.400 -5.147 1.00 43.12 186 GLY B C 1
ATOM 3142 O O . GLY B 1 186 ? 55.907 67.134 -5.496 1.00 37.75 186 GLY B O 1
ATOM 3143 N N . ASP B 1 187 ? 58.008 67.773 -6.001 1.00 48.26 187 ASP B N 1
ATOM 3144 C CA . ASP B 1 187 ? 57.703 67.859 -7.421 1.00 45.69 187 ASP B CA 1
ATOM 3145 C C . ASP B 1 187 ? 57.590 66.461 -8.002 1.00 41.79 187 ASP B C 1
ATOM 3146 O O . ASP B 1 187 ? 58.237 65.517 -7.536 1.00 43.51 187 ASP B O 1
ATOM 3151 N N . ASP B 1 188 ? 56.698 66.322 -8.981 1.00 48.25 188 ASP B N 1
ATOM 3152 C CA . ASP B 1 188 ? 56.428 65.061 -9.659 1.00 51.02 188 ASP B CA 1
ATOM 3153 C C . ASP B 1 188 ? 57.336 64.815 -10.860 1.00 59.01 188 ASP B C 1
ATOM 3154 O O . ASP B 1 188 ? 57.251 63.742 -11.469 1.00 65.33 188 ASP B O 1
ATOM 3159 N N . GLY B 1 189 ? 58.203 65.768 -11.206 1.00 59.83 189 GLY B N 1
ATOM 3160 C CA . GLY B 1 189 ? 59.035 65.665 -12.384 1.00 55.81 189 GLY B CA 1
ATOM 3161 C C . GLY B 1 189 ? 58.548 66.462 -13.569 1.00 65.67 189 GLY B C 1
ATOM 3162 O O . GLY B 1 189 ? 59.234 66.490 -14.599 1.00 71.67 189 GLY B O 1
ATOM 3163 N N . ASN B 1 190 ? 57.377 67.096 -13.461 1.00 62.06 190 ASN B N 1
ATOM 3164 C CA . ASN B 1 190 ? 56.792 67.888 -14.537 1.00 64.56 190 ASN B CA 1
ATOM 3165 C C . ASN B 1 190 ? 56.287 69.228 -14.017 1.00 62.95 190 ASN B C 1
ATOM 3166 O O . ASN B 1 190 ? 55.463 69.879 -14.677 1.00 66.33 190 ASN B O 1
ATOM 3168 N N . GLY B 1 191 ? 56.727 69.629 -12.829 1.00 56.36 191 GLY B N 1
ATOM 3169 C CA . GLY B 1 191 ? 56.404 70.933 -12.300 1.00 59.70 191 GLY B CA 1
ATOM 3170 C C . GLY B 1 191 ? 55.241 70.995 -11.344 1.00 57.75 191 GLY B C 1
ATOM 3171 O O . GLY B 1 191 ? 54.875 72.099 -10.923 1.00 59.14 191 GLY B O 1
ATOM 3172 N N . ASN B 1 192 ? 54.667 69.858 -10.964 1.00 57.16 192 ASN B N 1
ATOM 3173 C CA . ASN B 1 192 ? 53.503 69.823 -10.085 1.00 53.81 192 ASN B CA 1
ATOM 3174 C C . ASN B 1 192 ? 53.913 69.302 -8.723 1.00 45.07 192 ASN B C 1
ATOM 3175 O O . ASN B 1 192 ? 54.636 68.303 -8.634 1.00 46.22 192 ASN B O 1
ATOM 3180 N N . GLN B 1 193 ? 53.454 69.983 -7.682 1.00 41.07 193 GLN B N 1
ATOM 3181 C CA . GLN B 1 193 ? 53.647 69.533 -6.313 1.00 40.21 193 GLN B CA 1
ATOM 3182 C C . GLN B 1 193 ? 52.641 68.429 -6.000 1.00 37.36 193 GLN B C 1
ATOM 3183 O O . GLN B 1 193 ? 51.430 68.610 -6.151 1.00 33.23 193 GLN B O 1
ATOM 3189 N N . VAL B 1 194 ? 53.136 67.271 -5.585 1.00 35.74 194 VAL B N 1
ATOM 3190 C CA . VAL B 1 194 ? 52.265 66.151 -5.234 1.00 33.05 194 VAL B CA 1
ATOM 3191 C C . VAL B 1 194 ? 52.729 65.570 -3.908 1.00 27.48 194 VAL B C 1
ATOM 3192 O O . VAL B 1 194 ? 53.847 65.820 -3.451 1.00 25.74 194 VAL B O 1
ATOM 3196 N N . GLN B 1 195 ? 51.867 64.753 -3.314 1.00 27.89 195 GLN B N 1
ATOM 3197 C CA . GLN B 1 195 ? 52.227 64.106 -2.058 1.00 25.59 195 GLN B CA 1
ATOM 3198 C C . GLN B 1 195 ? 53.263 63.026 -2.319 1.00 30.07 195 GLN B C 1
ATOM 3199 O O . GLN B 1 195 ? 53.020 62.100 -3.090 1.00 29.77 195 GLN B O 1
ATOM 3205 N N . VAL B 1 196 ? 54.444 63.186 -1.733 1.00 26.96 196 VAL B N 1
ATOM 3206 C CA . VAL B 1 196 ? 55.527 62.243 -1.941 1.00 27.57 196 VAL B CA 1
ATOM 3207 C C . VAL B 1 196 ? 55.871 61.485 -0.681 1.00 28.34 196 VAL B C 1
ATOM 3208 O O . VAL B 1 196 ? 56.466 60.402 -0.784 1.00 28.56 196 VAL B O 1
ATOM 3212 N N . SER B 1 197 ? 55.571 62.021 0.504 1.00 26.86 197 SER B N 1
ATOM 3213 C CA . SER B 1 197 ? 55.828 61.223 1.695 1.00 24.33 197 SER B CA 1
ATOM 3214 C C . SER B 1 197 ? 54.868 61.693 2.766 1.00 26.90 197 SER B C 1
ATOM 3215 O O . SER B 1 197 ? 54.059 62.592 2.528 1.00 25.92 197 SER B O 1
ATOM 3218 N N . PHE B 1 198 ? 54.950 61.081 3.949 1.00 24.62 198 PHE B N 1
ATOM 3219 C CA . PHE B 1 198 ? 53.900 61.256 4.956 1.00 28.20 198 PHE B CA 1
ATOM 3220 C C . PHE B 1 198 ? 54.521 61.276 6.331 1.00 27.11 198 PHE B C 1
ATOM 3221 O O . PHE B 1 198 ? 55.238 60.351 6.697 1.00 23.48 198 PHE B O 1
ATOM 3229 N N . ASP B 1 199 ? 54.266 62.343 7.075 1.00 23.69 199 ASP B N 1
ATOM 3230 C CA . ASP B 1 199 ? 54.700 62.429 8.455 1.00 21.33 199 ASP B CA 1
ATOM 3231 C C . ASP B 1 199 ? 53.617 61.818 9.329 1.00 27.34 199 ASP B C 1
ATOM 3232 O O . ASP B 1 199 ? 52.471 62.301 9.331 1.00 22.02 199 ASP B O 1
ATOM 3237 N N . ILE B 1 200 ? 53.991 60.823 10.112 1.00 21.22 200 ILE B N 1
ATOM 3238 C CA . ILE B 1 200 ? 53.059 60.126 10.997 1.00 19.50 200 ILE B CA 1
ATOM 3239 C C . ILE B 1 200 ? 53.204 60.703 12.397 1.00 24.46 200 ILE B C 1
ATOM 3240 O O . ILE B 1 200 ? 54.314 60.745 12.973 1.00 24.74 200 ILE B O 1
ATOM 3245 N N . TRP B 1 201 ? 52.078 61.161 12.908 1.00 22.44 201 TRP B N 1
ATOM 3246 C CA . TRP B 1 201 ? 51.903 61.744 14.225 1.00 20.72 201 TRP B CA 1
ATOM 3247 C C . TRP B 1 201 ? 50.947 60.878 15.043 1.00 23.03 201 TRP B C 1
ATOM 3248 O O . TRP B 1 201 ? 50.004 60.308 14.500 1.00 26.11 201 TRP B O 1
ATOM 3259 N N . ARG B 1 202 ? 51.130 60.838 16.358 1.00 22.50 202 ARG B N 1
ATOM 3260 C CA . ARG B 1 202 ? 50.154 60.208 17.237 1.00 23.09 202 ARG B CA 1
ATOM 3261 C C . ARG B 1 202 ? 49.347 61.299 17.922 1.00 25.35 202 ARG B C 1
ATOM 3262 O O . ARG B 1 202 ? 49.908 62.211 18.524 1.00 24.49 202 ARG B O 1
ATOM 3270 N N . GLU B 1 203 ? 48.039 61.227 17.776 1.00 22.41 203 GLU B N 1
ATOM 3271 C CA . GLU B 1 203 ? 47.100 62.111 18.453 1.00 23.98 203 GLU B CA 1
ATOM 3272 C C . GLU B 1 203 ? 46.602 61.355 19.673 1.00 24.40 203 GLU B C 1
ATOM 3273 O O . GLU B 1 203 ? 45.989 60.288 19.523 1.00 21.32 203 GLU B O 1
ATOM 3279 N N . GLN B 1 204 ? 46.908 61.852 20.872 1.00 20.48 204 GLN B N 1
ATOM 3280 C CA . GLN B 1 204 ? 46.751 61.0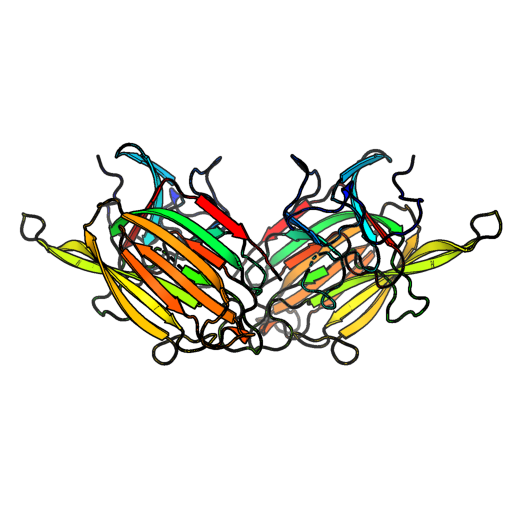37 22.075 1.00 20.14 204 GLN B CA 1
ATOM 3281 C C . GLN B 1 204 ? 46.031 61.822 23.168 1.00 23.76 204 GLN B C 1
ATOM 3282 O O . GLN B 1 204 ? 46.215 63.038 23.314 1.00 23.30 204 GLN B O 1
ATOM 3288 N N . ILE B 1 205 ? 45.243 61.108 23.973 1.00 21.23 205 ILE B N 1
ATOM 3289 C CA . ILE B 1 205 ? 44.517 61.763 25.057 1.00 19.24 205 ILE B CA 1
ATOM 3290 C C . ILE B 1 205 ? 45.493 62.237 26.120 1.00 22.28 205 ILE B C 1
ATOM 3291 O O . ILE B 1 205 ? 46.472 61.554 26.431 1.00 23.05 205 ILE B O 1
ATOM 3296 N N . ASN B 1 206 ? 45.192 63.416 26.706 1.00 23.67 206 ASN B N 1
ATOM 3297 C CA . ASN B 1 206 ? 45.844 63.915 27.923 1.00 26.85 206 ASN B CA 1
ATOM 3298 C C . ASN B 1 206 ? 45.236 63.311 29.182 1.00 28.69 206 ASN B C 1
ATOM 3299 O O . ASN B 1 206 ? 45.897 63.237 30.218 1.00 28.92 206 ASN B O 1
ATOM 3304 N N . PHE B 1 207 ? 43.971 62.921 29.099 1.00 25.02 207 PHE B N 1
ATOM 3305 C CA . PHE B 1 207 ? 43.193 62.331 30.168 1.00 28.24 207 PHE B CA 1
ATOM 3306 C C . PHE B 1 207 ? 42.058 61.574 29.503 1.00 26.48 207 PHE B C 1
ATOM 3307 O O . PHE B 1 207 ? 41.714 61.817 28.333 1.00 24.22 207 PHE B O 1
ATOM 3315 N N . ARG B 1 208 ? 41.469 60.657 30.256 1.00 25.16 208 ARG B N 1
ATOM 3316 C CA . ARG B 1 208 ? 40.444 59.808 29.669 1.00 21.86 208 ARG B CA 1
ATOM 3317 C C . ARG B 1 208 ? 39.326 60.630 29.063 1.00 23.11 208 ARG B C 1
ATOM 3318 O O . ARG B 1 208 ? 38.757 61.502 29.716 1.00 26.54 208 ARG B O 1
ATOM 3326 N N . GLY B 1 209 ? 38.962 60.314 27.822 1.00 22.61 209 GLY B N 1
ATOM 3327 C CA . GLY B 1 209 ? 37.873 61.022 27.169 1.00 22.60 209 GLY B CA 1
ATOM 3328 C C . GLY B 1 209 ? 38.266 62.357 26.569 1.00 23.31 209 GLY B C 1
ATOM 3329 O O . GLY B 1 209 ? 37.405 63.024 25.981 1.00 25.16 209 GLY B O 1
ATOM 3330 N N . GLY B 1 210 ? 39.536 62.740 26.678 1.00 24.52 210 GLY B N 1
ATOM 3331 C CA . GLY B 1 210 ? 39.968 64.039 26.181 1.00 23.12 210 GLY B CA 1
ATOM 3332 C C . GLY B 1 210 ? 39.761 64.188 24.680 1.00 28.76 210 GLY B C 1
ATOM 3333 O O . GLY B 1 210 ? 39.955 63.251 23.890 1.00 23.92 210 GLY B O 1
ATOM 3334 N N . SER B 1 211 ? 39.416 65.401 24.283 1.00 21.56 211 SER B N 1
ATOM 3335 C CA . SER B 1 211 ? 39.280 65.738 22.874 1.00 25.97 211 SER B CA 1
ATOM 3336 C C . SER B 1 211 ? 39.688 67.197 22.677 1.00 27.02 211 SER B C 1
ATOM 3337 O O . SER B 1 211 ? 39.771 67.964 23.639 1.00 29.34 211 SER B O 1
ATOM 3340 N N . GLY B 1 212 ? 39.922 67.573 21.422 1.00 32.35 212 GLY B N 1
ATOM 3341 C CA . GLY B 1 212 ? 40.230 68.962 21.079 1.00 33.04 212 GLY B CA 1
ATOM 3342 C C . GLY B 1 212 ? 41.615 69.375 21.549 1.00 35.69 212 GLY B C 1
ATOM 3343 O O . GLY B 1 212 ? 42.420 68.585 22.029 1.00 24.29 212 GLY B O 1
ATOM 3344 N N . SER B 1 213 ? 41.865 70.684 21.444 1.00 32.90 213 SER B N 1
ATOM 3345 C CA . SER B 1 213 ? 43.182 71.226 21.762 1.00 28.03 213 SER B CA 1
ATOM 3346 C C . SER B 1 213 ? 43.588 70.945 23.195 1.00 27.68 213 SER B C 1
ATOM 3347 O O . SER B 1 213 ? 44.749 70.616 23.476 1.00 28.85 213 SER B O 1
ATOM 3350 N N . ALA B 1 214 ? 42.653 71.095 24.126 1.00 23.29 214 ALA B N 1
ATOM 3351 C CA . ALA B 1 214 ? 42.961 70.912 25.530 1.00 30.47 214 ALA B CA 1
ATOM 3352 C C . ALA B 1 214 ? 43.033 69.445 25.910 1.00 28.72 214 ALA B C 1
ATOM 3353 O O . ALA B 1 214 ? 43.694 69.090 26.894 1.00 26.95 214 ALA B O 1
ATOM 3355 N N . GLY B 1 215 ? 42.383 68.576 25.141 1.00 26.76 215 GLY B N 1
ATOM 3356 C CA . GLY B 1 215 ? 42.232 67.209 25.585 1.00 25.34 215 GLY B CA 1
ATOM 3357 C C . GLY B 1 215 ? 43.156 66.188 24.957 1.00 23.23 215 GLY B C 1
ATOM 3358 O O . GLY B 1 215 ? 43.254 65.047 25.453 1.00 22.88 215 GLY B O 1
ATOM 3359 N N . ARG B 1 216 ? 43.848 66.573 23.887 1.00 22.98 216 ARG B N 1
ATOM 3360 C CA . ARG B 1 216 ? 44.749 65.667 23.174 1.00 22.31 216 ARG B CA 1
ATOM 3361 C C . ARG B 1 216 ? 46.037 66.379 22.817 1.00 26.58 216 ARG B C 1
ATOM 3362 O O . ARG B 1 216 ? 46.048 67.588 22.580 1.00 25.12 216 ARG B O 1
ATOM 3370 N N . THR B 1 217 ? 47.102 65.607 22.739 1.00 24.28 217 THR B N 1
ATOM 3371 C CA . THR B 1 217 ? 48.437 66.086 22.402 1.00 22.28 217 THR B CA 1
ATOM 3372 C C . THR B 1 217 ? 48.880 65.390 21.123 1.00 28.48 217 THR B C 1
ATOM 3373 O O . THR B 1 217 ? 48.528 64.227 20.882 1.00 25.01 217 THR B O 1
ATOM 3377 N N . GLU B 1 218 ? 49.642 66.096 20.298 1.00 20.91 218 GLU B N 1
ATOM 3378 C CA . GLU B 1 218 ? 50.113 65.574 19.026 1.00 23.67 218 GLU B CA 1
ATOM 3379 C C . GLU B 1 218 ? 51.612 65.349 19.128 1.00 29.47 218 GLU B C 1
ATOM 3380 O O . GLU B 1 218 ? 52.347 66.275 19.489 1.00 28.64 218 GLU B O 1
ATOM 3386 N N . VAL B 1 219 ? 52.055 64.128 18.822 1.00 21.16 219 VAL B N 1
ATOM 3387 C CA . VAL B 1 219 ? 53.450 63.709 18.953 1.00 22.99 219 VAL B CA 1
ATOM 3388 C C . VAL B 1 219 ? 53.929 63.157 17.615 1.00 26.73 219 VAL B C 1
ATOM 3389 O O . VAL B 1 219 ? 53.360 62.182 17.097 1.00 22.80 219 VAL B O 1
ATOM 3393 N N . PHE B 1 220 ? 54.973 63.758 17.060 1.00 21.31 220 PHE B N 1
ATOM 3394 C CA . PHE B 1 220 ? 55.496 63.290 15.797 1.00 25.15 220 PHE B CA 1
ATOM 3395 C C . PHE B 1 220 ? 56.232 61.968 16.000 1.00 23.46 220 PHE B C 1
ATOM 3396 O O . PHE B 1 220 ? 57.018 61.807 16.943 1.00 23.94 220 PHE B O 1
ATOM 3404 N N . LEU B 1 221 ? 55.980 61.021 15.099 1.00 21.87 221 LEU B N 1
ATOM 3405 C CA . LEU B 1 221 ? 56.588 59.695 15.160 1.00 21.75 221 LEU B CA 1
ATOM 3406 C C . LEU B 1 221 ? 57.651 59.560 14.078 1.00 26.44 221 LEU B C 1
ATOM 3407 O O . LEU B 1 221 ? 58.840 59.548 14.393 1.00 26.94 221 LEU B O 1
ATOM 3412 N N . LYS B 1 222 ? 57.266 59.499 12.804 1.00 26.61 222 LYS B N 1
ATOM 3413 C CA . LYS B 1 222 ? 58.302 59.334 11.784 1.00 26.90 222 LYS B CA 1
ATOM 3414 C C . LYS B 1 222 ? 57.702 59.550 10.404 1.00 26.18 222 LYS B C 1
ATOM 3415 O O . LYS B 1 222 ? 56.489 59.550 10.237 1.00 25.98 222 LYS B O 1
ATOM 3421 N N . ASN B 1 223 ? 58.574 59.733 9.414 1.00 23.62 223 ASN B N 1
ATOM 3422 C CA . ASN B 1 223 ? 58.181 59.933 8.023 1.00 24.78 223 ASN B CA 1
ATOM 3423 C C . ASN B 1 223 ? 58.292 58.607 7.275 1.00 28.74 223 ASN B C 1
ATOM 3424 O O . ASN B 1 223 ? 59.207 57.817 7.530 1.00 25.73 223 ASN B O 1
ATOM 3429 N N . VAL B 1 224 ? 57.360 58.354 6.355 1.00 26.59 224 VAL B N 1
ATOM 3430 C CA . VAL B 1 224 ? 57.441 57.188 5.468 1.00 29.53 224 VAL B CA 1
ATOM 3431 C C . VAL B 1 224 ? 57.112 57.659 4.058 1.00 28.28 224 VAL B C 1
ATOM 3432 O O . VAL B 1 224 ? 56.316 58.577 3.863 1.00 27.14 224 VAL B O 1
ATOM 3436 N N . LEU B 1 225 ? 57.745 57.051 3.068 1.00 28.19 225 LEU B N 1
ATOM 3437 C CA . LEU B 1 225 ? 57.549 57.469 1.689 1.00 28.92 225 LEU B CA 1
ATOM 3438 C C . LEU B 1 225 ? 56.233 56.937 1.136 1.00 26.36 225 LEU B C 1
ATOM 3439 O O . LEU B 1 225 ? 55.730 55.896 1.576 1.00 25.96 225 LEU B O 1
ATOM 3444 N N . LYS B 1 226 ? 55.690 57.657 0.146 1.00 24.76 226 LYS B N 1
ATOM 3445 C CA . LYS B 1 226 ? 54.538 57.166 -0.623 1.00 26.84 226 LYS B CA 1
ATOM 3446 C C . LYS B 1 226 ? 54.830 55.809 -1.275 1.00 28.33 226 LYS B C 1
ATOM 3447 O O . LYS B 1 226 ? 55.912 55.588 -1.832 1.00 28.93 226 LYS B O 1
ATOM 3453 N N A ASN B 1 227 ? 53.871 54.894 -1.151 0.60 26.48 227 ASN B N 1
ATOM 3454 N N B ASN B 1 227 ? 53.874 54.886 -1.202 0.40 26.52 227 ASN B N 1
ATOM 3455 C CA A ASN B 1 227 ? 53.879 53.542 -1.721 0.60 27.86 227 ASN B CA 1
ATOM 3456 C CA B ASN B 1 227 ? 54.032 53.582 -1.860 0.40 27.98 227 ASN B CA 1
ATOM 3457 C C A ASN B 1 227 ? 54.961 52.644 -1.135 0.60 29.17 227 ASN B C 1
ATOM 3458 C C B ASN B 1 227 ? 54.834 52.599 -1.005 0.40 29.15 227 ASN B C 1
ATOM 3459 O O A ASN B 1 227 ? 55.117 51.530 -1.604 0.60 27.53 227 ASN B O 1
ATOM 3460 O O B ASN B 1 227 ? 54.647 51.383 -1.112 0.40 28.60 227 ASN B O 1
ATOM 3469 N N . GLU B 1 228 ? 55.722 53.099 -0.148 1.00 25.75 228 GLU B N 1
ATOM 3470 C CA . GLU B 1 228 ? 56.609 52.205 0.589 1.00 30.87 228 GLU B CA 1
ATOM 3471 C C . GLU B 1 228 ? 55.801 51.218 1.432 1.00 32.69 228 GLU B C 1
ATOM 3472 O O . GLU B 1 228 ? 54.834 51.598 2.091 1.00 26.94 228 GLU B O 1
ATOM 3478 N N . GLN B 1 229 ? 56.172 49.937 1.405 1.00 31.01 229 GLN B N 1
ATOM 3479 C CA . GLN B 1 229 ? 55.461 48.947 2.225 1.00 30.19 229 GLN B CA 1
ATOM 3480 C C . GLN B 1 229 ? 56.012 49.011 3.642 1.00 35.21 229 GLN B C 1
ATOM 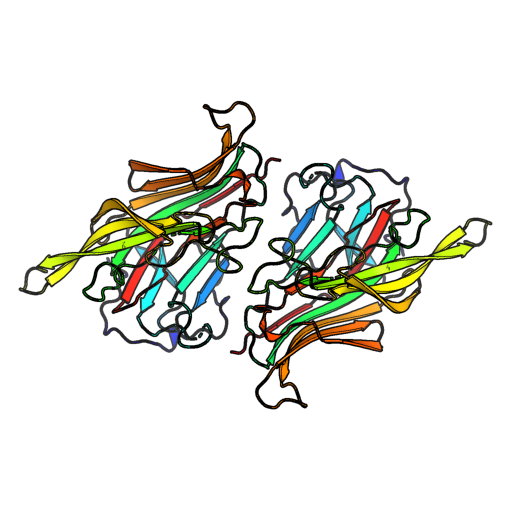3481 O O . GLN B 1 229 ? 57.215 48.813 3.856 1.00 34.53 229 GLN B O 1
ATOM 3487 N N . ILE B 1 230 ? 55.150 49.300 4.612 1.00 27.26 230 ILE B N 1
ATOM 3488 C CA . ILE B 1 230 ? 55.561 49.581 5.983 1.00 27.27 230 ILE B CA 1
ATOM 3489 C C . ILE B 1 230 ? 54.991 48.521 6.904 1.00 28.15 230 ILE B C 1
ATOM 3490 O O . ILE B 1 230 ? 53.762 48.356 6.994 1.00 25.70 230 ILE B O 1
ATOM 3495 N N . ASP B 1 231 ? 55.874 47.834 7.619 1.00 28.54 231 ASP B N 1
ATOM 3496 C CA . ASP B 1 231 ? 55.427 46.893 8.636 1.00 28.21 231 ASP B CA 1
ATOM 3497 C C . ASP B 1 231 ? 54.831 47.652 9.808 1.00 26.12 231 ASP B C 1
ATOM 3498 O O . ASP B 1 231 ? 55.449 48.584 10.337 1.00 24.68 231 ASP B O 1
ATOM 3503 N N . ILE B 1 232 ? 53.661 47.208 10.253 1.00 24.44 232 ILE B N 1
ATOM 3504 C CA . ILE B 1 232 ? 52.912 47.853 11.335 1.00 22.65 232 ILE B CA 1
ATOM 3505 C C . ILE B 1 232 ? 52.621 46.844 12.433 1.00 26.95 232 ILE B C 1
ATOM 3506 O O . ILE B 1 232 ? 52.207 45.703 12.159 1.00 26.43 232 ILE B O 1
ATOM 3511 N N . GLU B 1 233 ? 52.828 47.271 13.672 1.00 23.38 233 GLU B N 1
ATOM 3512 C CA . GLU B 1 233 ? 52.249 46.593 14.807 1.00 22.37 233 GLU B CA 1
ATOM 3513 C C . GLU B 1 233 ? 51.611 47.623 15.720 1.00 25.91 233 GLU B C 1
ATOM 3514 O O . GLU B 1 233 ? 52.179 48.687 15.958 1.00 25.45 233 GLU B O 1
ATOM 3520 N N . LEU B 1 234 ? 50.454 47.296 16.275 1.00 22.07 234 LEU B N 1
ATOM 3521 C CA . LEU B 1 234 ? 49.886 48.097 17.353 1.00 24.10 234 LEU B CA 1
ATOM 3522 C C . LEU B 1 234 ? 49.433 47.141 18.432 1.00 25.11 234 LEU B C 1
ATOM 3523 O O . LEU B 1 234 ? 48.636 46.235 18.159 1.00 25.50 234 LEU B O 1
ATOM 3528 N N . GLU B 1 235 ? 49.946 47.324 19.652 1.00 20.84 235 GLU B N 1
ATOM 3529 C CA . GLU B 1 235 ? 49.523 46.507 20.773 1.00 20.82 235 GLU B CA 1
ATOM 3530 C C . GLU B 1 235 ? 49.028 47.430 21.860 1.00 23.16 235 GLU B C 1
ATOM 3531 O O . GLU B 1 235 ? 49.738 48.353 22.266 1.00 25.75 235 GLU B O 1
ATOM 3537 N N . VAL B 1 236 ? 47.796 47.207 22.303 1.00 23.20 236 VAL B N 1
ATOM 3538 C CA . VAL B 1 236 ? 47.168 47.997 23.351 1.00 21.93 236 VAL B CA 1
ATOM 3539 C C . VAL B 1 236 ? 46.853 47.029 24.487 1.00 24.33 236 VAL B C 1
ATOM 3540 O O . VAL B 1 236 ? 46.126 46.042 24.270 1.00 20.91 236 VAL B O 1
ATOM 3544 N N . GLY B 1 237 ? 47.369 47.307 25.687 1.00 25.05 237 GLY B N 1
ATOM 3545 C CA . GLY B 1 237 ? 47.263 46.271 26.706 1.00 26.69 237 GLY B CA 1
ATOM 3546 C C . GLY B 1 237 ? 47.633 46.779 28.084 1.00 26.66 237 GLY B C 1
ATOM 3547 O O . GLY B 1 237 ? 47.894 47.965 28.287 1.00 22.92 237 GLY B O 1
ATOM 3548 N N . PHE B 1 238 ? 47.624 45.857 29.048 1.00 25.96 238 PHE B N 1
ATOM 3549 C CA . PHE B 1 238 ? 47.948 46.179 30.432 1.00 28.01 238 PHE B CA 1
ATOM 3550 C C . PHE B 1 238 ? 49.159 45.358 30.846 1.00 28.39 238 PHE B C 1
ATOM 3551 O O . PHE B 1 238 ? 49.266 44.171 30.496 1.00 29.28 238 PHE B O 1
ATOM 3559 N N . ARG B 1 239 ? 50.098 46.001 31.535 1.00 29.31 239 ARG B N 1
ATOM 3560 C CA . ARG B 1 239 ? 51.284 45.291 32.000 1.00 32.50 239 ARG B CA 1
ATOM 3561 C C . ARG B 1 239 ? 51.608 45.749 33.416 1.00 35.66 239 ARG B C 1
ATOM 3562 O O . ARG B 1 239 ? 51.145 46.796 33.874 1.00 32.02 239 ARG B O 1
ATOM 3570 N N . ASP B 1 240 ? 52.393 44.945 34.130 1.00 38.85 240 ASP B N 1
ATOM 3571 C CA . ASP B 1 240 ? 52.763 45.348 35.484 1.00 41.61 240 ASP B CA 1
ATOM 3572 C C . ASP B 1 240 ? 53.574 46.637 35.428 1.00 34.76 240 ASP B C 1
ATOM 3573 O O . ASP B 1 240 ? 54.416 46.815 34.546 1.00 38.55 240 ASP B O 1
ATOM 3578 N N . ASP B 1 241 ? 53.268 47.550 36.333 1.00 38.67 241 ASP B N 1
ATOM 3579 C CA . ASP B 1 241 ? 54.028 48.781 36.502 1.00 46.70 241 ASP B CA 1
ATOM 3580 C C . ASP B 1 241 ? 55.304 48.487 37.280 1.00 54.68 241 ASP B C 1
ATOM 3581 O O . ASP B 1 241 ? 55.226 48.192 38.477 1.00 53.08 241 ASP B O 1
ATOM 3586 N N . PRO B 1 242 ? 56.485 48.569 36.661 1.00 54.59 242 PRO B N 1
ATOM 3587 C CA . PRO B 1 242 ? 57.721 48.296 37.426 1.00 59.75 242 PRO B CA 1
ATOM 3588 C C . PRO B 1 242 ? 57.871 49.171 38.669 1.00 63.14 242 PRO B C 1
ATOM 3589 O O . PRO B 1 242 ? 58.110 48.663 39.775 1.00 64.90 242 PRO B O 1
ATOM 3593 N N . ASN B 1 243 ? 57.707 50.481 38.516 1.00 55.25 243 ASN B N 1
ATOM 3594 C CA . ASN B 1 243 ? 57.896 51.411 39.620 1.00 64.69 243 ASN B CA 1
ATOM 3595 C C . ASN B 1 243 ? 56.835 51.275 40.693 1.00 65.61 243 ASN B C 1
ATOM 3596 O O . ASN B 1 243 ? 56.951 51.945 41.723 1.00 66.82 243 ASN B O 1
ATOM 3601 N N . ASN B 1 244 ? 55.778 50.499 40.455 1.00 63.75 244 ASN B N 1
ATOM 3602 C CA . ASN B 1 244 ? 54.728 50.274 41.450 1.00 62.93 244 ASN B CA 1
ATOM 3603 C C . ASN B 1 244 ? 54.284 48.814 41.338 1.00 69.03 244 ASN B C 1
ATOM 3604 O O . ASN B 1 244 ? 53.422 48.485 40.507 1.00 66.98 244 ASN B O 1
ATOM 3609 N N . PRO B 1 245 ? 54.807 47.920 42.203 1.00 68.63 245 PRO B N 1
ATOM 3610 C CA . PRO B 1 245 ? 54.596 46.470 42.021 1.00 68.22 245 PRO B CA 1
ATOM 3611 C C . PRO B 1 245 ? 53.185 46.025 41.635 1.00 72.71 245 PRO B C 1
ATOM 3612 O O . PRO B 1 245 ? 52.985 45.441 40.560 1.00 70.67 245 PRO B O 1
ATOM 3614 N N . GLY B 1 246 ? 52.197 46.280 42.494 1.00 69.38 246 GLY B N 1
ATOM 3615 C CA . GLY B 1 246 ? 50.885 45.700 42.257 1.00 66.97 246 GLY B CA 1
ATOM 3616 C C . GLY B 1 246 ? 49.964 46.443 41.316 1.00 60.76 246 GLY B C 1
ATOM 3617 O O . GLY B 1 246 ? 48.816 46.021 41.142 1.00 57.32 246 GLY B O 1
ATOM 3618 N N . GLN B 1 247 ? 50.412 47.551 40.731 1.00 58.88 247 GLN B N 1
ATOM 3619 C CA . GLN B 1 247 ? 49.599 48.365 39.839 1.00 51.55 247 GLN B CA 1
ATOM 3620 C C . GLN B 1 247 ? 49.903 48.020 38.377 1.00 44.64 247 GLN B C 1
ATOM 3621 O O . GLN B 1 247 ? 50.868 47.334 38.049 1.00 46.55 247 GLN B O 1
ATOM 3623 N N . THR B 1 248 ? 49.050 48.492 37.483 1.00 42.08 248 THR B N 1
ATOM 3624 C CA . THR B 1 248 ? 49.250 48.242 36.063 1.00 39.94 248 THR B CA 1
ATOM 3625 C C . THR B 1 248 ? 49.464 49.560 35.335 1.00 27.22 248 THR B C 1
ATOM 3626 O O . THR B 1 248 ? 49.070 50.630 35.805 1.00 30.84 248 THR B O 1
ATOM 3630 N N . LEU B 1 249 ? 50.093 49.430 34.179 1.00 31.93 249 LEU B N 1
ATOM 3631 C CA . LEU B 1 249 ? 50.177 50.446 33.157 1.00 29.53 249 LEU B CA 1
ATOM 3632 C C . LEU B 1 249 ? 49.313 49.992 31.987 1.00 31.24 249 LEU B C 1
ATOM 3633 O O . LEU B 1 249 ? 49.278 48.806 31.644 1.00 32.15 249 LEU B O 1
ATOM 3638 N N . HIS B 1 250 ? 48.603 50.936 31.404 1.00 27.19 250 HIS B N 1
ATOM 3639 C CA . HIS B 1 250 ? 47.809 50.728 30.197 1.00 24.46 250 HIS B CA 1
ATOM 3640 C C . HIS B 1 250 ? 48.585 51.372 29.054 1.00 21.24 250 HIS B C 1
ATOM 3641 O O . HIS B 1 250 ? 48.874 52.575 29.124 1.00 26.90 250 HIS B O 1
ATOM 3648 N N . TYR B 1 251 ? 48.991 50.581 28.059 1.00 28.33 251 TYR B N 1
ATOM 3649 C CA . TYR B 1 251 ? 49.882 51.061 27.012 1.00 25.30 251 TYR B CA 1
ATOM 3650 C C . TYR B 1 251 ? 49.248 50.927 25.637 1.00 24.92 251 TYR B C 1
ATOM 3651 O O . TYR B 1 251 ? 48.420 50.049 25.404 1.00 23.59 251 TYR B O 1
ATOM 3660 N N . ALA B 1 252 ? 49.680 51.799 24.729 1.00 23.92 252 ALA B N 1
ATOM 3661 C CA . ALA B 1 252 ? 49.430 51.683 23.290 1.00 25.37 252 ALA B CA 1
ATOM 3662 C C . ALA B 1 252 ? 50.816 51.760 22.656 1.00 28.62 252 ALA B C 1
ATOM 3663 O O . ALA B 1 252 ? 51.404 52.838 22.556 1.00 27.18 252 ALA B O 1
ATOM 3665 N N . ASP B 1 253 ? 51.378 50.617 22.297 1.00 23.09 253 ASP B N 1
ATOM 3666 C CA . ASP B 1 253 ? 52.741 50.533 21.795 1.00 28.12 253 ASP B CA 1
ATOM 3667 C C . ASP B 1 253 ? 52.689 50.165 20.329 1.00 28.07 253 ASP B C 1
ATOM 3668 O O . ASP B 1 253 ? 52.134 49.120 19.969 1.00 25.80 253 ASP B O 1
ATOM 3673 N N . ALA B 1 254 ? 53.296 50.990 19.495 1.00 25.81 254 ALA B N 1
ATOM 3674 C CA . ALA B 1 254 ? 53.294 50.789 18.056 1.00 22.38 254 ALA B CA 1
ATOM 3675 C C . ALA B 1 254 ? 54.695 50.468 17.548 1.00 24.73 254 ALA B C 1
ATOM 3676 O O . ALA B 1 254 ? 55.691 50.879 18.138 1.00 28.17 254 ALA B O 1
ATOM 3678 N N . LYS B 1 255 ? 54.762 49.711 16.461 1.00 24.91 255 LYS B N 1
ATOM 3679 C CA . LYS B 1 255 ? 55.971 49.577 15.658 1.00 28.56 255 LYS B CA 1
ATOM 3680 C C . LYS B 1 255 ? 55.644 50.016 14.248 1.00 24.80 255 LYS B C 1
ATOM 3681 O O . LYS B 1 255 ? 54.666 49.538 13.666 1.00 26.12 255 LYS B O 1
ATOM 3687 N N . ILE B 1 256 ? 56.447 50.929 13.704 1.00 22.74 256 ILE B N 1
ATOM 3688 C CA . ILE B 1 256 ? 56.222 51.452 12.363 1.00 23.42 256 ILE B CA 1
ATOM 3689 C C . ILE B 1 256 ? 57.525 51.345 11.607 1.00 28.02 256 ILE B C 1
ATOM 3690 O O . ILE B 1 256 ? 58.492 52.040 11.947 1.00 27.57 256 ILE B O 1
ATOM 3695 N N . GLY B 1 257 ? 57.549 50.497 10.579 1.00 28.54 257 GLY B N 1
ATOM 3696 C CA . GLY B 1 257 ? 58.778 50.309 9.797 1.00 31.54 257 GLY B CA 1
ATOM 3697 C C . GLY B 1 257 ? 59.963 49.922 10.647 1.00 39.12 257 GLY B C 1
ATOM 3698 O O . GLY B 1 257 ? 61.080 50.408 10.429 1.00 36.10 257 GLY B O 1
ATOM 3699 N N . GLY B 1 258 ? 59.741 49.056 11.629 1.00 34.47 258 GLY B N 1
ATOM 3700 C CA . GLY B 1 258 ? 60.821 48.594 12.442 1.00 34.26 258 GLY B CA 1
ATOM 3701 C C . GLY B 1 258 ? 61.157 49.460 13.629 1.00 36.86 258 GLY B C 1
ATOM 3702 O O . GLY B 1 258 ? 61.962 49.026 14.457 1.00 38.99 258 GLY B O 1
ATOM 3703 N N . GLU B 1 259 ? 60.571 50.664 13.762 1.00 26.36 259 GLU B N 1
ATOM 3704 C CA . GLU B 1 259 ? 60.895 51.526 14.895 1.00 27.93 259 GLU B CA 1
ATOM 3705 C C . GLU B 1 259 ? 59.757 51.503 15.909 1.00 29.02 259 GLU B C 1
ATOM 3706 O O . GLU B 1 259 ? 58.578 51.535 15.526 1.00 27.33 259 GLU B O 1
ATOM 3712 N N . GLU B 1 260 ? 60.110 51.418 17.198 1.00 27.59 260 GLU B N 1
ATOM 3713 C CA . GLU B 1 260 ? 59.124 51.378 18.282 1.00 28.48 260 GLU B CA 1
ATOM 3714 C C . GLU B 1 260 ? 58.685 52.784 18.701 1.00 32.79 260 GLU B C 1
ATOM 3715 O O . GLU B 1 260 ? 59.517 53.678 18.885 1.00 26.47 260 GLU B O 1
ATOM 3721 N N . PHE B 1 261 ? 57.381 52.945 18.954 1.00 25.48 261 PHE B N 1
ATOM 3722 C CA . PHE B 1 261 ? 56.820 54.180 19.493 1.00 23.15 261 PHE B CA 1
ATOM 3723 C C . PHE B 1 261 ? 55.915 53.762 20.627 1.00 24.76 261 PHE B C 1
ATOM 3724 O O . PHE B 1 261 ? 54.751 53.413 20.411 1.00 25.89 261 PHE B O 1
ATOM 3732 N N . ASN B 1 262 ? 56.460 53.757 21.843 1.00 27.09 262 ASN B N 1
ATOM 3733 C CA . ASN B 1 262 ? 55.722 53.252 22.989 1.00 29.19 262 ASN B CA 1
ATOM 3734 C C . ASN B 1 262 ? 55.123 54.411 23.759 1.00 31.35 262 ASN B C 1
ATOM 3735 O O . ASN B 1 262 ? 55.692 55.514 23.795 1.00 26.05 262 ASN B O 1
ATOM 3740 N N . TRP B 1 263 ? 53.949 54.164 24.348 1.00 25.48 263 TRP B N 1
ATOM 3741 C CA . TRP B 1 263 ? 53.246 55.234 25.037 1.00 25.25 263 TRP B CA 1
ATOM 3742 C C . TRP B 1 263 ? 52.347 54.643 26.114 1.00 30.84 263 TRP B C 1
ATOM 3743 O O . TRP B 1 263 ? 51.659 53.639 25.881 1.00 27.52 263 TRP B O 1
ATOM 3754 N N . ASN B 1 264 ? 52.344 55.271 27.295 1.00 26.54 264 ASN B N 1
ATOM 3755 C CA . ASN B 1 264 ? 51.485 54.832 28.380 1.00 26.75 264 ASN B CA 1
ATOM 3756 C C . ASN B 1 264 ? 50.264 55.728 28.414 1.00 26.79 264 ASN B C 1
ATOM 3757 O O . ASN B 1 264 ? 50.380 56.962 28.377 1.00 25.56 264 ASN B O 1
ATOM 3762 N N . ILE B 1 265 ? 49.097 55.095 28.460 1.00 25.36 265 ILE B N 1
ATOM 3763 C CA . ILE B 1 265 ? 47.797 55.757 28.470 1.00 24.71 265 ILE B CA 1
ATOM 3764 C C . ILE B 1 265 ? 47.517 56.330 29.850 1.00 26.93 265 ILE B C 1
ATOM 3765 O O . ILE B 1 265 ? 47.717 55.633 30.852 1.00 28.66 265 ILE B O 1
ATOM 3770 N N . PRO B 1 266 ? 47.014 57.560 29.949 1.00 24.97 266 PRO B N 1
ATOM 3771 C CA . PRO B 1 266 ? 46.746 58.151 31.262 1.00 29.25 266 PRO B CA 1
ATOM 3772 C C . PRO B 1 266 ? 45.622 57.452 31.994 1.00 29.74 266 PRO B C 1
ATOM 3773 O O . PRO B 1 266 ? 44.678 56.925 31.393 1.00 26.10 266 PRO B O 1
ATOM 3777 N N . GLU B 1 267 ? 45.715 57.495 33.321 1.00 27.75 267 GLU B N 1
ATOM 3778 C CA . GLU B 1 267 ? 44.718 56.928 34.224 1.00 29.58 267 GLU B CA 1
ATOM 3779 C C . GLU B 1 267 ? 44.484 55.450 33.895 1.00 27.43 267 GLU B C 1
ATOM 3780 O O . GLU B 1 267 ? 43.361 55.046 33.580 1.00 25.79 267 GLU B O 1
ATOM 3786 N N . PRO B 1 268 ? 45.517 54.630 33.965 1.00 28.38 268 PRO B N 1
ATOM 3787 C CA . PRO B 1 268 ? 45.334 53.206 33.610 1.00 29.94 268 PRO B CA 1
ATOM 3788 C C . PRO B 1 268 ? 44.261 52.536 34.454 1.00 30.21 268 PRO B C 1
ATOM 3789 O O . PRO B 1 268 ? 43.583 51.608 33.972 1.00 27.50 268 PRO B O 1
ATOM 3793 N N . GLU B 1 269 ? 44.033 53.029 35.678 1.00 28.72 269 GLU B N 1
ATOM 3794 C CA . GLU B 1 269 ? 43.090 52.369 36.576 1.00 34.02 269 GLU B CA 1
ATOM 3795 C C . GLU B 1 269 ? 41.630 52.597 36.174 1.00 31.75 269 GLU B C 1
ATOM 3796 O O . GLU B 1 269 ? 40.769 51.862 36.660 1.00 31.37 269 GLU B O 1
ATOM 3802 N N . ARG B 1 270 ? 41.315 53.575 35.286 1.00 26.83 270 ARG B N 1
ATOM 3803 C CA . ARG B 1 270 ? 39.932 53.740 34.840 1.00 25.55 270 ARG B CA 1
ATOM 3804 C C . ARG B 1 270 ? 39.598 52.954 33.566 1.00 25.43 270 ARG B C 1
ATOM 3805 O O . ARG B 1 270 ? 38.415 52.819 33.242 1.00 27.46 270 ARG B O 1
ATOM 3813 N N . GLY B 1 271 ? 40.601 52.469 32.833 1.00 26.74 271 GLY B N 1
ATOM 3814 C CA . GLY B 1 271 ? 40.334 51.757 31.587 1.00 24.70 271 GLY B CA 1
ATOM 3815 C C . GLY B 1 271 ? 39.750 50.383 31.877 1.00 27.23 271 GLY B C 1
ATOM 3816 O O . GLY B 1 271 ? 40.148 49.706 32.828 1.00 27.55 271 GLY B O 1
ATOM 3817 N N . ILE B 1 272 ? 38.772 49.974 31.074 1.00 22.99 272 ILE B N 1
ATOM 3818 C CA . ILE B 1 272 ? 38.187 48.641 31.232 1.00 28.94 272 ILE B CA 1
ATOM 3819 C C . ILE B 1 272 ? 38.553 47.684 30.112 1.00 27.40 272 ILE B C 1
ATOM 3820 O O . ILE B 1 272 ? 38.173 46.513 30.202 1.00 26.30 272 ILE B O 1
ATOM 3825 N N . GLU B 1 273 ? 39.238 48.130 29.050 1.00 22.82 273 GLU B N 1
ATOM 3826 C CA . GLU B 1 273 ? 39.456 47.287 27.874 1.00 22.68 273 GLU B CA 1
ATOM 3827 C C . GLU B 1 273 ? 40.508 47.906 26.964 1.00 23.45 273 GLU B C 1
ATOM 3828 O O . GLU B 1 273 ? 40.895 49.069 27.114 1.00 23.50 273 GLU B O 1
ATOM 3834 N N . SER B 1 274 ? 40.923 47.121 25.982 1.00 21.98 274 SER B N 1
ATOM 3835 C CA . SER B 1 274 ? 41.834 47.566 24.943 1.00 21.94 274 SER B CA 1
ATOM 3836 C C . SER B 1 274 ? 41.271 47.187 23.590 1.00 23.90 274 SER B C 1
ATOM 3837 O O . SER B 1 274 ? 40.954 46.009 23.361 1.00 24.95 274 SER B O 1
ATOM 3840 N N . GLY B 1 275 ? 41.139 48.183 22.698 1.00 21.20 275 GLY B N 1
ATOM 3841 C CA . GLY B 1 275 ? 40.610 47.940 21.368 1.00 20.76 275 GLY B CA 1
ATOM 3842 C C . GLY B 1 275 ? 41.432 48.629 20.295 1.00 23.26 275 GLY B C 1
ATOM 3843 O O . GLY B 1 275 ? 42.123 49.617 20.536 1.00 23.76 275 GLY B O 1
ATOM 3844 N N . ILE B 1 276 ? 41.306 48.105 19.089 1.00 19.68 276 ILE B N 1
ATOM 3845 C CA . ILE B 1 276 ? 42.016 48.580 17.918 1.00 19.21 276 ILE B CA 1
ATOM 3846 C C . ILE B 1 276 ? 41.038 48.644 16.753 1.00 21.16 276 ILE B C 1
ATOM 3847 O O . ILE B 1 276 ? 40.195 47.760 16.599 1.00 21.98 276 ILE B O 1
ATOM 3852 N N . ARG B 1 277 ? 41.155 49.686 15.930 1.00 20.83 277 ARG B N 1
ATOM 3853 C CA . ARG B 1 277 ? 40.490 49.732 14.627 1.00 18.07 277 ARG B CA 1
ATOM 3854 C C . ARG B 1 277 ? 41.518 50.144 13.596 1.00 22.11 277 ARG B C 1
ATOM 3855 O O . ARG B 1 277 ? 42.488 50.831 13.926 1.00 20.84 277 ARG B O 1
ATOM 3863 N N . TYR B 1 278 ? 41.313 49.744 12.335 1.00 20.49 278 TYR B N 1
ATOM 3864 C CA . TYR B 1 278 ? 42.233 50.251 11.325 1.00 17.45 278 TYR B CA 1
ATOM 3865 C C . TYR B 1 278 ? 41.510 50.424 9.996 1.00 19.96 278 TYR B C 1
ATOM 3866 O O . TYR B 1 278 ? 40.384 49.967 9.818 1.00 21.96 278 TYR B O 1
ATOM 3875 N N . GLY B 1 279 ? 42.129 51.165 9.085 1.00 20.88 279 GLY B N 1
ATOM 3876 C CA . GLY B 1 279 ? 41.481 51.409 7.798 1.00 19.06 279 GLY B CA 1
ATOM 3877 C C . GLY B 1 279 ? 41.820 52.806 7.297 1.00 21.70 279 GLY B C 1
ATOM 3878 O O . GLY B 1 279 ? 42.996 53.094 7.080 1.00 20.21 279 GLY B O 1
ATOM 3879 N N . ALA B 1 280 ? 40.814 53.669 7.129 1.00 20.55 280 ALA B N 1
ATOM 3880 C CA . ALA B 1 280 ? 41.009 55.069 6.765 1.00 20.11 280 ALA B CA 1
ATOM 3881 C C . ALA B 1 280 ? 39.926 55.860 7.470 1.00 20.66 280 ALA B C 1
ATOM 3882 O O . ALA B 1 280 ? 38.768 55.440 7.449 1.00 20.89 280 ALA B O 1
ATOM 3884 N N . TYR B 1 281 ? 40.288 56.983 8.094 1.00 21.63 281 TYR B N 1
ATOM 3885 C CA . TYR B 1 281 ? 39.319 57.781 8.843 1.00 18.56 281 TYR B CA 1
ATOM 3886 C C . TYR B 1 281 ? 39.852 59.215 8.859 1.00 19.15 281 TYR B C 1
ATOM 3887 O O . TYR B 1 281 ? 41.070 59.401 9.005 1.00 19.99 281 TYR B O 1
ATOM 3896 N N . ARG B 1 282 ? 38.961 60.193 8.626 1.00 19.85 282 ARG B N 1
ATOM 3897 C CA . ARG B 1 282 ? 39.260 61.624 8.663 1.00 21.07 282 ARG B CA 1
ATOM 3898 C C . ARG B 1 282 ? 39.870 62.074 7.343 1.00 21.39 282 ARG B C 1
ATOM 3899 O O . ARG B 1 282 ? 40.928 61.587 6.912 1.00 21.45 282 ARG B O 1
ATOM 3907 N N . VAL B 1 283 ? 39.218 63.045 6.713 1.00 19.34 283 VAL B N 1
ATOM 3908 C CA . VAL B 1 283 ? 39.687 63.578 5.432 1.00 17.82 283 VAL B CA 1
ATOM 3909 C C . VAL B 1 283 ? 39.001 64.936 5.254 1.00 21.63 283 VAL B C 1
ATOM 3910 O O . VAL B 1 283 ? 37.998 65.068 4.553 1.00 23.87 283 VAL B O 1
ATOM 3914 N N . LYS B 1 284 ? 39.523 65.955 5.933 1.00 21.96 284 LYS B N 1
ATOM 3915 C CA . LYS B 1 284 ? 38.830 67.248 5.982 1.00 19.34 284 LYS B CA 1
ATOM 3916 C C . LYS B 1 284 ? 39.049 68.065 4.713 1.00 25.88 284 LYS B C 1
ATOM 3917 O O . LYS B 1 284 ? 38.413 69.108 4.530 1.00 25.50 284 LYS B O 1
ATOM 3923 N N . GLY B 1 285 ? 39.940 67.627 3.851 1.00 22.90 285 GLY B N 1
ATOM 3924 C CA . GLY B 1 285 ? 40.042 68.124 2.502 1.00 25.82 285 GLY B CA 1
ATOM 3925 C C . GLY B 1 285 ? 40.662 67.073 1.601 1.00 28.26 285 GLY B C 1
ATOM 3926 O O . GLY B 1 285 ? 41.559 66.340 2.027 1.00 26.89 285 GLY B O 1
ATOM 3927 N N . GLY B 1 286 ? 40.170 66.944 0.375 1.00 27.18 286 GLY B N 1
ATOM 3928 C CA . GLY B 1 286 ? 40.808 66.019 -0.567 1.00 26.49 286 GLY B CA 1
ATOM 3929 C C . GLY B 1 286 ? 40.399 64.559 -0.319 1.00 23.36 286 GLY B C 1
ATOM 3930 O O . GLY B 1 286 ? 39.228 64.248 -0.172 1.00 21.38 286 GLY B O 1
ATOM 3931 N N . ARG B 1 287 ? 41.389 63.677 -0.334 1.00 21.07 287 ARG B N 1
ATOM 3932 C CA . ARG B 1 287 ? 41.176 62.235 -0.401 1.00 22.01 287 ARG B CA 1
ATOM 3933 C C . ARG B 1 287 ? 42.262 61.523 0.409 1.00 21.49 287 ARG B C 1
ATOM 3934 O O . ARG B 1 287 ? 43.424 61.949 0.443 1.00 24.99 287 ARG B O 1
ATOM 3942 N N . ALA B 1 288 ? 41.883 60.417 1.039 1.00 23.34 288 ALA B N 1
ATOM 3943 C CA . ALA B 1 288 ? 42.836 59.542 1.696 1.00 23.65 288 ALA B CA 1
ATOM 3944 C C . ALA B 1 288 ? 42.770 58.170 1.036 1.00 22.65 288 ALA B C 1
ATOM 3945 O O . ALA B 1 288 ? 41.696 57.704 0.640 1.00 23.43 288 ALA B O 1
ATOM 3947 N N . GLN B 1 289 ? 43.937 57.545 0.898 1.00 22.03 289 GLN B N 1
ATOM 3948 C CA . GLN B 1 289 ? 44.084 56.234 0.277 1.00 22.18 289 GLN B CA 1
ATOM 3949 C C . GLN B 1 289 ? 45.139 55.477 1.078 1.00 20.92 289 GLN B C 1
ATOM 3950 O O . GLN B 1 289 ? 46.359 55.822 1.028 1.00 22.60 289 GLN B O 1
ATOM 3956 N N . PHE B 1 290 ? 44.651 54.468 1.801 1.00 22.03 290 PHE B N 1
ATOM 3957 C CA . PHE B 1 290 ? 45.492 53.551 2.557 1.00 20.86 290 PHE B CA 1
ATOM 3958 C C . PHE B 1 290 ? 45.256 52.147 2.007 1.00 23.54 290 PHE B C 1
ATOM 3959 O O . PHE B 1 290 ? 44.172 51.836 1.490 1.00 23.34 290 PHE B O 1
ATOM 3967 N N . ARG B 1 291 ? 46.303 51.316 2.099 1.00 24.42 291 ARG B N 1
ATOM 3968 C CA . ARG B 1 291 ? 46.307 49.925 1.621 1.00 23.06 291 ARG B CA 1
ATOM 3969 C C . ARG B 1 291 ? 46.835 49.054 2.752 1.00 25.81 291 ARG B C 1
ATOM 3970 O O . ARG B 1 291 ? 47.870 49.388 3.361 1.00 22.46 291 ARG B O 1
ATOM 3978 N N . TRP B 1 292 ? 46.141 47.941 3.034 1.00 22.34 292 TRP B N 1
ATOM 3979 C CA . TRP B 1 292 ? 46.518 47.060 4.137 1.00 21.62 292 TRP B CA 1
ATOM 3980 C C . TRP B 1 292 ? 46.654 45.633 3.649 1.00 26.99 292 TRP B C 1
ATOM 3981 O O . TRP B 1 292 ? 45.704 45.096 3.095 1.00 21.14 292 TRP B O 1
ATOM 3992 N N . ALA B 1 293 ? 47.801 45.014 3.900 1.00 26.47 293 ALA B N 1
ATOM 3993 C CA . ALA B 1 293 ? 47.997 43.613 3.528 1.00 27.12 293 ALA B CA 1
ATOM 3994 C C . ALA B 1 293 ? 48.440 42.805 4.734 1.00 28.49 293 ALA B C 1
ATOM 3995 O O . ALA B 1 293 ? 48.987 43.344 5.715 1.00 23.30 293 ALA B O 1
ATOM 3997 N N . ASN B 1 294 ? 48.226 41.477 4.628 1.00 26.46 294 ASN B N 1
ATOM 3998 C CA . ASN B 1 294 ? 48.719 40.531 5.633 1.00 24.26 294 ASN B CA 1
ATOM 3999 C C . ASN B 1 294 ? 48.311 40.941 7.052 1.00 28.24 294 ASN B C 1
ATOM 4000 O O . ASN B 1 294 ? 49.102 40.906 8.004 1.00 23.86 294 ASN B O 1
ATOM 4005 N N . THR B 1 295 ? 47.043 41.310 7.220 1.00 27.58 295 THR B N 1
ATOM 4006 C CA . THR B 1 295 ? 46.608 41.724 8.550 1.00 24.24 295 THR B CA 1
ATOM 4007 C C . THR B 1 295 ? 46.373 40.522 9.454 1.00 30.58 295 THR B C 1
ATOM 4008 O O . THR B 1 295 ? 45.871 39.478 9.021 1.00 30.85 295 THR B O 1
ATOM 4012 N N . SER B 1 296 ? 46.690 40.688 10.735 1.00 25.25 296 SER B N 1
ATOM 4013 C CA . SER B 1 296 ? 46.388 39.673 11.732 1.00 25.72 296 SER B CA 1
ATOM 4014 C C . SER B 1 296 ? 46.034 40.365 13.034 1.00 27.07 296 SER B C 1
ATOM 4015 O O . SER B 1 296 ? 46.434 41.512 13.282 1.00 22.80 296 SER B O 1
ATOM 4018 N N . TYR B 1 297 ? 45.263 39.650 13.854 1.00 23.48 297 TYR B N 1
ATOM 4019 C CA . TYR B 1 297 ? 44.831 40.153 15.147 1.00 24.93 297 TYR B CA 1
ATOM 4020 C C . TYR B 1 297 ? 44.750 39.004 16.134 1.00 32.11 297 TYR B C 1
ATOM 4021 O O . TYR B 1 297 ? 44.163 37.968 15.822 1.00 26.42 297 TYR B O 1
ATOM 4030 N N . THR B 1 298 ? 45.309 39.196 17.318 1.00 27.68 298 THR B N 1
ATOM 4031 C CA . THR B 1 298 ? 45.086 38.266 18.417 1.00 29.04 298 THR B CA 1
ATOM 4032 C C . THR B 1 298 ? 44.849 39.104 19.665 1.00 26.76 298 THR B C 1
ATOM 4033 O O . THR B 1 298 ? 45.099 40.313 19.679 1.00 24.31 298 THR B O 1
ATOM 4037 N N . LYS B 1 299 ? 44.297 38.479 20.690 1.00 23.38 299 LYS B N 1
ATOM 4038 C CA . LYS B 1 299 ? 44.087 39.201 21.926 1.00 23.94 299 LYS B CA 1
ATOM 4039 C C . LYS B 1 299 ? 44.230 38.215 23.059 1.00 30.05 299 LYS B C 1
ATOM 4040 O O . LYS B 1 299 ? 44.167 36.985 22.864 1.00 26.22 299 LYS B O 1
ATOM 4046 N N . ASP B 1 300 ? 44.362 38.773 24.257 1.00 28.13 300 ASP B N 1
ATOM 4047 C CA . ASP B 1 300 ? 44.316 37.963 25.464 1.00 30.21 300 ASP B CA 1
ATOM 4048 C C . ASP B 1 300 ? 43.609 38.761 26.536 1.00 29.15 300 ASP B C 1
ATOM 4049 O O . ASP B 1 300 ? 43.764 39.994 26.616 1.00 30.01 300 ASP B O 1
ATOM 4054 N N . GLU B 1 301 ? 42.816 38.071 27.346 1.00 22.83 301 GLU B N 1
ATOM 4055 C CA . GLU B 1 301 ? 42.125 38.669 28.486 1.00 24.89 301 GLU B CA 1
ATOM 4056 C C . GLU B 1 301 ? 42.596 37.966 29.750 1.00 33.01 301 GLU B C 1
ATOM 4057 O O . GLU B 1 301 ? 42.382 36.757 29.905 1.00 27.18 301 GLU B O 1
ATOM 4063 N N . VAL B 1 302 ? 43.262 38.710 30.629 1.00 25.00 302 VAL B N 1
ATOM 4064 C CA . VAL B 1 302 ? 43.841 38.154 31.849 1.00 28.44 302 VAL B CA 1
ATOM 4065 C C . VAL B 1 302 ? 43.355 38.987 33.009 1.00 29.56 302 VAL B C 1
ATOM 4066 O O . VAL B 1 302 ? 43.513 40.210 32.997 1.00 30.25 302 VAL B O 1
ATOM 4070 N N . ASN B 1 303 ? 42.766 38.353 34.014 1.00 27.62 303 ASN B N 1
ATOM 4071 C CA . ASN B 1 303 ? 42.263 39.170 35.114 1.00 27.34 303 ASN B CA 1
ATOM 4072 C C . ASN B 1 303 ? 43.275 39.424 36.234 1.00 33.13 303 ASN B C 1
ATOM 4073 O O . ASN B 1 303 ? 44.350 38.870 36.270 1.00 39.01 303 ASN B O 1
#

Sequence (516 aa):
QTDEDTGPVVDCCTNQGTNPTRDTDIPPNNPRNIGDIDDRSCYANYSESSILGKFWGIYNITDGSNHDAPNTLQPRIERSLSRSQATGAGSYARFRGVLRILEVGDTGTFSSSSGSYFQAKGKHTGGGGSPDPAICLYRAHPVYGDDGNGNQVQVSFDIWREQINFRGGSGSAGRTEVFLKNVLKNEQIDIELEVGFRDDPNNPGQTLHYADAKIGGEEFNWNIPEPERGIESGIRYGAYRVKGGRAQFRWANTSYTKDEVNQTDEDTGPVVDCCTNQGTNPTRDTDIPPNNPRNIGDIDDRSCYANYSESSILGKFWGIYNITDGSNHDAPNTLQPRIERSLSRSQATGAGSYARFRGVLRILEVGDTGTFSSSSGSYFQAKGKHTGGGGSPDPAICLYRAHPVYGDDGNGNQVQVSFDIWREQINFRGGSGSAGRTEVFLKNVLKNNEQIDIELEVGFRDDPNNPGQTLHYADAKIGGEEFNWNIPEPERGIESGIRYGAYRVKGGRAQFRWANTSYTKDEVN

Nearest PDB structures (foldseek):
  6d2c-assembly2_B  TM=1.003E+00  e=2.570E-46  Nonlabens ulvanivorans
  6d3u-assembly2_B  TM=1.003E+00  e=7.427E-46  Nonlabens ulvanivorans
  4c04-assembly1_A  TM=2.438E-01  e=1.414E-01  Mus musculus
  5lv4-assembly1_A-2  TM=2.335E-01  e=1.414E-01  Mus musculus
  6sq4-assembly1_B  TM=2.323E-01  e=3.211E-01  Mus musculus

B-factor: mean 30.53, std 9.79, range [16.05, 83.72]

Foldseek 3Di:
DDDDDDDDFDQADQQQQDPAQQDDDDDDQADATKGFQFRHHAWDWDCDPNFIKTKFKHFAPGGPPPPPDFFGGIKGWDDWQQAADAPWKKKKKWKKAWADWADPPDVVQTFKFLFKWFAFPDDAADRTATAKTWTWGFDWDDPVPRDTDGFKTWIWIWGAPAPRADDPVGTDIGTDGMGTHRDIKIKMWMWGWHQDPVDHPDIWTKIWMAIRNRIDIDTGPPSVGTRIMIDMGGIGHHNHGMTIMIIGPMDMDTDHDD/DDDDDDDDADQADPQQQDPAQQDDDDDDQADATKGFQFRHHAWDWDCPPNFIKTKFKHFAPGGPPPPPDFWGGIKGWDDWQQAQDAPWKKKKKWKKAWADWADPPDVVQTWKFLFKWFAFPDDAADRTATAKTKTWGFDWDDPVPRDTDGFKTWIKIWGAPAPRADDPVGTDIGTDGMGTHPDIKIKMWMWGWHADPVDGPDIWTKTWMAIRRDIDIDTTPPSVGTRIMIDMGGIGHHNHGMTIMIIGPMDMDTDHDD

Radius of gyration: 24.96 Å; Cα contacts (8 Å, |Δi|>4): 1520; chains: 2; bounding box: 60×62×62 Å